Protein 1YBT (pdb70)

Structure (mmCIF, N/CA/C/O backbone):
data_1YBT
#
_entry.id   1YBT
#
_cell.length_a   90.704
_cell.length_b   44.386
_cell.length_c   80.425
_cell.angle_alpha   90.00
_cell.angle_beta   90.00
_cell.angle_gamma   90.00
#
_symmetry.space_group_name_H-M   'P 1 2 1'
#
loop_
_entity.id
_entity.type
_entity.pdbx_description
1 polymer 'hydrolase, alpha/beta hydrolase fold family'
2 water water
#
loop_
_atom_site.group_PDB
_atom_site.id
_atom_site.type_symbol
_atom_site.label_atom_id
_atom_site.label_alt_id
_atom_site.label_comp_id
_atom_site.label_asym_id
_atom_site.label_entity_id
_atom_site.label_seq_id
_atom_site.pdbx_PDB_ins_code
_atom_site.Cartn_x
_atom_site.Cartn_y
_atom_site.Cartn_z
_atom_site.occupancy
_atom_site.B_iso_or_equiv
_atom_site.auth_seq_id
_atom_site.auth_comp_id
_atom_site.auth_asym_id
_atom_site.auth_atom_id
_atom_site.pdbx_PDB_model_num
ATOM 1 N N . ALA A 1 13 ? 43.896 49.143 35.415 1.00 86.54 291 ALA A N 1
ATOM 2 C CA . ALA A 1 13 ? 42.421 49.214 35.664 1.00 91.12 291 ALA A CA 1
ATOM 3 C C . ALA A 1 13 ? 41.853 50.629 35.458 1.00 90.45 291 ALA A C 1
ATOM 4 O O . ALA A 1 13 ? 41.140 51.148 36.328 1.00 85.50 291 ALA A O 1
ATOM 6 N N . GLU A 1 14 ? 42.155 51.222 34.296 1.00 87.85 292 GLU A N 1
ATOM 7 C CA . GLU A 1 14 ? 41.727 52.582 33.917 1.00 82.63 292 GLU A CA 1
ATOM 8 C C . GLU A 1 14 ? 40.351 52.706 33.246 1.00 75.63 292 GLU A C 1
ATOM 9 O O . GLU A 1 14 ? 40.042 51.962 32.314 1.00 75.75 292 GLU A O 1
ATOM 15 N N . ARG A 1 15 ? 39.543 53.659 33.713 1.00 65.84 293 ARG A N 1
ATOM 16 C CA . ARG A 1 15 ? 38.229 53.933 33.133 1.00 55.97 293 ARG A CA 1
ATOM 17 C C . ARG A 1 15 ? 38.478 54.890 31.982 1.00 55.36 293 ARG A C 1
ATOM 18 O O . ARG A 1 15 ? 39.109 55.934 32.170 1.00 56.37 293 ARG A O 1
ATOM 34 N N . LEU A 1 17 ? 37.135 56.473 27.826 1.00 39.31 295 LEU A N 1
ATOM 35 C CA . LEU A 1 17 ? 36.208 56.592 26.730 1.00 40.56 295 LEU A CA 1
ATOM 36 C C . LEU A 1 17 ? 36.935 56.042 25.501 1.00 40.34 295 LEU A C 1
ATOM 37 O O . LEU A 1 17 ? 38.027 56.502 25.157 1.00 35.76 295 LEU A O 1
ATOM 42 N N . ALA A 1 18 ? 36.351 55.048 24.847 1.00 34.82 296 ALA A N 1
ATOM 43 C CA . ALA A 1 18 ? 37.012 54.502 23.676 1.00 31.92 296 ALA A CA 1
ATOM 44 C C . ALA A 1 18 ? 36.087 54.171 22.526 1.00 31.05 296 ALA A C 1
ATOM 45 O O . ALA A 1 18 ? 34.893 53.910 22.709 1.00 34.45 296 ALA A O 1
ATOM 47 N N . THR A 1 19 ? 36.657 54.224 21.328 1.00 31.66 297 THR A N 1
ATOM 48 C CA . THR A 1 19 ? 35.958 53.867 20.117 1.00 31.63 297 THR A CA 1
ATOM 49 C C . THR A 1 19 ? 36.471 52.462 19.843 1.00 30.15 297 THR A C 1
ATOM 50 O O . THR A 1 19 ? 37.671 52.279 19.738 1.00 37.88 297 THR A O 1
ATOM 54 N N . ILE A 1 20 ? 35.570 51.475 19.774 1.00 34.93 298 ILE A N 1
ATOM 55 C CA . ILE A 1 20 ? 35.959 50.081 19.535 1.00 34.95 298 ILE A CA 1
ATOM 56 C C . ILE A 1 20 ? 35.378 49.544 18.217 1.00 38.74 298 ILE A C 1
ATOM 57 O O . ILE A 1 20 ? 34.194 49.711 17.900 1.00 25.52 298 ILE A O 1
ATOM 70 N N . PHE A 1 22 ? 34.735 46.142 15.943 1.00 21.48 300 PHE A N 1
ATOM 71 C CA . PHE A 1 22 ? 34.705 44.678 15.973 1.00 21.49 300 PHE A CA 1
ATOM 72 C C . PHE A 1 22 ? 34.496 44.196 14.551 1.00 27.91 300 PHE A C 1
ATOM 73 O O . PHE A 1 22 ? 33.619 44.706 13.823 1.00 27.46 300 PHE A O 1
ATOM 81 N N . THR A 1 23 ? 35.252 43.188 14.152 1.00 24.10 301 THR A N 1
ATOM 82 C CA . THR A 1 23 ? 35.081 42.685 12.800 1.00 33.14 301 THR A CA 1
ATOM 83 C C . THR A 1 23 ? 34.954 41.195 12.879 1.00 30.93 301 THR A C 1
ATOM 84 O O . THR A 1 23 ? 35.424 40.579 13.824 1.00 36.68 301 THR A O 1
ATOM 88 N N . ASP A 1 24 ? 34.348 40.610 11.862 1.00 35.01 302 ASP A N 1
ATOM 89 C CA . ASP A 1 24 ? 34.175 39.179 11.840 1.00 29.32 302 ASP A CA 1
ATOM 90 C C . ASP A 1 24 ? 34.047 38.685 10.388 1.00 29.44 302 ASP A C 1
ATOM 91 O O . ASP A 1 24 ? 33.480 39.365 9.547 1.00 29.43 302 ASP A O 1
ATOM 96 N N . ILE A 1 25 ? 34.552 37.494 10.099 1.00 28.18 303 ILE A N 1
ATOM 97 C CA . ILE A 1 25 ? 34.441 36.944 8.757 1.00 24.80 303 ILE A CA 1
ATOM 98 C C . ILE A 1 25 ? 33.088 36.289 8.559 1.00 24.43 303 ILE A C 1
ATOM 99 O O . ILE A 1 25 ? 32.637 35.505 9.362 1.00 30.54 303 ILE A O 1
ATOM 104 N N . VAL A 1 26 ? 32.420 36.646 7.484 1.00 28.64 304 VAL A N 1
ATOM 105 C CA . VAL A 1 26 ? 31.131 36.066 7.180 1.00 23.64 304 VAL A CA 1
ATOM 106 C C . VAL A 1 26 ? 31.379 34.623 6.696 1.00 33.13 304 VAL A C 1
ATOM 107 O O . VAL A 1 26 ? 32.252 34.376 5.848 1.00 30.07 304 VAL A O 1
ATOM 111 N N . GLY A 1 27 ? 30.622 33.680 7.254 1.00 32.11 305 GLY A N 1
ATOM 112 C CA . GLY A 1 27 ? 30.748 32.267 6.917 1.00 23.13 305 GLY A CA 1
ATOM 113 C C . GLY A 1 27 ? 32.080 31.578 7.220 1.00 32.85 305 GLY A C 1
ATOM 114 O O . GLY A 1 27 ? 32.457 30.633 6.518 1.00 33.16 305 GLY A O 1
ATOM 115 N N . SER A 1 28 ? 32.805 31.996 8.254 1.00 29.65 306 SER A N 1
ATOM 116 C CA . SER A 1 28 ? 34.108 31.382 8.490 1.00 37.98 306 SER A CA 1
ATOM 117 C C . SER A 1 28 ? 34.036 29.870 8.614 1.00 41.54 306 SER A C 1
ATOM 118 O O . SER A 1 28 ? 34.905 29.143 8.123 1.00 43.97 306 SER A O 1
ATOM 121 N N . THR A 1 29 ? 32.986 29.393 9.258 1.00 46.40 307 THR A N 1
ATOM 122 C CA . THR A 1 29 ? 32.810 27.964 9.457 1.00 45.49 307 THR A CA 1
ATOM 123 C C . THR A 1 29 ? 32.731 27.203 8.141 1.00 45.57 307 THR A C 1
ATOM 124 O O . THR A 1 29 ? 33.396 26.169 7.987 1.00 36.73 307 THR A O 1
ATOM 128 N N . GLN A 1 30 ? 31.939 27.711 7.193 1.00 37.81 308 GLN A N 1
ATOM 129 C CA . GLN A 1 30 ? 31.814 27.026 5.910 1.00 43.49 308 GLN A CA 1
ATOM 130 C C . GLN A 1 30 ? 33.089 27.166 5.058 1.00 45.81 308 GLN A C 1
ATOM 131 O O . GLN A 1 30 ? 33.420 26.243 4.310 1.00 42.29 308 GLN A O 1
ATOM 137 N N . HIS A 1 31 ? 33.813 28.288 5.168 1.00 33.55 309 HIS A N 1
ATOM 138 C CA . HIS A 1 31 ? 35.034 28.421 4.371 1.00 37.58 309 HIS A CA 1
ATOM 139 C C . HIS A 1 31 ? 36.033 27.392 4.877 1.00 37.65 309 HIS A C 1
ATOM 140 O O . HIS A 1 31 ? 36.720 26.756 4.091 1.00 45.94 309 HIS A O 1
ATOM 147 N N . ALA A 1 32 ? 36.119 27.237 6.194 1.00 31.34 310 ALA A N 1
ATOM 148 C CA . ALA A 1 32 ? 37.053 26.288 6.771 1.00 41.08 310 ALA A CA 1
ATOM 149 C C . ALA A 1 32 ? 36.721 24.849 6.414 1.00 44.69 310 ALA A C 1
ATOM 150 O O . ALA A 1 32 ? 37.611 24.011 6.298 1.00 42.04 310 ALA A O 1
ATOM 152 N N . ALA A 1 33 ? 35.438 24.565 6.226 1.00 45.55 311 ALA A N 1
ATOM 153 C CA . ALA A 1 33 ? 35.026 23.216 5.911 1.00 42.98 311 ALA A CA 1
ATOM 154 C C . ALA A 1 33 ? 35.208 22.937 4.423 1.00 47.18 311 ALA A C 1
ATOM 155 O O . ALA A 1 33 ? 35.562 21.823 4.028 1.00 44.65 311 ALA A O 1
ATOM 157 N N . ALA A 1 34 ? 34.988 23.954 3.598 1.00 45.43 312 ALA A N 1
ATOM 158 C CA . ALA A 1 34 ? 35.144 23.788 2.159 1.00 54.51 312 ALA A CA 1
ATOM 159 C C . ALA A 1 34 ? 36.621 23.802 1.698 1.00 52.76 312 ALA A C 1
ATOM 160 O O . ALA A 1 34 ? 36.990 23.151 0.721 1.00 56.87 312 ALA A O 1
ATOM 162 N N . LEU A 1 35 ? 37.461 24.535 2.415 1.00 51.02 313 LEU A N 1
ATOM 163 C CA . LEU A 1 35 ? 38.865 24.654 2.062 1.00 50.47 313 LEU A CA 1
ATOM 164 C C . LEU A 1 35 ? 39.774 23.659 2.743 1.00 51.46 313 LEU A C 1
ATOM 165 O O . LEU A 1 35 ? 40.834 23.344 2.210 1.00 59.64 313 LEU A O 1
ATOM 170 N N . GLY A 1 36 ? 39.383 23.175 3.916 1.00 42.95 314 GLY A N 1
ATOM 171 C CA . GLY A 1 36 ? 40.234 22.241 4.629 1.00 41.40 314 GLY A CA 1
ATOM 172 C C . GLY A 1 36 ? 41.213 23.066 5.433 1.00 48.49 314 GLY A C 1
ATOM 173 O O . GLY A 1 36 ? 41.421 24.239 5.126 1.00 41.40 314 GLY A O 1
ATOM 174 N N . ASP A 1 37 ? 41.828 22.460 6.442 1.00 54.80 315 ASP A N 1
ATOM 175 C CA . ASP A 1 37 ? 42.749 23.168 7.330 1.00 64.93 315 ASP A CA 1
ATOM 176 C C . ASP A 1 37 ? 43.882 23.935 6.678 1.00 65.79 315 ASP A C 1
ATOM 177 O O . ASP A 1 37 ? 44.153 25.079 7.046 1.00 65.69 315 ASP A O 1
ATOM 182 N N . ASP A 1 38 ? 44.539 23.294 5.722 1.00 66.52 316 ASP A N 1
ATOM 183 C CA . ASP A 1 38 ? 45.670 23.875 4.994 1.00 67.28 316 ASP A CA 1
ATOM 184 C C . ASP A 1 38 ? 45.360 25.229 4.335 1.00 57.82 316 ASP A C 1
ATOM 185 O O . ASP A 1 38 ? 46.030 26.237 4.607 1.00 44.15 316 ASP A O 1
ATOM 190 N N . ARG A 1 39 ? 44.351 25.229 3.464 1.00 43.66 317 ARG A N 1
ATOM 191 C CA . ARG A 1 39 ? 43.949 26.418 2.737 1.00 45.16 317 ARG A CA 1
ATOM 192 C C . ARG A 1 39 ? 43.288 27.466 3.623 1.00 54.76 317 ARG A C 1
ATOM 193 O O . ARG A 1 39 ? 43.409 28.679 3.365 1.00 49.77 317 ARG A O 1
ATOM 201 N N . TRP A 1 40 ? 42.590 27.003 4.662 1.00 53.08 318 TRP A N 1
ATOM 202 C CA . TRP A 1 40 ? 41.918 27.912 5.570 1.00 47.50 318 TRP A CA 1
ATOM 203 C C . TRP A 1 40 ? 42.977 28.687 6.354 1.00 47.75 318 TRP A C 1
ATOM 204 O O . TRP A 1 40 ? 42.902 29.911 6.449 1.00 48.74 318 TRP A O 1
ATOM 215 N N . ARG A 1 41 ? 43.974 27.989 6.897 1.00 48.08 319 ARG A N 1
ATOM 216 C CA . ARG A 1 41 ? 45.046 28.661 7.645 1.00 50.77 319 ARG A CA 1
ATOM 217 C C . ARG A 1 41 ? 45.693 29.751 6.777 1.00 52.13 319 ARG A C 1
ATOM 218 O O . ARG A 1 41 ? 46.102 30.787 7.287 1.00 45.32 319 ARG A O 1
ATOM 226 N N . ASP A 1 42 ? 45.798 29.499 5.470 1.00 52.75 320 ASP A N 1
ATOM 227 C CA . ASP A 1 42 ? 46.390 30.463 4.539 1.00 51.67 320 ASP A CA 1
ATOM 228 C C . ASP A 1 42 ? 45.559 31.752 4.485 1.00 48.97 320 ASP A C 1
ATOM 229 O O . ASP A 1 42 ? 46.083 32.866 4.676 1.00 38.14 320 ASP A O 1
ATOM 234 N N . LEU A 1 43 ? 44.270 31.580 4.192 1.00 34.38 321 LEU A N 1
ATOM 235 C CA . LEU A 1 43 ? 43.333 32.686 4.091 1.00 43.51 321 LEU A CA 1
ATOM 236 C C . LEU A 1 43 ? 43.306 33.517 5.389 1.00 46.68 321 LEU A C 1
ATOM 237 O O . LEU A 1 43 ? 43.271 34.756 5.354 1.00 45.95 321 LEU A O 1
ATOM 242 N N . LEU A 1 44 ? 43.349 32.814 6.521 1.00 36.17 322 LEU A N 1
ATOM 243 C CA . LEU A 1 44 ? 43.343 33.417 7.834 1.00 37.30 322 LEU A CA 1
ATOM 244 C C . LEU A 1 44 ? 44.627 34.198 8.097 1.00 45.86 322 LEU A C 1
ATOM 245 O O . LEU A 1 44 ? 44.633 35.142 8.885 1.00 54.46 322 LEU A O 1
ATOM 250 N N . ASP A 1 45 ? 45.732 33.793 7.481 1.00 43.08 323 ASP A N 1
ATOM 251 C CA . ASP A 1 45 ? 46.966 34.549 7.646 1.00 46.03 323 ASP A CA 1
ATOM 252 C C . ASP A 1 45 ? 46.892 35.798 6.722 1.00 45.07 323 ASP A C 1
ATOM 253 O O . ASP A 1 45 ? 47.371 36.889 7.066 1.00 39.32 323 ASP A O 1
ATOM 258 N N . ASN A 1 46 ? 46.281 35.631 5.549 1.00 28.54 324 ASN A N 1
ATOM 259 C CA . ASN A 1 46 ? 46.141 36.739 4.636 1.00 38.97 324 ASN A CA 1
ATOM 260 C C . ASN A 1 46 ? 45.242 37.798 5.263 1.00 38.06 324 ASN A C 1
ATOM 261 O O . ASN A 1 46 ? 45.589 38.974 5.269 1.00 42.77 324 ASN A O 1
ATOM 266 N N . HIS A 1 47 ? 44.103 37.365 5.806 1.00 41.21 325 HIS A N 1
ATOM 267 C CA . HIS A 1 47 ? 43.126 38.249 6.459 1.00 37.90 325 HIS A CA 1
ATOM 268 C C . HIS A 1 47 ? 43.765 39.011 7.613 1.00 30.00 325 HIS A C 1
ATOM 269 O O . HIS A 1 47 ? 43.691 40.240 7.676 1.00 27.64 325 HIS A O 1
ATOM 276 N N . ASP A 1 48 ? 44.438 38.286 8.492 1.00 23.35 326 ASP A N 1
ATOM 277 C CA . ASP A 1 48 ? 45.064 38.913 9.650 1.00 33.01 326 ASP A CA 1
ATOM 278 C C . ASP A 1 48 ? 46.130 39.914 9.292 1.00 34.94 326 ASP A C 1
ATOM 279 O O . ASP A 1 48 ? 46.199 40.994 9.883 1.00 36.24 326 ASP A O 1
ATOM 284 N N . THR A 1 49 ? 46.967 39.562 8.327 1.00 32.26 327 THR A N 1
ATOM 285 C CA . THR A 1 49 ? 48.035 40.458 7.925 1.00 28.43 327 THR A CA 1
ATOM 286 C C . THR A 1 49 ? 47.394 41.720 7.383 1.00 26.02 327 THR A C 1
ATOM 287 O O . THR A 1 49 ? 47.812 42.808 7.721 1.00 30.88 327 THR A O 1
ATOM 291 N N . ILE A 1 50 ? 46.382 41.556 6.532 1.00 30.90 328 ILE A N 1
ATOM 292 C CA . ILE A 1 50 ? 45.677 42.685 5.935 1.00 35.10 328 ILE A CA 1
ATOM 293 C C . ILE A 1 50 ? 45.018 43.560 7.006 1.00 36.87 328 ILE A C 1
ATOM 294 O O . ILE A 1 50 ? 45.266 44.774 7.063 1.00 35.73 328 ILE A O 1
ATOM 299 N N . VAL A 1 51 ? 44.190 42.949 7.851 1.00 29.54 329 VAL A N 1
ATOM 300 C CA . VAL A 1 51 ? 43.495 43.706 8.881 1.00 30.01 329 VAL A CA 1
ATOM 301 C C . VAL A 1 51 ? 44.466 44.387 9.837 1.00 34.17 329 VAL A C 1
ATOM 302 O O . VAL A 1 51 ? 44.301 45.557 10.168 1.00 29.01 329 VAL A O 1
ATOM 306 N N . CYS A 1 52 ? 45.504 43.673 10.258 1.00 37.46 330 CYS A N 1
ATOM 307 C CA . CYS A 1 52 ? 46.475 44.254 11.179 1.00 37.19 330 CYS A CA 1
ATOM 308 C C . CYS A 1 52 ? 47.183 45.458 10.551 1.00 41.16 330 CYS A C 1
ATOM 309 O O . CYS A 1 52 ? 47.444 46.463 11.221 1.00 44.33 330 CYS A O 1
ATOM 312 N N . HIS A 1 53 ? 47.478 45.389 9.262 1.00 37.99 331 HIS A N 1
ATOM 313 C CA . HIS A 1 53 ? 48.147 46.520 8.627 1.00 49.76 331 HIS A CA 1
ATOM 314 C C . HIS A 1 53 ? 47.221 47.746 8.543 1.00 47.45 331 HIS A C 1
ATOM 315 O O . HIS A 1 53 ? 47.642 48.883 8.777 1.00 38.90 331 HIS A O 1
ATOM 322 N N . GLU A 1 54 ? 45.964 47.495 8.200 1.00 44.45 332 GLU A N 1
ATOM 323 C CA . GLU A 1 54 ? 44.947 48.540 8.093 1.00 42.07 332 GLU A CA 1
ATOM 324 C C . GLU A 1 54 ? 44.783 49.258 9.455 1.00 40.73 332 GLU A C 1
ATOM 325 O O . GLU A 1 54 ? 44.771 50.491 9.528 1.00 34.12 332 GLU A O 1
ATOM 331 N N . ILE A 1 55 ? 44.663 48.475 10.526 1.00 36.78 333 ILE A N 1
ATOM 332 C CA . ILE A 1 55 ? 44.520 49.028 11.866 1.00 41.62 333 ILE A CA 1
ATOM 333 C C . ILE A 1 55 ? 45.721 49.927 12.202 1.00 43.82 333 ILE A C 1
ATOM 334 O O . ILE A 1 55 ? 45.545 51.071 12.648 1.00 45.11 333 ILE A O 1
ATOM 339 N N . GLN A 1 56 ? 46.933 49.414 11.990 1.00 43.82 334 GLN A N 1
ATOM 340 C CA . GLN A 1 56 ? 48.141 50.190 12.238 1.00 44.34 334 GLN A CA 1
ATOM 341 C C . GLN A 1 56 ? 48.060 51.481 11.446 1.00 44.98 334 GLN A C 1
ATOM 342 O O . GLN A 1 56 ? 48.268 52.559 11.991 1.00 44.23 334 GLN A O 1
ATOM 348 N N . ARG A 1 57 ? 47.777 51.344 10.149 1.00 42.13 335 ARG A N 1
ATOM 349 C CA . ARG A 1 57 ? 47.647 52.462 9.222 1.00 36.15 335 ARG A CA 1
ATOM 350 C C . ARG A 1 57 ? 46.789 53.597 9.772 1.00 46.43 335 ARG A C 1
ATOM 351 O O . ARG A 1 57 ? 47.181 54.767 9.711 1.00 45.78 335 ARG A O 1
ATOM 359 N N . PHE A 1 58 ? 45.611 53.262 10.296 1.00 38.18 336 PHE A N 1
ATOM 360 C CA . PHE A 1 58 ? 44.732 54.295 10.824 1.00 37.28 336 PHE A CA 1
ATOM 361 C C . PHE A 1 58 ? 44.880 54.623 12.308 1.00 35.30 336 PHE A C 1
ATOM 362 O O . PHE A 1 58 ? 44.017 55.271 12.883 1.00 41.50 336 PHE A O 1
ATOM 370 N N . GLY A 1 59 ? 45.966 54.172 12.925 1.00 39.81 337 GLY A N 1
ATOM 371 C CA . GLY A 1 59 ? 46.218 54.485 14.326 1.00 38.97 337 GLY A CA 1
ATOM 372 C C . GLY A 1 59 ? 45.473 53.680 15.376 1.00 44.75 337 GLY A C 1
ATOM 373 O O . GLY A 1 59 ? 45.371 54.100 16.530 1.00 47.63 337 GLY A O 1
ATOM 374 N N . GLY A 1 60 ? 44.951 52.522 15.003 1.00 39.69 338 GLY A N 1
ATOM 375 C CA . GLY A 1 60 ? 44.238 51.734 15.982 1.00 33.69 338 GLY A CA 1
ATOM 376 C C . GLY A 1 60 ? 45.152 50.800 16.744 1.00 33.57 338 GLY A C 1
ATOM 377 O O . GLY A 1 60 ? 46.305 50.599 16.387 1.00 35.12 338 GLY A O 1
ATOM 378 N N . ARG A 1 61 ? 44.629 50.235 17.819 1.00 33.55 339 ARG A N 1
ATOM 379 C CA . ARG A 1 61 ? 45.381 49.298 18.620 1.00 34.28 339 ARG A CA 1
ATOM 38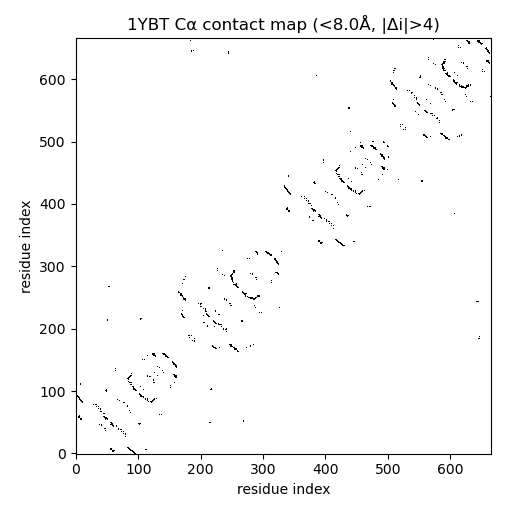0 C C . ARG A 1 61 ? 44.558 48.034 18.786 1.00 36.76 339 ARG A C 1
ATOM 381 O O . ARG A 1 61 ? 43.399 48.073 19.185 1.00 47.68 339 ARG A O 1
ATOM 389 N N . GLU A 1 62 ? 45.158 46.907 18.467 1.00 35.58 340 GLU A N 1
ATOM 390 C CA . GLU A 1 62 ? 44.463 45.660 18.614 1.00 39.07 340 GLU A CA 1
ATOM 391 C C . GLU A 1 62 ? 44.372 45.411 20.092 1.00 36.79 340 GLU A C 1
ATOM 392 O O . GLU A 1 62 ? 45.343 45.583 20.813 1.00 41.99 340 GLU A O 1
ATOM 398 N N . VAL A 1 63 ? 43.192 45.025 20.543 1.00 36.07 341 VAL A N 1
ATOM 399 C CA . VAL A 1 63 ? 42.986 44.745 21.940 1.00 45.07 341 VAL A CA 1
ATOM 400 C C . VAL A 1 63 ? 42.550 43.309 21.968 1.00 51.81 341 VAL A C 1
ATOM 401 O O . VAL A 1 63 ? 41.692 42.886 21.190 1.00 42.77 341 VAL A O 1
ATOM 405 N N . ASN A 1 64 ? 43.179 42.570 22.870 1.00 63.15 342 ASN A N 1
ATOM 406 C CA . ASN A 1 64 ? 42.982 41.143 23.011 1.00 75.08 342 ASN A CA 1
ATOM 407 C C . ASN A 1 64 ? 41.623 40.484 22.882 1.00 75.44 342 ASN A C 1
ATOM 408 O O . ASN A 1 64 ? 40.584 41.000 23.331 1.00 70.36 342 ASN A O 1
ATOM 413 N N . THR A 1 65 ? 41.700 39.317 22.241 1.00 71.25 343 THR A N 1
ATOM 414 C CA . THR A 1 65 ? 40.601 38.397 21.989 1.00 75.84 343 THR A CA 1
ATOM 415 C C . THR A 1 65 ? 41.256 37.071 21.609 1.00 75.72 343 THR A C 1
ATOM 416 O O . THR A 1 65 ? 42.419 37.033 21.193 1.00 66.20 343 THR A O 1
ATOM 420 N N . ALA A 1 66 ? 40.516 35.988 21.784 1.00 80.21 344 ALA A N 1
ATOM 421 C CA . ALA A 1 66 ? 40.997 34.661 21.414 1.00 88.83 344 ALA A CA 1
ATOM 422 C C . ALA A 1 66 ? 40.026 34.205 20.341 1.00 91.70 344 ALA A C 1
ATOM 423 O O . ALA A 1 66 ? 40.244 33.206 19.656 1.00 89.27 344 ALA A O 1
ATOM 425 N N . GLY A 1 67 ? 38.945 34.973 20.219 1.00 96.47 345 GLY A N 1
ATOM 426 C CA . GLY A 1 67 ? 37.900 34.677 19.265 1.00 97.60 345 GLY A CA 1
ATOM 427 C C . GLY A 1 67 ? 38.174 35.187 17.874 1.00 99.51 345 GLY A C 1
ATOM 428 O O . GLY A 1 67 ? 37.913 36.349 17.571 1.00 100.79 345 GLY A O 1
ATOM 429 N N . ASP A 1 68 ? 38.712 34.293 17.050 1.00 101.43 346 ASP A N 1
ATOM 430 C CA . ASP A 1 68 ? 39.047 34.515 15.640 1.00 101.30 346 ASP A CA 1
ATOM 431 C C . ASP A 1 68 ? 38.940 35.933 15.036 1.00 96.39 346 ASP A C 1
ATOM 432 O O . ASP A 1 68 ? 39.832 36.364 14.287 1.00 96.31 346 ASP A O 1
ATOM 437 N N . GLY A 1 69 ? 37.848 36.638 15.336 1.00 84.44 347 GLY A N 1
ATOM 438 C CA . GLY A 1 69 ? 37.656 37.980 14.814 1.00 68.74 347 GLY A CA 1
ATOM 439 C C . GLY A 1 69 ? 38.556 39.025 15.449 1.00 57.59 347 GLY A C 1
ATOM 440 O O . GLY A 1 69 ? 39.249 38.759 16.425 1.00 57.64 347 GLY A O 1
ATOM 441 N N . PHE A 1 70 ? 38.546 40.224 14.882 1.00 49.27 348 PHE A N 1
ATOM 442 C CA . PHE A 1 70 ? 39.346 41.321 15.386 1.00 36.31 348 PHE A CA 1
ATOM 443 C C . PHE A 1 70 ? 38.583 42.345 16.200 1.00 36.57 348 PHE A C 1
ATOM 444 O O . PHE A 1 70 ? 37.403 42.591 15.975 1.00 45.91 348 PHE A O 1
ATOM 452 N N . VAL A 1 71 ? 39.281 42.947 17.150 1.00 29.43 349 VAL A N 1
ATOM 453 C CA . VAL A 1 71 ? 38.728 44.002 17.978 1.00 25.75 349 VAL A CA 1
ATOM 454 C C . VAL A 1 71 ? 39.871 45.002 18.142 1.00 31.97 349 VAL A C 1
ATOM 455 O O . VAL A 1 71 ? 41.004 44.610 18.474 1.00 35.53 349 VAL A O 1
ATOM 459 N N . ALA A 1 72 ? 39.600 46.280 17.891 1.00 30.21 350 ALA A N 1
ATOM 460 C CA . ALA A 1 72 ? 40.630 47.298 18.044 1.00 32.05 350 ALA A CA 1
ATOM 461 C C . ALA A 1 72 ? 40.055 48.639 18.503 1.00 30.39 350 ALA A C 1
ATOM 462 O O . ALA A 1 72 ? 38.913 48.962 18.211 1.00 32.51 350 ALA A O 1
ATOM 464 N N . THR A 1 73 ? 40.850 49.400 19.251 1.00 32.14 351 THR A N 1
ATOM 465 C CA . THR A 1 73 ? 40.431 50.719 19.738 1.00 34.83 351 THR A CA 1
ATOM 466 C C . THR A 1 73 ? 41.154 51.807 18.927 1.00 33.81 351 THR A C 1
ATOM 467 O O . THR A 1 73 ? 42.226 51.579 18.360 1.00 37.39 351 THR A O 1
ATOM 471 N N . PHE A 1 74 ? 40.544 52.982 18.875 1.00 25.31 352 PHE A N 1
ATOM 472 C CA . PHE A 1 74 ? 41.071 54.127 18.156 1.00 29.87 352 PHE A CA 1
ATOM 473 C C . PHE A 1 74 ? 40.828 55.380 18.972 1.00 29.90 352 PHE A C 1
ATOM 474 O O . PHE A 1 74 ? 39.745 55.551 19.517 1.00 39.89 352 PHE A O 1
ATOM 482 N N . THR A 1 75 ? 41.813 56.266 19.042 1.00 40.86 353 THR A N 1
ATOM 483 C CA . THR A 1 75 ? 41.636 57.518 19.790 1.00 47.39 353 THR A CA 1
ATOM 484 C C . THR A 1 75 ? 40.732 58.430 18.983 1.00 45.03 353 THR A C 1
ATOM 485 O O . THR A 1 75 ? 40.157 59.381 19.516 1.00 41.10 353 THR A O 1
ATOM 489 N N . SER A 1 76 ? 40.626 58.131 17.688 1.00 44.70 354 SER A N 1
ATOM 490 C CA . SER A 1 76 ? 39.770 58.898 16.789 1.00 47.75 354 SER A CA 1
ATOM 491 C C . SER A 1 76 ? 38.625 58.057 16.189 1.00 43.26 354 SER A C 1
ATOM 492 O O . SER A 1 76 ? 38.855 57.055 15.518 1.00 46.47 354 SER A O 1
ATOM 495 N N . PRO A 1 77 ? 37.373 58.459 16.432 1.00 42.74 355 PRO A N 1
ATOM 496 C CA . PRO A 1 77 ? 36.232 57.708 15.881 1.00 39.65 355 PRO A CA 1
ATOM 497 C C . PRO A 1 77 ? 36.158 57.834 14.352 1.00 35.45 355 PRO A C 1
ATOM 498 O O . PRO A 1 77 ? 35.620 56.963 13.681 1.00 34.95 355 PRO A O 1
ATOM 502 N N . SER A 1 78 ? 36.669 58.932 13.809 1.00 27.91 356 SER A N 1
ATOM 503 C CA . SER A 1 78 ? 36.691 59.111 12.355 1.00 36.72 356 SER A CA 1
ATOM 504 C C . SER A 1 78 ? 37.678 58.127 11.759 1.00 30.13 356 SER A C 1
ATOM 505 O O . SER A 1 78 ? 37.417 57.563 10.702 1.00 36.73 356 SER A O 1
ATOM 508 N N . ALA A 1 79 ? 38.801 57.922 12.450 1.00 27.74 357 ALA A N 1
ATOM 509 C CA . ALA A 1 79 ? 39.828 56.980 12.003 1.00 29.32 357 ALA A CA 1
ATOM 510 C C . ALA A 1 79 ? 39.284 55.547 11.982 1.00 31.26 357 ALA A C 1
ATOM 511 O O . ALA A 1 79 ? 39.609 54.752 11.097 1.00 32.99 357 ALA A O 1
ATOM 513 N N . ALA A 1 80 ? 38.476 55.225 12.982 1.00 27.99 358 ALA A N 1
ATOM 514 C CA . ALA A 1 80 ? 37.895 53.899 13.109 1.00 27.39 358 ALA A CA 1
ATOM 515 C C . ALA A 1 80 ? 36.926 53.627 11.934 1.00 25.75 358 ALA A C 1
ATOM 516 O O . ALA A 1 80 ? 36.923 52.527 11.353 1.00 26.87 358 ALA A O 1
ATOM 518 N N . ILE A 1 81 ? 36.118 54.629 11.586 1.00 21.98 359 ILE A N 1
ATOM 519 C CA . ILE A 1 81 ? 35.152 54.480 10.499 1.00 23.20 359 ILE A CA 1
ATOM 520 C C . ILE A 1 81 ? 35.893 54.299 9.186 1.00 34.05 359 ILE A C 1
ATOM 521 O O . ILE A 1 81 ? 35.609 53.354 8.446 1.00 29.87 359 ILE A O 1
ATOM 526 N N . ALA A 1 82 ? 36.850 55.190 8.909 1.00 30.94 360 ALA A N 1
ATOM 527 C CA . ALA A 1 82 ? 37.636 55.128 7.663 1.00 34.30 360 ALA A CA 1
ATOM 528 C C . ALA A 1 82 ? 38.428 53.815 7.587 1.00 34.97 360 ALA A C 1
ATOM 529 O O . ALA A 1 82 ? 38.584 53.225 6.516 1.00 38.88 360 ALA A O 1
ATOM 531 N N . CYS A 1 83 ? 38.927 53.360 8.725 1.00 27.19 361 CYS A N 1
ATOM 532 C CA . CYS A 1 83 ? 39.639 52.108 8.751 1.00 29.01 361 CYS A CA 1
ATOM 533 C C . CYS A 1 83 ? 38.649 50.983 8.399 1.00 29.41 361 CYS A C 1
ATOM 534 O O . CYS A 1 83 ? 38.932 50.127 7.576 1.00 22.76 361 CYS A O 1
ATOM 537 N N . ALA A 1 84 ? 37.488 50.975 9.037 1.00 20.86 362 ALA A N 1
ATOM 538 C CA . ALA A 1 84 ? 36.524 49.921 8.739 1.00 24.21 362 ALA A CA 1
ATOM 539 C C . ALA A 1 84 ? 36.193 49.929 7.247 1.00 26.44 362 ALA A C 1
ATOM 540 O O . ALA A 1 84 ? 36.136 48.892 6.605 1.00 30.03 362 ALA A O 1
ATOM 542 N N . ASP A 1 85 ? 35.971 51.118 6.702 1.00 28.21 363 ASP A N 1
ATOM 543 C CA . ASP A 1 85 ? 35.600 51.238 5.309 1.00 25.00 363 ASP A CA 1
ATOM 544 C C . ASP A 1 85 ? 36.634 50.610 4.392 1.00 32.31 363 ASP A C 1
ATOM 545 O O . ASP A 1 85 ? 36.295 49.933 3.419 1.00 26.01 363 ASP A O 1
ATOM 550 N N . ASP A 1 86 ? 37.901 50.865 4.699 1.00 30.90 364 ASP A N 1
ATOM 551 C CA . ASP A 1 86 ? 38.995 50.313 3.933 1.00 31.36 364 ASP A CA 1
ATOM 552 C C . ASP A 1 86 ? 39.157 48.791 4.130 1.00 33.80 364 ASP A C 1
ATOM 553 O O . ASP A 1 86 ? 39.493 48.076 3.190 1.00 34.68 364 ASP A O 1
ATOM 558 N N . ILE A 1 87 ? 38.926 48.291 5.341 1.00 26.80 365 ILE A N 1
ATOM 559 C CA . ILE A 1 87 ? 39.075 46.858 5.577 1.00 26.83 365 ILE A CA 1
ATOM 560 C C . ILE A 1 87 ? 38.076 46.067 4.736 1.00 26.68 365 ILE A C 1
ATOM 561 O O . ILE A 1 87 ? 38.421 45.021 4.194 1.00 28.38 365 ILE A O 1
ATOM 566 N N . VAL A 1 88 ? 36.849 46.568 4.622 1.00 24.77 366 VAL A N 1
ATOM 567 C CA . VAL A 1 88 ? 35.834 45.875 3.853 1.00 29.51 366 VAL A CA 1
ATOM 568 C C . VAL A 1 88 ? 36.288 45.684 2.407 1.00 36.77 366 VAL A C 1
ATOM 569 O O . VAL A 1 88 ? 36.178 44.598 1.862 1.00 38.93 366 VAL A O 1
ATOM 573 N N . ASP A 1 89 ? 36.827 46.723 1.786 1.00 39.07 367 ASP A N 1
ATOM 574 C CA . ASP A 1 89 ? 37.287 46.568 0.415 1.00 35.40 367 ASP A CA 1
ATOM 575 C C . ASP A 1 89 ? 38.539 45.695 0.343 1.00 35.72 367 ASP A C 1
ATOM 576 O O . ASP A 1 89 ? 38.648 44.816 -0.507 1.00 37.13 367 ASP A O 1
ATOM 581 N N . ALA A 1 90 ? 39.477 45.908 1.252 1.00 29.22 368 ALA A N 1
ATOM 582 C CA . ALA A 1 90 ? 40.719 45.139 1.214 1.00 30.73 368 ALA A CA 1
ATOM 583 C C . ALA A 1 90 ? 40.549 43.634 1.347 1.00 36.63 368 ALA A C 1
ATOM 584 O O . ALA A 1 90 ? 41.147 42.897 0.566 1.00 37.54 368 ALA A O 1
ATOM 586 N N . VAL A 1 91 ? 39.744 43.162 2.305 1.00 28.19 369 VAL A N 1
ATOM 587 C CA . VAL A 1 91 ? 39.591 41.720 2.445 1.00 31.27 369 VAL A CA 1
ATOM 588 C C . VAL A 1 91 ? 38.785 41.124 1.309 1.00 37.45 369 VAL A C 1
ATOM 589 O O . VAL A 1 91 ? 38.915 39.944 1.011 1.00 36.66 369 VAL A O 1
ATOM 593 N N . ALA A 1 92 ? 37.965 41.939 0.665 1.00 36.37 370 ALA A N 1
ATOM 594 C CA . ALA A 1 92 ? 37.177 41.460 -0.459 1.00 42.90 370 ALA A CA 1
ATOM 595 C C . ALA A 1 92 ? 38.108 40.857 -1.506 1.00 45.91 370 ALA A C 1
ATOM 596 O O . ALA A 1 92 ? 37.715 40.000 -2.296 1.00 43.33 370 ALA A O 1
ATOM 598 N N . ALA A 1 93 ? 39.352 41.321 -1.492 1.00 48.90 371 ALA A N 1
ATOM 599 C CA . ALA A 1 93 ? 40.364 40.857 -2.425 1.00 45.28 371 ALA A CA 1
ATOM 600 C C . ALA A 1 93 ? 40.576 39.362 -2.316 1.00 44.03 37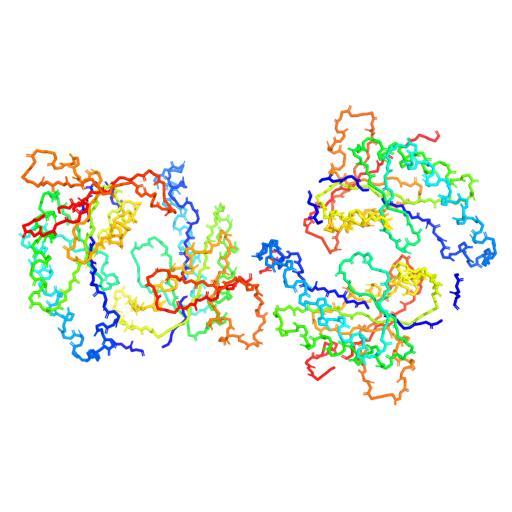1 ALA A C 1
ATOM 601 O O . ALA A 1 93 ? 40.823 38.702 -3.324 1.00 47.16 371 ALA A O 1
ATOM 603 N N . LEU A 1 94 ? 40.498 38.844 -1.090 1.00 41.12 372 LEU A N 1
ATOM 604 C CA . LEU A 1 94 ? 40.696 37.416 -0.812 1.00 35.73 372 LEU A CA 1
ATOM 605 C C . LEU A 1 94 ? 39.452 36.590 -1.146 1.00 32.89 372 LEU A C 1
ATOM 606 O O . LEU A 1 94 ? 39.433 35.386 -0.937 1.00 36.06 372 LEU A O 1
ATOM 611 N N . GLY A 1 95 ? 38.416 37.230 -1.671 1.00 33.65 373 GLY A N 1
ATOM 612 C CA . GLY A 1 95 ? 37.207 36.486 -1.977 1.00 41.28 373 GLY A CA 1
ATOM 613 C C . GLY A 1 95 ? 36.254 36.245 -0.796 1.00 48.54 373 GLY A C 1
ATOM 614 O O . GLY A 1 95 ? 35.283 35.485 -0.933 1.00 46.12 373 GLY A O 1
ATOM 615 N N . ILE A 1 96 ? 36.513 36.874 0.358 1.00 44.16 374 ILE A N 1
ATOM 616 C CA . ILE A 1 96 ? 35.630 36.718 1.521 1.00 41.26 374 ILE A CA 1
ATOM 617 C C . ILE A 1 96 ? 35.040 38.058 1.899 1.00 40.99 374 ILE A C 1
ATOM 618 O O . ILE A 1 96 ? 35.471 39.096 1.399 1.00 44.28 374 ILE A O 1
ATOM 623 N N . GLU A 1 97 ? 34.021 38.038 2.746 1.00 39.21 375 GLU A N 1
ATOM 624 C CA . GLU A 1 97 ? 33.435 39.279 3.207 1.00 34.93 375 GLU A CA 1
ATOM 625 C C . GLU A 1 97 ? 33.582 39.343 4.707 1.00 38.16 375 GLU A C 1
ATOM 626 O O . GLU A 1 97 ? 33.735 38.317 5.397 1.00 38.49 375 GLU A O 1
ATOM 632 N N . VAL A 1 98 ? 33.487 40.551 5.230 1.00 33.75 376 VAL A N 1
ATOM 633 C CA . VAL A 1 98 ? 33.654 40.729 6.653 1.00 28.63 376 VAL A CA 1
ATOM 634 C C . VAL A 1 98 ? 32.499 41.592 7.123 1.00 32.75 376 VAL A C 1
ATOM 635 O O . VAL A 1 98 ? 31.908 42.325 6.323 1.00 36.45 376 VAL A O 1
ATOM 639 N N . ARG A 1 99 ? 32.117 41.471 8.387 1.00 27.06 377 ARG A N 1
ATOM 640 C CA . ARG A 1 99 ? 31.040 42.324 8.914 1.00 25.32 377 ARG A CA 1
ATOM 641 C C . ARG A 1 99 ? 31.695 43.190 10.012 1.00 19.37 377 ARG A C 1
ATOM 642 O O . ARG A 1 99 ? 32.565 42.717 10.751 1.00 24.78 377 ARG A O 1
ATOM 650 N N . ILE A 1 100 ? 31.285 44.444 10.119 1.00 19.47 378 ILE A N 1
ATOM 651 C CA . ILE A 1 100 ? 31.917 45.329 11.088 1.00 23.92 378 ILE A CA 1
ATOM 652 C C . ILE A 1 100 ? 30.996 46.208 11.882 1.00 22.43 378 ILE A C 1
ATOM 653 O O . ILE A 1 100 ? 30.081 46.845 11.327 1.00 24.34 378 ILE A O 1
ATOM 658 N N . GLY A 1 101 ? 31.268 46.243 13.185 1.00 24.44 379 GLY A N 1
ATOM 659 C CA . GLY A 1 101 ? 30.491 47.046 14.115 1.00 26.90 379 GLY A CA 1
ATOM 660 C C . GLY A 1 101 ? 31.412 47.987 14.883 1.00 30.30 379 GLY A C 1
ATOM 661 O O . GLY A 1 101 ? 32.519 47.630 15.303 1.00 20.38 379 GLY A O 1
ATOM 662 N N . ILE A 1 102 ? 30.961 49.212 15.063 1.00 23.32 380 ILE A N 1
ATOM 663 C CA . ILE A 1 102 ? 31.751 50.188 15.799 1.00 26.78 380 ILE A CA 1
ATOM 664 C C . ILE A 1 102 ? 30.885 50.824 16.885 1.00 25.42 380 ILE A C 1
ATOM 665 O O . ILE A 1 102 ? 29.732 51.152 16.650 1.00 27.76 380 ILE A O 1
ATOM 670 N N . HIS A 1 103 ? 31.443 50.987 18.072 1.00 27.52 381 HIS A N 1
ATOM 671 C CA . HIS A 1 103 ? 30.705 51.608 19.173 1.00 32.67 381 HIS A CA 1
ATOM 672 C C . HIS A 1 103 ? 31.693 52.393 20.018 1.00 29.20 381 HIS A C 1
ATOM 673 O O . HIS A 1 103 ? 32.906 52.133 19.994 1.00 31.69 381 HIS A O 1
ATOM 680 N N . ALA A 1 104 ? 31.183 53.386 20.720 1.00 25.08 382 ALA A N 1
ATOM 681 C CA . ALA A 1 104 ? 32.027 54.179 21.609 1.00 33.17 382 ALA A CA 1
ATOM 682 C C . ALA A 1 104 ? 31.380 54.244 22.977 1.00 34.50 382 ALA A C 1
ATOM 683 O O . ALA A 1 104 ? 30.196 54.566 23.093 1.00 32.14 382 ALA A O 1
ATOM 685 N N . GLY A 1 105 ? 32.165 53.924 23.999 1.00 29.38 383 GLY A N 1
ATOM 686 C CA . GLY A 1 105 ? 31.676 53.970 25.361 1.00 33.83 383 GLY A CA 1
ATOM 687 C C . GLY A 1 105 ? 32.831 53.912 26.350 1.00 32.46 383 GLY A C 1
ATOM 688 O O . GLY A 1 105 ? 33.993 53.777 25.981 1.00 34.41 383 GLY A O 1
ATOM 689 N N . GLU A 1 106 ? 32.503 54.021 27.624 1.00 38.71 384 GLU A N 1
ATOM 690 C CA . GLU A 1 106 ? 33.506 53.968 28.672 1.00 38.87 384 GLU A CA 1
ATOM 691 C C . GLU A 1 106 ? 33.762 52.477 28.904 1.00 39.82 384 GLU A C 1
ATOM 692 O O . GLU A 1 106 ? 32.831 51.656 28.942 1.00 43.68 384 GLU A O 1
ATOM 698 N N . VAL A 1 107 ? 35.030 52.135 29.032 1.00 33.74 385 VAL A N 1
ATOM 699 C CA . VAL A 1 107 ? 35.439 50.766 29.240 1.00 35.10 385 VAL A CA 1
ATOM 700 C C . VAL A 1 107 ? 36.627 50.721 30.200 1.00 40.91 385 VAL A C 1
ATOM 701 O O . VAL A 1 107 ? 37.372 51.700 30.343 1.00 29.40 385 VAL A O 1
ATOM 705 N N . GLU A 1 108 ? 36.801 49.577 30.853 1.00 42.94 386 GLU A N 1
ATOM 706 C CA . GLU A 1 108 ? 37.925 49.383 31.750 1.00 49.52 386 GLU A CA 1
ATOM 707 C C . GLU A 1 108 ? 39.073 48.925 30.851 1.00 48.92 386 GLU A C 1
ATOM 708 O O . GLU A 1 108 ? 38.941 47.922 30.146 1.00 49.50 386 GLU A O 1
ATOM 714 N N . VAL A 1 109 ? 40.182 49.654 30.866 1.00 45.04 387 VAL A N 1
ATOM 715 C CA . VAL A 1 109 ? 41.345 49.300 30.054 1.00 56.33 387 VAL A CA 1
ATOM 716 C C . VAL A 1 109 ? 42.464 48.794 30.948 1.00 65.36 387 VAL A C 1
ATOM 717 O O . VAL A 1 109 ? 42.602 49.246 32.083 1.00 69.53 387 VAL A O 1
ATOM 721 N N . ARG A 1 110 ? 43.252 47.851 30.435 1.00 74.50 388 ARG A N 1
ATOM 722 C CA . ARG A 1 110 ? 44.385 47.267 31.169 1.00 79.40 388 ARG A CA 1
ATOM 723 C C . ARG A 1 110 ? 45.457 46.943 30.128 1.00 83.75 388 ARG A C 1
ATOM 724 O O . ARG A 1 110 ? 45.308 45.963 29.413 1.00 83.38 388 ARG A O 1
ATOM 732 N N . ASP A 1 111 ? 46.529 47.726 30.007 1.00 92.82 389 ASP A N 1
ATOM 733 C CA . ASP A 1 111 ? 47.526 47.380 28.983 1.00 103.21 389 ASP A CA 1
ATOM 734 C C . ASP A 1 111 ? 48.791 46.703 29.489 1.00 106.46 389 ASP A C 1
ATOM 735 O O . ASP A 1 111 ? 49.700 47.351 30.002 1.00 111.36 389 ASP A O 1
ATOM 740 N N . ALA A 1 112 ? 48.837 45.384 29.337 1.00 107.69 390 ALA A N 1
ATOM 741 C CA . ALA A 1 112 ? 49.987 44.603 29.755 1.00 105.21 390 ALA A CA 1
ATOM 742 C C . ALA A 1 112 ? 50.988 44.634 28.611 1.00 107.14 390 ALA A C 1
ATOM 743 O O . ALA A 1 112 ? 50.791 45.351 27.621 1.00 107.02 390 ALA A O 1
ATOM 745 N N . SER A 1 113 ? 52.066 43.872 28.758 1.00 109.06 391 SER A N 1
ATOM 746 C CA . SER A 1 113 ? 53.084 43.792 27.721 1.00 108.40 391 SER A CA 1
ATOM 747 C C . SER A 1 113 ? 52.713 42.587 26.868 1.00 106.98 391 SER A C 1
ATOM 748 O O . SER A 1 113 ? 53.312 42.345 25.821 1.00 106.45 391 SER A O 1
ATOM 751 N N . HIS A 1 114 ? 51.707 41.844 27.335 1.00 103.81 392 HIS A N 1
ATOM 752 C CA . HIS A 1 114 ? 51.190 40.673 26.627 1.00 100.01 392 HIS A CA 1
ATOM 753 C C . HIS A 1 114 ? 50.040 41.134 25.704 1.00 93.10 392 HIS A C 1
ATOM 754 O O . HIS A 1 114 ? 49.452 40.343 24.959 1.00 91.73 392 HIS A O 1
ATOM 761 N N . GLY A 1 115 ? 49.745 42.430 25.756 1.00 82.17 393 GLY A N 1
ATOM 762 C CA . GLY A 1 115 ? 48.672 42.993 24.962 1.00 71.39 393 GLY A CA 1
ATOM 763 C C . GLY A 1 115 ? 47.752 43.847 25.823 1.00 70.35 393 GLY A C 1
ATOM 764 O O . GLY A 1 115 ? 47.927 43.951 27.041 1.00 65.90 393 GLY A O 1
ATOM 765 N N . THR A 1 116 ? 46.759 44.459 25.188 1.00 64.58 394 THR A N 1
ATOM 766 C CA . THR A 1 116 ? 45.804 45.309 25.882 1.00 51.84 394 THR A CA 1
ATOM 767 C C . THR A 1 116 ? 44.444 44.607 25.954 1.00 49.06 394 THR A C 1
ATOM 768 O O . THR A 1 116 ? 43.972 44.060 24.959 1.00 46.49 394 THR A O 1
ATOM 772 N N . ASP A 1 117 ? 43.830 44.616 27.133 1.00 45.55 395 ASP A N 1
ATOM 773 C CA . ASP A 1 117 ? 42.510 44.022 27.345 1.00 49.32 395 ASP A CA 1
ATOM 774 C C . ASP A 1 117 ? 41.489 45.137 27.651 1.00 49.41 395 ASP A C 1
ATOM 775 O O . ASP A 1 117 ? 41.778 46.106 28.363 1.00 44.03 395 ASP A O 1
ATOM 780 N N . VAL A 1 118 ? 40.288 45.001 27.114 1.00 42.79 396 VAL A N 1
ATOM 781 C CA . VAL A 1 118 ? 39.280 46.014 27.317 1.00 36.40 396 VAL A CA 1
ATOM 782 C C . VAL A 1 118 ? 38.012 45.317 27.753 1.00 42.57 396 VAL A C 1
ATOM 783 O O . VAL A 1 118 ? 37.685 44.263 27.222 1.00 46.04 396 VAL A O 1
ATOM 787 N N . ALA A 1 119 ? 37.300 45.895 28.719 1.00 39.82 397 ALA A N 1
ATOM 788 C CA . ALA A 1 119 ? 36.088 45.264 29.220 1.00 42.35 397 ALA A CA 1
ATOM 789 C C . ALA A 1 119 ? 34.981 46.258 29.567 1.00 44.31 397 ALA A C 1
ATOM 790 O O . ALA A 1 119 ? 35.223 47.461 29.708 1.00 42.57 397 ALA A O 1
ATOM 792 N N . GLY A 1 120 ? 33.764 45.741 29.711 1.00 39.69 398 GLY A N 1
ATOM 793 C CA . GLY A 1 120 ? 32.645 46.596 30.049 1.00 34.31 398 GLY A CA 1
ATOM 794 C C . GLY A 1 120 ? 31.444 46.427 29.143 1.00 41.19 398 GLY A C 1
ATOM 795 O O . GLY A 1 120 ? 31.529 45.791 28.094 1.00 42.97 398 GLY A O 1
ATOM 796 N N . VAL A 1 121 ? 30.319 47.007 29.549 1.00 35.65 399 VAL A N 1
ATOM 797 C CA . VAL A 1 121 ? 29.094 46.928 28.765 1.00 44.35 399 VAL A CA 1
ATOM 798 C C . VAL A 1 121 ? 29.338 47.475 27.344 1.00 37.95 399 VAL A C 1
ATOM 799 O O . VAL A 1 121 ? 28.813 46.944 26.373 1.00 34.28 399 VAL A O 1
ATOM 803 N N . ALA A 1 122 ? 30.168 48.506 27.221 1.00 33.84 400 ALA A N 1
ATOM 804 C CA . ALA A 1 122 ? 30.438 49.078 25.908 1.00 35.63 400 ALA A CA 1
ATOM 805 C C . ALA A 1 122 ? 31.036 48.027 24.991 1.00 35.45 400 ALA A C 1
ATOM 806 O O . ALA A 1 122 ? 30.768 48.010 23.790 1.00 39.02 400 ALA A O 1
ATOM 808 N N . VAL A 1 123 ? 31.853 47.149 25.563 1.00 39.12 401 VAL A N 1
ATOM 809 C CA . VAL A 1 123 ? 32.484 46.094 24.779 1.00 33.38 401 VAL A CA 1
ATOM 810 C C . VAL A 1 123 ? 31.422 45.107 24.284 1.00 39.60 401 VAL A C 1
ATOM 811 O O . VAL A 1 123 ? 31.494 44.652 23.142 1.00 34.04 401 VAL A O 1
ATOM 815 N N . HIS A 1 124 ? 30.426 44.805 25.122 1.00 35.37 402 HIS A N 1
ATOM 816 C CA . HIS A 1 124 ? 29.374 43.873 24.734 1.00 27.63 402 HIS A CA 1
ATOM 817 C C . HIS A 1 124 ? 28.491 44.485 23.672 1.00 25.45 402 HIS A C 1
ATOM 818 O O . HIS A 1 124 ? 28.080 43.813 22.741 1.00 34.23 402 HIS A O 1
ATOM 825 N N . ILE A 1 125 ? 28.198 45.769 23.801 1.00 33.13 403 ILE A N 1
ATOM 826 C CA . ILE A 1 125 ? 27.383 46.447 22.811 1.00 34.90 403 ILE A CA 1
ATOM 827 C C . ILE A 1 125 ? 28.112 46.414 21.443 1.00 37.04 403 ILE A C 1
ATOM 828 O O . ILE A 1 125 ? 27.502 46.091 20.403 1.00 30.40 403 ILE A O 1
ATOM 833 N N . GLY A 1 126 ? 29.408 46.724 21.455 1.00 24.15 404 GLY A N 1
ATOM 834 C CA . GLY A 1 126 ? 30.187 46.683 20.232 1.00 26.17 404 GLY A CA 1
ATOM 835 C C . GLY A 1 126 ? 30.086 45.334 19.527 1.00 25.58 404 GLY A C 1
ATOM 836 O O . GLY A 1 126 ? 29.798 45.271 18.337 1.00 29.19 404 GLY A O 1
ATOM 837 N N . ALA A 1 127 ? 30.308 44.257 20.265 1.00 24.00 405 ALA A N 1
ATOM 838 C CA . ALA A 1 127 ? 30.234 42.915 19.711 1.00 25.22 405 ALA A CA 1
ATOM 839 C C . ALA A 1 127 ? 28.827 42.649 19.165 1.00 30.29 405 ALA A C 1
ATOM 840 O O . ALA A 1 127 ? 28.683 41.974 18.160 1.00 27.15 405 ALA A O 1
ATOM 842 N N . ARG A 1 128 ? 27.802 43.167 19.847 1.00 30.87 406 ARG A N 1
ATOM 843 C CA . ARG A 1 128 ? 26.405 43.000 19.416 1.00 35.50 406 ARG A CA 1
ATOM 844 C C . ARG A 1 128 ? 26.136 43.710 18.091 1.00 35.42 406 ARG A C 1
ATOM 845 O O . ARG A 1 128 ? 25.483 43.166 17.202 1.00 34.20 406 ARG A O 1
ATOM 853 N N . VAL A 1 129 ? 26.629 44.941 17.982 1.00 27.79 407 VAL A N 1
ATOM 854 C CA . VAL A 1 129 ? 26.451 45.715 16.772 1.00 31.25 407 VAL A CA 1
ATOM 855 C C . VAL A 1 129 ? 27.098 44.997 15.593 1.00 32.34 407 VAL A C 1
ATOM 856 O O . VAL A 1 129 ? 26.541 44.959 14.503 1.00 30.96 407 VAL A O 1
ATOM 860 N N . CYS A 1 130 ? 28.264 44.417 15.833 1.00 25.00 408 CYS A N 1
ATOM 861 C CA . CYS A 1 130 ? 28.968 43.685 14.810 1.00 28.22 408 CYS A CA 1
ATOM 862 C C . CYS A 1 130 ? 28.081 42.536 14.316 1.00 28.06 408 CYS A C 1
ATOM 863 O O . CYS A 1 130 ? 27.855 42.393 13.115 1.00 29.68 408 CYS A O 1
ATOM 866 N N . ALA A 1 131 ? 27.559 41.735 15.239 1.00 27.08 409 ALA A N 1
ATOM 867 C CA . ALA A 1 131 ? 26.670 40.607 14.883 1.00 32.96 409 ALA A CA 1
ATOM 868 C C . ALA A 1 131 ? 25.457 41.028 14.059 1.00 31.58 409 ALA A C 1
ATOM 869 O O . ALA A 1 131 ? 25.016 40.272 13.220 1.00 34.53 409 ALA A O 1
ATOM 871 N N . LEU A 1 132 ? 24.920 42.224 14.310 1.00 34.16 410 LEU A N 1
ATOM 872 C CA . LEU A 1 132 ? 23.770 42.710 13.567 1.00 31.86 410 LEU A CA 1
ATOM 873 C C . LEU A 1 132 ? 24.174 43.292 12.216 1.00 39.12 410 LEU A C 1
ATOM 874 O O . LEU A 1 132 ? 23.315 43.620 11.397 1.00 38.24 410 LEU A O 1
ATOM 879 N N . ALA A 1 133 ? 25.472 43.429 11.977 1.00 33.86 411 ALA A N 1
ATOM 880 C CA . ALA A 1 133 ? 25.916 43.985 10.719 1.00 32.91 411 ALA A CA 1
ATOM 881 C C . ALA A 1 133 ? 25.872 42.929 9.607 1.00 36.60 411 ALA A C 1
ATOM 882 O O . ALA A 1 133 ? 26.197 41.753 9.825 1.00 33.02 411 ALA A O 1
ATOM 884 N N . GLY A 1 134 ? 25.480 43.359 8.410 1.00 31.10 412 GLY A N 1
ATOM 885 C CA . GLY A 1 134 ? 25.432 42.442 7.289 1.00 29.79 412 GLY A CA 1
ATOM 886 C C . GLY A 1 134 ? 26.787 42.290 6.631 1.00 31.64 412 GLY A C 1
ATOM 887 O O . GLY A 1 134 ? 27.738 43.005 6.960 1.00 34.61 412 GLY A O 1
ATOM 888 N N . PRO A 1 135 ? 26.912 41.358 5.694 1.00 31.86 413 PRO A N 1
ATOM 889 C CA . PRO A 1 135 ? 28.194 41.141 5.002 1.00 31.07 413 PRO A CA 1
ATOM 890 C C . PRO A 1 135 ? 28.684 42.415 4.323 1.00 27.95 413 PRO A C 1
ATOM 891 O O . PRO A 1 135 ? 27.899 43.097 3.673 1.00 35.28 413 PRO A O 1
ATOM 895 N N . SER A 1 136 ? 29.973 42.730 4.478 1.00 34.59 414 SER A N 1
ATOM 896 C CA . SER A 1 136 ? 30.592 43.922 3.871 1.00 31.84 414 SER A CA 1
ATOM 897 C C . SER A 1 136 ? 29.959 45.223 4.336 1.00 37.72 414 SER A C 1
ATOM 898 O O . SER A 1 136 ? 30.058 46.260 3.675 1.00 41.96 414 SER A O 1
ATOM 901 N N . GLU A 1 137 ? 29.314 45.176 5.489 1.00 34.38 415 GLU A N 1
ATOM 902 C CA . GLU A 1 137 ? 28.655 46.353 6.020 1.00 32.17 415 GLU A CA 1
ATOM 903 C C . GLU A 1 137 ? 29.387 46.874 7.230 1.00 29.31 415 GLU A C 1
ATOM 904 O O . GLU A 1 137 ? 29.954 46.097 8.015 1.00 31.29 415 GLU A O 1
ATOM 910 N N . VAL A 1 138 ? 29.345 48.184 7.396 1.00 26.86 416 VAL A N 1
ATOM 911 C CA . VAL A 1 138 ? 29.931 48.832 8.554 1.00 20.47 416 VAL A CA 1
ATOM 912 C C . VAL A 1 138 ? 28.737 49.359 9.321 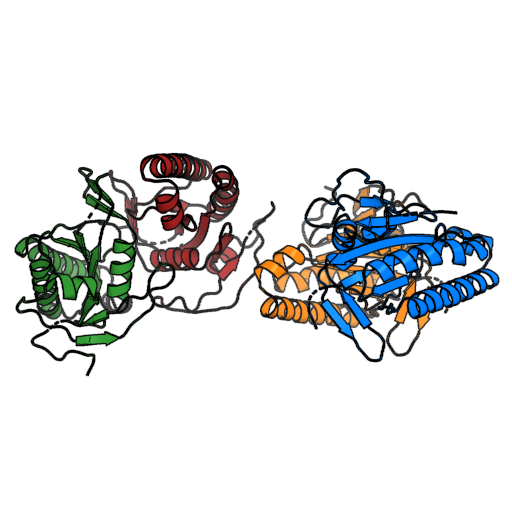1.00 27.66 416 VAL A C 1
ATOM 913 O O . VAL A 1 138 ? 28.061 50.284 8.869 1.00 26.48 416 VAL A O 1
ATOM 917 N N . LEU A 1 139 ? 28.441 48.725 10.451 1.00 25.45 417 LEU A N 1
ATOM 918 C CA . LEU A 1 139 ? 27.299 49.136 11.241 1.00 28.28 417 LEU A CA 1
ATOM 919 C C . LEU A 1 139 ? 27.818 49.878 12.464 1.00 29.63 417 LEU A C 1
ATOM 920 O O . LEU A 1 139 ? 28.751 49.440 13.161 1.00 28.70 417 LEU A O 1
ATOM 925 N N . VAL A 1 140 ? 27.165 50.985 12.746 1.00 24.12 418 VAL A N 1
ATOM 926 C CA . VAL A 1 140 ? 27.604 51.862 13.814 1.00 33.09 418 VAL A CA 1
ATOM 927 C C . VAL A 1 140 ? 26.466 52.215 14.773 1.00 33.23 418 VAL A C 1
ATOM 928 O O . VAL A 1 140 ? 25.302 52.271 14.380 1.00 30.95 418 VAL A O 1
ATOM 932 N N . SER A 1 141 ? 26.799 52.420 16.035 1.00 27.11 419 SER A N 1
ATOM 933 C CA . SER A 1 141 ? 25.786 52.819 17.017 1.00 32.03 419 SER A CA 1
ATOM 934 C C . SER A 1 141 ? 25.509 54.335 16.804 1.00 29.92 419 SER A C 1
ATOM 935 O O . SER A 1 141 ? 26.351 55.059 16.274 1.00 22.14 419 SER A O 1
ATOM 938 N N . SER A 1 142 ? 24.336 54.818 17.204 1.00 36.85 420 SER A N 1
ATOM 939 C CA . SER A 1 142 ? 24.000 56.251 17.037 1.00 34.80 420 SER A CA 1
ATOM 940 C C . SER A 1 142 ? 24.963 57.068 17.884 1.00 34.49 420 SER A C 1
ATOM 941 O O . SER A 1 142 ? 25.169 58.242 17.632 1.00 36.68 420 SER A O 1
ATOM 944 N N . THR A 1 143 ? 25.564 56.435 18.880 1.00 30.71 421 THR A N 1
ATOM 945 C CA . THR A 1 143 ? 26.538 57.114 19.705 1.00 34.68 421 THR A CA 1
ATOM 946 C C . THR A 1 143 ? 27.723 57.504 18.829 1.00 39.45 421 THR A C 1
ATOM 947 O O . THR A 1 143 ? 28.242 58.607 18.934 1.00 31.27 421 THR A O 1
ATOM 951 N N . VAL A 1 144 ? 28.155 56.585 17.972 1.00 33.34 422 VAL A N 1
ATOM 952 C CA . VAL A 1 144 ? 29.273 56.863 17.093 1.00 25.67 422 VAL A CA 1
ATOM 953 C C . VAL A 1 144 ? 28.867 57.871 16.020 1.00 33.32 422 VAL A C 1
ATOM 954 O O . VAL A 1 144 ? 29.651 58.753 15.670 1.00 28.68 422 VAL A O 1
ATOM 958 N N . ARG A 1 145 ? 27.659 57.754 15.479 1.00 30.47 423 ARG A N 1
ATOM 959 C CA . ARG A 1 145 ? 27.248 58.741 14.482 1.00 37.03 423 ARG A CA 1
ATOM 960 C C . ARG A 1 145 ? 27.340 60.144 15.126 1.00 41.77 423 ARG A C 1
ATOM 961 O O . ARG A 1 145 ? 27.972 61.050 14.572 1.00 43.25 423 ARG A O 1
ATOM 969 N N . ASP A 1 146 ? 26.739 60.300 16.310 1.00 45.96 424 ASP A N 1
ATOM 970 C CA . ASP A 1 146 ? 26.762 61.570 17.064 1.00 45.48 424 ASP A CA 1
ATOM 971 C C . ASP A 1 146 ? 28.164 62.113 17.280 1.00 36.47 424 ASP A C 1
ATOM 972 O O . ASP A 1 146 ? 28.391 63.311 17.113 1.00 35.59 424 ASP A O 1
ATOM 977 N N . ILE A 1 147 ? 29.087 61.237 17.684 1.00 33.40 425 ILE A N 1
ATOM 978 C CA . ILE A 1 147 ? 30.482 61.614 17.947 1.00 36.42 425 ILE A CA 1
ATOM 979 C C . ILE A 1 147 ? 31.147 62.278 16.734 1.00 40.23 425 ILE A C 1
ATOM 980 O O . ILE A 1 147 ? 31.952 63.193 16.899 1.00 50.05 425 ILE A O 1
ATOM 985 N N . VAL A 1 148 ? 30.842 61.787 15.528 1.00 40.06 426 VAL A N 1
ATOM 986 C CA . VAL A 1 148 ? 31.439 62.318 14.303 1.00 38.17 426 VAL A CA 1
ATOM 987 C C . VAL A 1 148 ? 30.489 63.228 13.549 1.00 49.02 426 VAL A C 1
ATOM 988 O O . VAL A 1 148 ? 30.547 63.337 12.310 1.00 50.56 426 VAL A O 1
ATOM 992 N N . ALA A 1 149 ? 29.589 63.866 14.293 1.00 49.62 427 ALA A N 1
ATOM 993 C CA . ALA A 1 149 ? 28.652 64.811 13.692 1.00 53.26 427 ALA A CA 1
ATOM 994 C C . ALA A 1 149 ? 29.546 65.888 13.073 1.00 48.68 427 ALA A C 1
ATOM 995 O O . ALA A 1 149 ? 30.389 66.440 13.756 1.00 49.25 427 ALA A O 1
ATOM 997 N N . GLY A 1 150 ? 29.363 66.169 11.789 1.00 41.37 428 GLY A N 1
ATOM 998 C CA . GLY A 1 150 ? 30.168 67.185 11.129 1.00 37.05 428 GLY A CA 1
ATOM 999 C C . GLY A 1 150 ? 31.243 66.644 10.185 1.00 50.83 428 GLY A C 1
ATOM 1000 O O . GLY A 1 150 ? 31.760 67.370 9.319 1.00 46.06 428 GLY A O 1
ATOM 1001 N N . SER A 1 151 ? 31.595 65.368 10.362 1.00 45.30 429 SER A N 1
ATOM 1002 C CA . SER A 1 151 ? 32.586 64.700 9.527 1.00 39.41 429 SER A CA 1
ATOM 1003 C C . SER A 1 151 ? 31.968 64.488 8.137 1.00 42.58 429 SER A C 1
ATOM 1004 O O . SER A 1 151 ? 30.792 64.832 7.882 1.00 31.94 429 SER A O 1
ATOM 1007 N N . ARG A 1 152 ? 32.750 63.891 7.246 1.00 35.54 430 ARG A N 1
ATOM 1008 C CA . ARG A 1 152 ? 32.258 63.631 5.903 1.00 37.07 430 ARG A CA 1
ATOM 1009 C C . ARG A 1 152 ? 31.430 62.353 5.851 1.00 36.11 430 ARG A C 1
ATOM 1010 O O . ARG A 1 152 ? 30.803 62.074 4.830 1.00 35.63 430 ARG A O 1
ATOM 1018 N N . HIS A 1 153 ? 31.399 61.572 6.929 1.00 31.25 431 HIS A N 1
ATOM 1019 C CA . HIS A 1 153 ? 30.653 60.309 6.866 1.00 33.98 431 HIS A CA 1
ATOM 1020 C C . HIS A 1 153 ? 29.119 60.426 6.857 1.00 37.47 431 HIS A C 1
ATOM 1021 O O . HIS A 1 153 ? 28.535 61.294 7.519 1.00 34.79 431 HIS A O 1
ATOM 1028 N N . ARG A 1 154 ? 28.483 59.563 6.062 1.00 28.75 432 ARG A N 1
ATOM 1029 C CA . ARG A 1 154 ? 27.019 59.540 5.940 1.00 32.31 432 ARG A CA 1
ATOM 1030 C C . ARG A 1 154 ? 26.443 58.188 6.379 1.00 32.98 432 ARG A C 1
ATOM 1031 O O . ARG A 1 154 ? 27.043 57.126 6.124 1.00 34.12 432 ARG A O 1
ATOM 1039 N N . PHE A 1 155 ? 25.274 58.228 7.023 1.00 33.42 433 PHE A N 1
ATOM 1040 C CA . PHE A 1 155 ? 24.634 57.012 7.525 1.00 24.82 433 PHE A CA 1
ATOM 1041 C C . PHE A 1 155 ? 23.147 56.874 7.180 1.00 37.76 433 PHE A C 1
ATOM 1042 O O . PHE A 1 155 ? 22.471 57.843 6.889 1.00 41.48 433 PHE A O 1
ATOM 1050 N N . ALA A 1 156 ? 22.654 55.644 7.197 1.00 33.62 434 ALA A N 1
ATOM 1051 C CA . ALA A 1 156 ? 21.252 55.376 6.970 1.00 33.56 434 ALA A CA 1
ATOM 1052 C C . ALA A 1 156 ? 20.845 54.811 8.330 1.00 40.21 434 ALA A C 1
ATOM 1053 O O . ALA A 1 156 ? 21.382 53.806 8.789 1.00 38.19 434 ALA A O 1
ATOM 1055 N N . GLU A 1 157 ? 19.918 55.470 9.001 1.00 51.20 435 GLU A N 1
ATOM 1056 C CA . GLU A 1 157 ? 19.523 55.012 10.323 1.00 57.07 435 GLU A CA 1
ATOM 1057 C C . GLU A 1 157 ? 18.417 53.983 10.347 1.00 51.98 435 GLU A C 1
ATOM 1058 O O . GLU A 1 157 ? 17.297 54.250 9.920 1.00 59.36 435 GLU A O 1
ATOM 1064 N N . ARG A 1 158 ? 18.740 52.792 10.830 1.00 51.24 436 ARG A N 1
ATOM 1065 C CA . ARG A 1 158 ? 17.729 51.759 10.967 1.00 55.31 436 ARG A CA 1
ATOM 1066 C C . ARG A 1 158 ? 16.976 52.070 12.273 1.00 66.15 436 ARG A C 1
ATOM 1067 O O . ARG A 1 158 ? 17.348 52.995 13.031 1.00 63.92 436 ARG A O 1
ATOM 1075 N N . GLY A 1 159 ? 15.910 51.321 12.529 1.00 74.20 437 GLY A N 1
ATOM 1076 C CA . GLY A 1 159 ? 15.112 51.569 13.717 1.00 79.27 437 GLY A CA 1
ATOM 1077 C C . GLY A 1 159 ? 15.753 51.301 15.064 1.00 78.43 437 GLY A C 1
ATOM 1078 O O . GLY A 1 159 ? 16.803 50.650 15.172 1.00 79.22 437 GLY A O 1
ATOM 1079 N N . GLU A 1 160 ? 15.111 51.823 16.103 1.00 78.51 438 GLU A N 1
ATOM 1080 C CA . GLU A 1 160 ? 15.592 51.612 17.456 1.00 82.03 438 GLU A CA 1
ATOM 1081 C C . GLU A 1 160 ? 15.224 50.205 17.905 1.00 82.33 438 GLU A C 1
ATOM 1082 O O . GLU A 1 160 ? 14.213 49.636 17.475 1.00 79.03 438 GLU A O 1
ATOM 1088 N N . GLN A 1 161 ? 16.057 49.645 18.772 1.00 84.06 439 GLN A N 1
ATOM 1089 C CA . GLN A 1 161 ? 15.841 48.299 19.269 1.00 84.48 439 GLN A CA 1
ATOM 1090 C C . GLN A 1 161 ? 16.663 48.093 20.524 1.00 88.74 439 GLN A C 1
ATOM 1091 O O . GLN A 1 161 ? 17.502 48.921 20.884 1.00 85.80 439 GLN A O 1
ATOM 1097 N N . GLU A 1 162 ? 16.419 46.971 21.184 1.00 93.31 440 GLU A N 1
ATOM 1098 C CA . GLU A 1 162 ? 17.161 46.648 22.378 1.00 95.78 440 GLU A CA 1
ATOM 1099 C C . GLU A 1 162 ? 18.105 45.513 22.030 1.00 95.15 440 GLU A C 1
ATOM 1100 O O . GLU A 1 162 ? 17.730 44.553 21.353 1.00 92.90 440 GLU A O 1
ATOM 1106 N N . LEU A 1 163 ? 19.352 45.664 22.452 1.00 96.65 441 LEU A N 1
ATOM 1107 C CA . LEU A 1 163 ? 20.357 44.641 22.250 1.00 94.24 441 LEU A CA 1
ATOM 1108 C C . LEU A 1 163 ? 20.193 43.832 23.534 1.00 97.79 441 LEU A C 1
ATOM 1109 O O . LEU A 1 163 ? 20.625 44.256 24.611 1.00 99.47 441 LEU A O 1
ATOM 1114 N N . LYS A 1 164 ? 19.521 42.689 23.424 1.00 100.89 442 LYS A N 1
ATOM 1115 C CA . LYS A 1 164 ? 19.270 41.857 24.590 1.00 100.75 442 LYS A CA 1
ATOM 1116 C C . LYS A 1 164 ? 20.570 41.529 25.314 1.00 98.66 442 LYS A C 1
ATOM 1117 O O . LYS A 1 164 ? 21.533 41.024 24.719 1.00 91.22 442 LYS A O 1
ATOM 1123 N N . GLY A 1 165 ? 20.573 41.841 26.608 1.00 97.87 443 GLY A N 1
ATOM 1124 C CA . GLY A 1 165 ? 21.732 41.626 27.453 1.00 96.09 443 GLY A CA 1
ATOM 1125 C C . GLY A 1 165 ? 22.425 42.956 27.709 1.00 97.47 443 GLY A C 1
ATOM 1126 O O . GLY A 1 165 ? 23.558 42.988 28.193 1.00 99.58 443 GLY A O 1
ATOM 1127 N N . VAL A 1 166 ? 21.731 44.054 27.399 1.00 94.50 444 VAL A N 1
ATOM 1128 C CA . VAL A 1 166 ? 22.274 45.403 27.548 1.00 85.77 444 VAL A CA 1
ATOM 1129 C C . VAL A 1 166 ? 21.216 46.419 27.966 1.00 82.98 444 VAL A C 1
ATOM 1130 O O . VAL A 1 166 ? 20.074 46.350 27.509 1.00 84.96 444 VAL A O 1
ATOM 1134 N N . PRO A 1 167 ? 21.590 47.388 28.830 1.00 83.15 445 PRO A N 1
ATOM 1135 C CA . PRO A 1 167 ? 20.685 48.439 29.321 1.00 81.89 445 PRO A CA 1
ATOM 1136 C C . PRO A 1 167 ? 20.364 49.432 28.210 1.00 79.48 445 PRO A C 1
ATOM 1137 O O . PRO A 1 167 ? 21.216 49.731 27.380 1.00 78.37 445 PRO A O 1
ATOM 1141 N N . GLY A 1 168 ? 19.143 49.946 28.194 1.00 77.73 446 GLY A N 1
ATOM 1142 C CA . GLY A 1 168 ? 18.790 50.928 27.187 1.00 75.96 446 GLY A CA 1
ATOM 1143 C C . GLY A 1 168 ? 18.366 50.412 25.826 1.00 76.37 446 GLY A C 1
ATOM 1144 O O . GLY A 1 168 ? 18.356 49.197 25.569 1.00 76.08 446 GLY A O 1
ATOM 1145 N N . ARG A 1 169 ? 18.021 51.368 24.960 1.00 74.24 447 ARG A N 1
ATOM 1146 C CA . ARG A 1 169 ? 17.561 51.120 23.590 1.00 74.09 447 ARG A CA 1
ATOM 1147 C C . ARG A 1 169 ? 18.533 51.772 22.589 1.00 66.89 447 ARG A C 1
ATOM 1148 O O . ARG A 1 169 ? 18.895 52.940 22.741 1.00 56.00 447 ARG A O 1
ATOM 1156 N N . TRP A 1 170 ? 18.938 51.026 21.560 1.00 62.93 448 TRP A N 1
ATOM 1157 C CA . TRP A 1 170 ? 19.910 51.548 20.595 1.00 56.64 448 TRP A CA 1
ATOM 1158 C C . TRP A 1 170 ? 19.462 51.678 19.153 1.00 54.61 448 TRP A C 1
ATOM 1159 O O . TRP A 1 170 ? 18.808 50.796 18.592 1.00 53.16 448 TRP A O 1
ATOM 1170 N N . ARG A 1 171 ? 19.829 52.792 18.548 1.00 49.61 449 ARG A N 1
ATOM 1171 C CA . ARG A 1 171 ? 19.509 53.006 17.152 1.00 47.93 449 ARG A CA 1
ATOM 1172 C C . ARG A 1 171 ? 20.820 52.695 16.391 1.00 45.33 449 ARG A C 1
ATOM 1173 O O . ARG A 1 171 ? 21.872 53.233 16.736 1.00 39.53 449 ARG A O 1
ATOM 1181 N N . LEU A 1 172 ? 20.764 51.822 15.384 1.00 35.53 450 LEU A N 1
ATOM 1182 C CA . LEU A 1 172 ? 21.964 51.454 14.628 1.00 35.10 450 LEU A CA 1
ATOM 1183 C C . LEU A 1 172 ? 21.995 52.084 13.243 1.00 38.72 450 LEU A C 1
ATOM 1184 O O . LEU A 1 172 ? 20.989 52.110 12.537 1.00 42.07 450 LEU A O 1
ATOM 1189 N N . CYS A 1 173 ? 23.170 52.565 12.846 1.00 33.30 451 CYS A N 1
ATOM 1190 C CA . CYS A 1 173 ? 23.325 53.237 11.565 1.00 32.81 451 CYS A CA 1
ATOM 1191 C C . CYS A 1 173 ? 24.347 52.574 10.650 1.00 31.49 451 CYS A C 1
ATOM 1192 O O . CYS A 1 173 ? 25.462 52.239 11.055 1.00 30.61 451 CYS A O 1
ATOM 1195 N N . VAL A 1 174 ? 23.947 52.401 9.402 1.00 30.21 452 VAL A N 1
ATOM 1196 C CA . VAL A 1 174 ? 24.790 51.809 8.369 1.00 27.60 452 VAL A CA 1
ATOM 1197 C C . VAL A 1 174 ? 25.589 52.904 7.651 1.00 27.00 452 VAL A C 1
ATOM 1198 O O . VAL A 1 174 ? 25.017 53.904 7.198 1.00 28.52 452 VAL A O 1
ATOM 1202 N N . LEU A 1 175 ? 26.894 52.699 7.518 1.00 24.84 453 LEU A N 1
ATOM 1203 C CA . LEU A 1 175 ? 27.761 53.663 6.818 1.00 28.31 453 LEU A CA 1
ATOM 1204 C C . LEU A 1 175 ? 27.449 53.640 5.319 1.00 28.33 453 LEU A C 1
ATOM 1205 O O . LEU A 1 175 ? 27.382 52.563 4.716 1.00 28.41 453 LEU A O 1
ATOM 1218 N N . ARG A 1 177 ? 28.664 53.640 2.055 1.00 34.30 455 ARG A N 1
ATOM 1219 C CA . ARG A 1 177 ? 29.977 53.407 1.451 1.00 47.73 455 ARG A CA 1
ATOM 1220 C C . ARG A 1 177 ? 29.995 53.834 -0.011 1.00 57.15 455 ARG A C 1
ATOM 1221 O O . ARG A 1 177 ? 29.042 54.457 -0.487 1.00 57.05 455 ARG A O 1
ATOM 1229 N N . ASP A 1 178 ? 31.067 53.530 -0.732 1.00 75.59 456 ASP A N 1
ATOM 1230 C CA . ASP A 1 178 ? 31.135 53.965 -2.122 1.00 95.05 456 ASP A CA 1
ATOM 1231 C C . ASP A 1 178 ? 31.107 52.874 -3.183 1.00 104.92 456 ASP A C 1
ATOM 1232 O O . ASP A 1 178 ? 30.180 52.812 -3.991 1.00 108.71 456 ASP A O 1
ATOM 1237 N N . ASP A 1 179 ? 32.135 52.033 -3.196 1.00 117.08 457 ASP A N 1
ATOM 1238 C CA . ASP A 1 179 ? 32.233 50.948 -4.170 1.00 126.26 457 ASP A CA 1
ATOM 1239 C C . ASP A 1 179 ? 32.327 51.494 -5.606 1.00 127.98 457 ASP A C 1
ATOM 1240 O O . ASP A 1 179 ? 32.156 52.720 -5.789 1.00 129.18 457 ASP A O 1
ATOM 1245 N N . ALA B 1 13 ? 48.591 24.847 17.044 1.00 92.79 291 ALA B N 1
ATOM 1246 C CA . ALA B 1 13 ? 47.123 24.882 16.785 1.00 93.23 291 ALA B CA 1
ATOM 1247 C C . ALA B 1 13 ? 46.540 23.494 16.477 1.00 95.29 291 ALA B C 1
ATOM 1248 O O . ALA B 1 13 ? 46.286 23.169 15.315 1.00 99.40 291 ALA B O 1
ATOM 1250 N N . GLU B 1 14 ? 46.316 22.697 17.526 1.00 93.15 292 GLU B N 1
ATOM 1251 C CA . GLU B 1 14 ? 45.766 21.330 17.421 1.00 84.99 292 GLU B CA 1
ATOM 1252 C C . GLU B 1 14 ? 44.241 21.277 17.476 1.00 74.82 292 GLU B C 1
ATOM 1253 O O . GLU B 1 14 ? 43.607 22.113 18.109 1.00 70.55 292 GLU B O 1
ATOM 1259 N N . ARG B 1 15 ? 43.657 20.278 16.828 1.00 66.96 293 ARG B N 1
ATOM 1260 C CA . ARG B 1 15 ? 42.206 20.122 16.821 1.00 63.49 293 ARG B CA 1
ATOM 1261 C C . ARG B 1 15 ? 41.775 19.045 17.835 1.00 60.66 293 ARG B C 1
ATOM 1262 O O . ARG B 1 15 ? 42.208 17.890 17.760 1.00 56.92 293 ARG B O 1
ATOM 1278 N N . LEU B 1 17 ? 38.694 17.413 20.892 1.00 40.65 295 LEU B N 1
ATOM 1279 C CA . LEU B 1 17 ? 37.373 17.252 21.435 1.00 44.42 295 LEU B CA 1
ATOM 1280 C C . LEU B 1 17 ? 37.505 17.723 22.886 1.00 42.15 295 LEU B C 1
ATOM 1281 O O . LEU B 1 17 ? 38.289 17.158 23.637 1.00 40.91 295 LEU B O 1
ATOM 1286 N N . ALA B 1 18 ? 36.770 18.750 23.292 1.00 37.03 296 ALA B N 1
ATOM 1287 C CA . ALA B 1 18 ? 36.878 19.178 24.695 1.00 38.12 296 ALA B CA 1
ATOM 1288 C C . ALA B 1 18 ? 35.527 19.520 25.315 1.00 33.20 296 ALA B C 1
ATOM 1289 O O . ALA B 1 18 ? 34.557 19.771 24.595 1.00 32.59 296 ALA B O 1
ATOM 1291 N N . THR B 1 19 ? 35.465 19.521 26.647 1.00 32.72 297 THR B N 1
ATOM 1292 C CA . THR B 1 19 ? 34.239 19.929 27.342 1.00 31.00 297 THR B CA 1
ATOM 1293 C C . THR B 1 19 ? 34.553 21.334 27.841 1.00 37.20 297 THR B C 1
ATOM 1294 O O . THR B 1 19 ? 35.583 21.539 28.482 1.00 31.05 297 THR B O 1
ATOM 1298 N N . ILE B 1 20 ? 33.689 22.298 27.524 1.00 34.78 298 ILE B N 1
ATOM 1299 C CA . ILE B 1 20 ? 33.902 23.686 27.931 1.00 33.94 298 ILE B CA 1
ATOM 1300 C C . ILE B 1 20 ? 32.817 24.196 28.852 1.00 32.07 298 ILE B C 1
ATOM 1301 O O . ILE B 1 20 ? 31.620 24.049 28.579 1.00 29.67 298 ILE B O 1
ATOM 1314 N N . PHE B 1 22 ? 31.191 27.589 30.747 1.00 26.92 300 PHE B N 1
ATOM 1315 C CA . PHE B 1 22 ? 31.104 29.054 30.723 1.00 28.01 300 PHE B CA 1
ATOM 1316 C C . PHE B 1 22 ? 30.300 29.516 31.954 1.00 34.95 300 PHE B C 1
ATOM 1317 O O . PHE B 1 22 ? 29.211 28.975 32.249 1.00 30.98 300 PHE B O 1
ATOM 1325 N N . THR B 1 23 ? 30.827 30.512 32.664 1.00 29.84 301 THR B N 1
ATOM 1326 C CA . THR B 1 23 ? 30.157 31.021 33.850 1.00 36.40 301 THR B CA 1
ATOM 1327 C C . THR B 1 23 ? 30.018 32.505 33.691 1.00 38.09 301 THR B C 1
ATOM 1328 O O . THR B 1 23 ? 30.768 33.133 32.943 1.00 36.42 301 THR B O 1
ATOM 1332 N N . ASP B 1 24 ? 29.042 33.060 34.394 1.00 36.46 302 ASP B N 1
ATOM 1333 C CA . ASP B 1 24 ? 28.821 34.478 34.336 1.00 37.37 302 ASP B CA 1
ATOM 1334 C C . ASP B 1 24 ? 28.011 34.930 35.528 1.00 38.61 302 ASP B C 1
ATOM 1335 O O . ASP B 1 24 ? 27.113 34.222 35.984 1.00 39.03 302 ASP B O 1
ATOM 1340 N N . ILE B 1 25 ? 28.339 36.117 36.033 1.00 34.00 303 ILE B N 1
ATOM 1341 C CA . ILE B 1 25 ? 27.645 36.665 37.178 1.00 37.32 303 ILE B CA 1
ATOM 1342 C C . ILE B 1 25 ? 26.320 37.297 36.781 1.00 41.85 303 ILE B C 1
ATOM 1343 O O . ILE B 1 25 ? 26.247 38.101 35.849 1.00 41.07 303 ILE B O 1
ATOM 1348 N N . VAL B 1 26 ? 25.270 36.891 37.487 1.00 41.20 304 VAL B N 1
ATOM 1349 C CA . VAL B 1 26 ? 23.929 37.403 37.245 1.00 45.72 304 VAL B CA 1
ATOM 1350 C C . VAL B 1 26 ? 23.779 38.821 37.788 1.00 37.13 304 VAL B C 1
ATOM 1351 O O . VAL B 1 26 ? 24.111 39.086 38.941 1.00 40.17 304 VAL B O 1
ATOM 1355 N N . GLY B 1 27 ? 23.290 39.720 36.942 1.00 40.63 305 GLY B N 1
ATOM 1356 C CA . GLY B 1 27 ? 23.091 41.112 37.333 1.00 40.65 305 GLY B CA 1
ATOM 1357 C C . GLY B 1 27 ? 24.353 41.851 37.750 1.00 43.70 305 GLY B C 1
ATOM 1358 O O . GLY B 1 27 ? 24.294 42.746 38.602 1.00 37.39 305 GLY B O 1
ATOM 1359 N N . SER B 1 28 ? 25.501 41.485 37.172 1.00 43.45 306 SER B N 1
ATOM 1360 C CA . SER B 1 28 ? 26.772 42.137 37.531 1.00 43.17 306 SER B CA 1
ATOM 1361 C C . SER B 1 28 ? 26.645 43.662 37.405 1.00 46.79 306 SER B C 1
ATOM 1362 O O . SER B 1 28 ? 27.094 44.418 38.269 1.00 38.44 306 SER B O 1
ATOM 1365 N N . THR B 1 29 ? 26.006 44.093 36.322 1.00 44.80 307 THR B N 1
ATOM 1366 C CA . THR B 1 29 ? 25.781 45.509 36.063 1.00 50.22 307 THR B CA 1
ATOM 1367 C C . THR B 1 29 ? 25.097 46.224 37.239 1.00 50.63 307 THR B C 1
ATOM 1368 O O . THR B 1 29 ? 25.668 47.154 37.832 1.00 54.91 307 THR B O 1
ATOM 1372 N N . GLN B 1 30 ? 23.886 45.808 37.603 1.00 47.14 308 GLN B N 1
ATOM 1373 C CA . GLN B 1 30 ? 23.252 46.486 38.730 1.00 44.75 308 GLN B CA 1
ATOM 1374 C C . GLN B 1 30 ? 24.013 46.277 40.034 1.00 40.62 308 GLN B C 1
ATOM 1375 O O . GLN B 1 30 ? 24.064 47.157 40.888 1.00 45.59 308 GLN B O 1
ATOM 1381 N N . HIS B 1 31 ? 24.599 45.107 40.209 1.00 25.17 309 HIS B N 1
ATOM 1382 C CA . HIS B 1 31 ? 25.340 44.876 41.419 1.00 27.11 309 HIS B CA 1
ATOM 1383 C C . HIS B 1 31 ? 26.575 45.821 41.490 1.00 32.42 309 HIS B C 1
ATOM 1384 O O . HIS B 1 31 ? 26.879 46.403 42.529 1.00 31.06 309 HIS B O 1
ATOM 1391 N N . ALA B 1 32 ? 27.276 46.001 40.377 1.00 26.84 310 ALA B N 1
ATOM 1392 C CA . ALA B 1 32 ? 28.445 46.887 40.398 1.00 40.79 310 ALA B CA 1
ATOM 1393 C C . ALA B 1 32 ? 28.068 48.334 40.687 1.00 37.91 310 ALA B C 1
ATOM 1394 O O . ALA B 1 32 ? 28.659 48.990 41.530 1.00 43.61 310 ALA B O 1
ATOM 1396 N N . ALA B 1 33 ? 27.079 48.839 39.972 1.00 43.80 311 ALA B N 1
ATOM 1397 C CA . ALA B 1 33 ? 26.670 50.212 40.176 1.00 43.81 311 ALA B CA 1
ATOM 1398 C C . ALA B 1 33 ? 26.161 50.421 41.596 1.00 48.92 311 ALA B C 1
ATOM 1399 O O . ALA B 1 33 ? 26.356 51.483 42.177 1.00 56.53 311 ALA B O 1
ATOM 1401 N N . ALA B 1 34 ? 25.530 49.403 42.172 1.00 45.41 312 ALA B N 1
ATOM 1402 C CA . ALA B 1 34 ? 25.011 49.513 43.527 1.00 47.73 312 ALA B CA 1
ATOM 1403 C C . ALA B 1 34 ? 26.090 49.565 44.616 1.00 54.54 312 ALA B C 1
ATOM 1404 O O . ALA B 1 34 ? 25.929 50.244 45.633 1.00 57.73 312 ALA B O 1
ATOM 1406 N N . LEU B 1 35 ? 27.188 48.845 44.409 1.00 53.57 313 LEU B N 1
ATOM 1407 C CA . LEU B 1 35 ? 28.272 48.797 45.387 1.00 45.41 313 LEU B CA 1
ATOM 1408 C C . LEU B 1 35 ? 29.375 49.846 45.195 1.00 49.94 313 LEU B C 1
ATOM 1409 O O . LEU B 1 35 ? 30.034 50.251 46.150 1.00 53.53 313 LEU B O 1
ATOM 1414 N N . GLY B 1 36 ? 29.576 50.295 43.966 1.00 47.37 314 GLY B N 1
ATOM 1415 C CA . GLY B 1 36 ? 30.644 51.238 43.729 1.00 51.51 314 GLY B CA 1
ATOM 1416 C C . GLY B 1 36 ? 31.835 50.405 43.289 1.00 55.58 314 GLY B C 1
ATOM 1417 O O . GLY B 1 36 ? 31.861 49.192 43.513 1.00 52.38 314 GLY B O 1
ATOM 1418 N N . ASP B 1 37 ? 32.835 51.045 42.692 1.00 53.51 315 ASP B N 1
ATOM 1419 C CA . ASP B 1 37 ? 33.991 50.322 42.183 1.00 58.00 315 ASP B CA 1
ATOM 1420 C C . ASP B 1 37 ? 34.911 49.609 43.159 1.00 55.00 315 ASP B C 1
ATOM 1421 O O . ASP B 1 37 ? 35.291 48.471 42.913 1.00 55.42 315 ASP B O 1
ATOM 1426 N N . ASP B 1 38 ? 35.272 50.254 44.260 1.00 56.54 316 ASP B N 1
ATOM 1427 C CA . ASP B 1 38 ? 36.150 49.616 45.235 1.00 55.21 316 ASP B CA 1
ATOM 1428 C C . ASP B 1 38 ? 35.525 48.328 45.736 1.00 48.92 316 ASP B C 1
ATOM 1429 O O . ASP B 1 38 ? 36.116 47.265 45.612 1.00 47.19 316 ASP B O 1
ATOM 1434 N N . ARG B 1 39 ? 34.327 48.437 46.305 1.00 48.02 317 ARG B N 1
ATOM 1435 C CA . ARG B 1 39 ? 33.611 47.292 46.844 1.00 44.36 317 ARG B CA 1
ATOM 1436 C C . ARG B 1 39 ? 33.358 46.209 45.785 1.00 42.34 317 ARG B C 1
ATOM 1437 O O . ARG B 1 39 ? 33.586 45.028 46.054 1.00 39.21 317 ARG B O 1
ATOM 1445 N N . TRP B 1 40 ? 32.912 46.606 44.591 1.00 36.47 318 TRP B N 1
ATOM 1446 C CA . TRP B 1 40 ? 32.657 45.656 43.510 1.00 36.67 318 TRP B CA 1
ATOM 1447 C C . TRP B 1 40 ? 33.935 44.898 43.136 1.00 41.30 318 TRP B C 1
ATOM 1448 O O . TRP B 1 40 ? 33.922 43.678 43.003 1.00 35.09 318 TRP B O 1
ATOM 1459 N N . ARG B 1 41 ? 35.031 45.635 42.978 1.00 42.29 319 ARG B N 1
ATOM 1460 C CA . ARG B 1 41 ? 36.326 45.058 42.614 1.00 45.95 319 ARG B CA 1
ATOM 1461 C C . ARG B 1 41 ? 36.723 44.016 43.647 1.00 42.87 319 ARG B C 1
ATOM 1462 O O . ARG B 1 41 ? 37.367 43.015 43.341 1.00 37.21 319 ARG B O 1
ATOM 1470 N N . ASP B 1 42 ? 36.318 44.263 44.880 1.00 37.72 320 ASP B N 1
ATOM 1471 C CA . ASP B 1 42 ? 36.614 43.358 45.965 1.00 46.51 320 ASP B CA 1
ATOM 1472 C C . ASP B 1 42 ? 35.748 42.095 45.901 1.00 43.36 320 ASP B C 1
ATOM 1473 O O . ASP B 1 42 ? 36.218 40.984 46.148 1.00 42.49 320 ASP B O 1
ATOM 1478 N N . LEU B 1 43 ? 34.472 42.267 45.579 1.00 45.38 321 LEU B N 1
ATOM 1479 C CA . LEU B 1 43 ? 33.566 41.134 45.479 1.00 37.46 321 LEU B CA 1
ATOM 1480 C C . LEU B 1 43 ? 34.027 40.235 44.304 1.00 42.60 321 LEU B C 1
ATOM 1481 O O . LEU B 1 43 ? 34.045 39.001 44.406 1.00 39.12 321 LEU B O 1
ATOM 1486 N N . LEU B 1 44 ? 34.429 40.867 43.201 1.00 30.92 322 LEU B N 1
ATOM 1487 C CA . LEU B 1 44 ? 34.885 40.143 42.024 1.00 40.02 322 LEU B CA 1
ATOM 1488 C C . LEU B 1 44 ? 36.136 39.326 42.341 1.00 43.12 322 LEU B C 1
ATOM 1489 O O . LEU B 1 44 ? 36.290 38.206 41.860 1.00 46.13 322 LEU B O 1
ATOM 1494 N N . ASP B 1 45 ? 37.027 39.901 43.141 1.00 41.04 323 ASP B N 1
ATOM 1495 C CA . ASP B 1 45 ? 38.248 39.211 43.556 1.00 46.84 323 ASP B CA 1
ATOM 1496 C C . ASP B 1 45 ? 37.873 37.954 44.327 1.00 39.89 323 ASP B C 1
ATOM 1497 O O . ASP B 1 45 ? 38.451 36.907 44.121 1.00 44.71 323 ASP B O 1
ATOM 1502 N N . ASN B 1 46 ? 36.911 38.060 45.229 1.00 34.06 324 ASN B N 1
ATOM 1503 C CA . ASN B 1 46 ? 36.512 36.881 45.980 1.00 38.01 324 ASN B CA 1
ATOM 1504 C C . ASN B 1 46 ? 35.857 35.867 45.073 1.00 32.12 324 ASN B C 1
ATOM 1505 O O . ASN B 1 46 ? 36.056 34.679 45.256 1.00 40.21 324 ASN B O 1
ATOM 1510 N N . HIS B 1 47 ? 35.079 36.333 44.095 1.00 32.04 325 HIS B N 1
ATOM 1511 C CA . HIS B 1 47 ? 34.420 35.434 43.147 1.00 29.88 325 HIS B CA 1
ATOM 1512 C C . HIS B 1 47 ? 35.459 34.640 42.366 1.00 33.18 325 HIS B C 1
ATOM 1513 O O . HIS B 1 47 ? 35.388 33.410 42.272 1.00 33.67 325 HIS B O 1
ATOM 1520 N N . ASP B 1 48 ? 36.438 35.366 41.838 1.00 27.84 326 ASP B N 1
ATOM 1521 C CA . ASP B 1 48 ? 37.499 34.796 41.050 1.00 35.60 326 ASP B CA 1
ATOM 1522 C C . ASP B 1 48 ? 38.286 33.749 41.803 1.00 37.27 326 ASP B C 1
ATOM 1523 O O . ASP B 1 48 ? 38.661 32.724 41.239 1.00 43.72 326 ASP B O 1
ATOM 1528 N N . THR B 1 49 ? 38.536 34.005 43.080 1.00 38.02 327 THR B N 1
ATOM 1529 C CA . THR B 1 49 ? 39.303 33.075 43.906 1.00 42.88 327 THR B CA 1
ATOM 1530 C C . THR B 1 49 ? 38.525 31.798 44.086 1.00 39.98 327 THR B C 1
ATOM 1531 O O . THR B 1 49 ? 39.066 30.719 43.913 1.00 46.43 327 THR B O 1
ATOM 1535 N N . ILE B 1 50 ? 37.254 31.928 44.452 1.00 36.52 328 ILE B N 1
ATOM 1536 C CA . ILE B 1 50 ? 36.413 30.766 44.642 1.00 40.50 328 ILE B CA 1
ATOM 1537 C C . ILE B 1 50 ? 36.263 29.995 43.325 1.00 41.87 328 ILE B C 1
ATOM 1538 O O . ILE B 1 50 ? 36.490 28.792 43.275 1.00 39.70 328 ILE B O 1
ATOM 1543 N N . VAL B 1 51 ? 35.876 30.684 42.261 1.00 30.16 329 VAL B N 1
ATOM 1544 C CA . VAL B 1 51 ? 35.720 29.998 40.993 1.00 34.45 329 VAL B CA 1
ATOM 1545 C C . VAL B 1 51 ? 37.020 29.287 40.621 1.00 35.90 329 VAL B C 1
ATOM 1546 O O . VAL B 1 51 ? 37.015 28.114 40.235 1.00 40.32 329 VAL B O 1
ATOM 1550 N N . CYS B 1 52 ? 38.141 29.986 40.741 1.00 35.29 330 CYS B N 1
ATOM 1551 C CA . CYS B 1 52 ? 39.415 29.378 40.390 1.00 40.14 330 CYS B CA 1
ATOM 1552 C C . CYS B 1 52 ? 39.778 28.175 41.260 1.00 38.04 330 CYS B C 1
ATOM 1553 O O . CYS B 1 52 ? 40.254 27.165 40.748 1.00 48.54 330 CYS B O 1
ATOM 1556 N N . HIS B 1 53 ? 39.568 28.259 42.561 1.00 27.62 331 HIS B N 1
ATOM 1557 C CA . HIS B 1 53 ? 39.899 27.112 43.388 1.00 39.80 331 HIS B CA 1
ATOM 1558 C C . HIS B 1 53 ? 39.026 25.917 43.005 1.00 38.37 331 HIS B C 1
ATOM 1559 O O . HIS B 1 53 ? 39.462 24.770 43.044 1.00 38.27 331 HIS B O 1
ATOM 1566 N N . GLU B 1 54 ? 37.803 26.193 42.589 1.00 39.67 332 GLU B N 1
ATOM 1567 C CA . GLU B 1 54 ? 36.872 25.135 42.195 1.00 40.64 332 GLU B CA 1
ATOM 1568 C C . GLU B 1 54 ? 37.334 24.425 40.910 1.00 37.85 332 GLU B C 1
ATOM 1569 O O . GLU B 1 54 ? 37.353 23.199 40.849 1.00 33.39 332 GLU B O 1
ATOM 1575 N N . ILE B 1 55 ? 37.706 25.210 39.899 1.00 34.70 333 ILE B N 1
ATOM 1576 C CA . ILE B 1 55 ? 38.180 24.705 38.619 1.00 37.98 333 ILE B CA 1
ATOM 1577 C C . ILE B 1 55 ? 39.422 23.827 38.833 1.00 42.31 333 ILE B C 1
ATOM 1578 O O . ILE B 1 55 ? 39.588 22.794 38.192 1.00 43.53 333 ILE B O 1
ATOM 1583 N N . GLN B 1 56 ? 40.293 24.248 39.739 1.00 40.99 334 GLN B N 1
ATOM 1584 C CA . GLN B 1 56 ? 41.506 23.501 40.027 1.00 44.13 334 GLN B CA 1
ATOM 1585 C C . GLN B 1 56 ? 41.184 22.189 40.711 1.00 42.43 334 GLN B C 1
ATOM 1586 O O . GLN B 1 56 ? 41.748 21.166 40.369 1.00 40.59 334 GLN B O 1
ATOM 1592 N N . ARG B 1 57 ? 40.276 22.229 41.682 1.00 39.96 335 ARG B N 1
ATOM 1593 C CA . ARG B 1 57 ? 39.872 21.032 42.414 1.00 37.81 335 ARG B CA 1
ATOM 1594 C C . ARG B 1 57 ? 39.386 19.937 41.486 1.00 38.29 335 ARG B C 1
ATOM 1595 O O . ARG B 1 57 ? 39.586 18.763 41.767 1.00 40.24 335 ARG B O 1
ATOM 1603 N N . PHE B 1 58 ? 38.727 20.325 40.394 1.00 32.09 336 PHE B N 1
ATOM 1604 C CA . PHE B 1 58 ? 38.145 19.359 39.473 1.00 30.58 336 PHE B CA 1
ATOM 1605 C C . PHE B 1 58 ? 38.929 19.100 38.225 1.00 30.28 336 PHE B C 1
ATOM 1606 O O . PHE B 1 58 ? 38.396 18.575 37.266 1.00 37.74 336 PHE B O 1
ATOM 1614 N N . GLY B 1 59 ? 40.200 19.485 38.237 1.00 41.29 337 GLY B N 1
ATOM 1615 C CA . GLY B 1 59 ? 41.069 19.261 37.098 1.00 36.20 337 GLY B CA 1
ATOM 1616 C C . GLY B 1 59 ? 40.803 20.087 35.860 1.00 40.64 337 GLY B C 1
ATOM 1617 O O . GLY B 1 59 ? 41.148 19.660 34.775 1.00 39.08 337 GLY B O 1
ATOM 1618 N N . GLY B 1 60 ? 40.203 21.264 36.006 1.00 41.03 338 GLY B N 1
ATOM 1619 C CA . GLY B 1 60 ? 39.947 22.090 34.840 1.00 35.52 338 GLY B CA 1
ATOM 1620 C C . GLY B 1 60 ? 41.077 23.072 34.527 1.00 41.75 338 GLY B C 1
ATOM 1621 O O . GLY B 1 60 ? 41.958 23.347 35.352 1.00 37.65 338 GLY B O 1
ATOM 1622 N N . ARG B 1 61 ? 41.036 23.610 33.315 1.00 37.64 339 ARG B N 1
ATOM 1623 C CA . ARG B 1 61 ? 42.011 24.573 32.862 1.00 37.36 339 ARG B CA 1
ATOM 1624 C C . ARG B 1 61 ? 41.310 25.825 32.349 1.00 39.55 339 ARG B C 1
ATOM 1625 O O . ARG B 1 61 ? 40.488 25.761 31.432 1.00 37.15 339 ARG B O 1
ATOM 1633 N N . GLU B 1 62 ? 41.635 26.965 32.946 1.00 36.88 340 GLU B N 1
ATOM 1634 C CA . GLU B 1 62 ? 41.062 28.220 32.525 1.00 40.83 340 GLU B CA 1
ATOM 1635 C C . GLU B 1 62 ? 41.592 28.518 31.114 1.00 43.77 340 GLU B C 1
ATOM 1636 O O . GLU B 1 62 ? 42.754 28.242 30.807 1.00 39.36 340 GLU B O 1
ATOM 1642 N N . VAL B 1 63 ? 40.735 29.068 30.259 1.00 37.40 341 VAL B N 1
ATOM 1643 C CA . VAL B 1 63 ? 41.117 29.394 28.896 1.00 42.46 341 VAL B CA 1
ATOM 1644 C C . VAL B 1 63 ? 40.484 30.723 28.518 1.00 48.16 341 VAL B C 1
ATOM 1645 O O . VAL B 1 63 ? 39.545 31.151 29.187 1.00 55.30 341 VAL B O 1
ATOM 1649 N N . ASN B 1 64 ? 41.005 31.365 27.466 1.00 58.81 342 ASN B N 1
ATOM 1650 C CA . ASN B 1 64 ? 40.504 32.650 26.930 1.00 67.25 342 ASN B CA 1
ATOM 1651 C C . ASN B 1 64 ? 40.273 33.740 27.968 1.00 73.03 342 ASN B C 1
ATOM 1652 O O . ASN B 1 64 ? 39.172 34.289 28.069 1.00 76.52 342 ASN B O 1
ATOM 1657 N N . THR B 1 65 ? 41.308 34.080 28.718 1.00 81.43 343 THR B N 1
ATOM 1658 C CA . THR B 1 65 ? 41.186 35.079 29.773 1.00 92.73 343 THR B CA 1
ATOM 1659 C C . THR B 1 65 ? 40.526 36.454 29.482 1.00 95.73 343 THR B C 1
ATOM 1660 O O . THR B 1 65 ? 40.273 37.219 30.417 1.00 100.36 343 THR B O 1
ATOM 1664 N N . ALA B 1 66 ? 40.234 36.779 28.223 1.00 94.84 344 ALA B N 1
ATOM 1665 C CA . ALA B 1 66 ? 39.586 38.061 27.922 1.00 95.44 344 ALA B CA 1
ATOM 1666 C C . ALA B 1 66 ? 38.165 38.025 28.473 1.00 98.03 344 ALA B C 1
ATOM 1667 O O . ALA B 1 66 ? 37.557 36.958 28.534 1.00 101.09 344 ALA B O 1
ATOM 1669 N N . GLY B 1 67 ? 37.628 39.178 28.865 1.00 98.26 345 GLY B N 1
ATOM 1670 C CA . GLY B 1 67 ? 36.275 39.205 29.414 1.00 100.99 345 GLY B CA 1
ATOM 1671 C C . GLY B 1 67 ? 36.313 38.749 30.861 1.00 99.25 345 GLY B C 1
ATOM 1672 O O . GLY B 1 67 ? 37.136 37.900 31.195 1.00 101.70 345 GLY B O 1
ATOM 1673 N N . ASP B 1 68 ? 35.446 39.277 31.724 1.00 97.28 346 ASP B N 1
ATOM 1674 C CA . ASP B 1 68 ? 35.494 38.876 33.137 1.00 96.35 346 ASP B CA 1
ATOM 1675 C C . ASP B 1 68 ? 34.622 37.690 33.583 1.00 90.20 346 ASP B C 1
ATOM 1676 O O . ASP B 1 68 ? 34.367 37.502 34.782 1.00 83.47 346 ASP B O 1
ATOM 1681 N N . GLY B 1 69 ? 34.160 36.896 32.624 1.00 81.29 347 GLY B N 1
ATOM 1682 C CA . GLY B 1 69 ? 33.403 35.715 32.982 1.00 66.68 347 GLY B CA 1
ATOM 1683 C C . GLY B 1 69 ? 34.469 34.628 33.095 1.00 57.58 347 GLY B C 1
ATOM 1684 O O . GLY B 1 69 ? 35.672 34.919 33.053 1.00 52.89 347 GLY B O 1
ATOM 1685 N N . PHE B 1 70 ? 34.058 33.382 33.252 1.00 40.35 348 PHE B N 1
ATOM 1686 C CA . PHE B 1 70 ? 35.033 32.317 33.326 1.00 43.25 348 PHE B CA 1
ATOM 1687 C C . PHE B 1 70 ? 34.790 31.246 32.290 1.00 41.11 348 PHE B C 1
ATOM 1688 O O . PHE B 1 70 ? 33.655 30.811 32.080 1.00 36.39 348 PHE B O 1
ATOM 1696 N N . VAL B 1 71 ? 35.862 30.828 31.633 1.00 33.22 349 VAL B N 1
ATOM 1697 C CA . VAL B 1 71 ? 35.783 29.756 30.652 1.00 34.22 349 VAL B CA 1
ATOM 1698 C C . VAL B 1 71 ? 36.843 28.719 31.003 1.00 33.37 349 VAL B C 1
ATOM 1699 O O . VAL B 1 71 ? 38.018 29.053 31.228 1.00 36.34 349 VAL B O 1
ATOM 1703 N N . ALA B 1 72 ? 36.438 27.461 31.061 1.00 27.60 350 ALA B N 1
ATOM 1704 C CA . ALA B 1 72 ? 37.383 26.404 31.386 1.00 31.33 350 ALA B CA 1
ATOM 1705 C C . ALA B 1 72 ? 37.085 25.102 30.660 1.00 31.08 350 ALA B C 1
ATOM 1706 O O . ALA B 1 72 ? 35.926 24.775 30.404 1.00 35.29 350 ALA B O 1
ATOM 1708 N N . THR B 1 73 ? 38.152 24.381 30.320 1.00 27.23 351 THR B N 1
ATOM 1709 C CA . THR B 1 73 ? 38.051 23.079 29.673 1.00 30.52 351 THR B CA 1
ATOM 1710 C C . THR B 1 73 ? 38.410 21.983 30.694 1.00 29.35 351 THR B C 1
ATOM 1711 O O . THR B 1 73 ? 39.213 22.192 31.614 1.00 28.79 351 THR B O 1
ATOM 1715 N N . PHE B 1 74 ? 37.771 20.833 30.534 1.00 25.17 352 PHE B N 1
ATOM 1716 C CA . PHE B 1 74 ? 37.968 19.670 31.382 1.00 35.70 352 PHE B CA 1
ATOM 1717 C C . PHE B 1 74 ? 38.100 18.423 30.521 1.00 42.89 352 PHE B C 1
ATOM 1718 O O . PHE B 1 74 ? 37.331 18.200 29.575 1.00 40.16 352 PHE B O 1
ATOM 1726 N N . THR B 1 75 ? 39.068 17.605 30.887 1.00 44.41 353 THR B N 1
ATOM 1727 C CA . THR B 1 75 ? 39.318 16.349 30.222 1.00 45.41 353 THR B CA 1
ATOM 1728 C C . THR B 1 75 ? 38.115 15.442 30.514 1.00 45.43 353 THR B C 1
ATOM 1729 O O . THR B 1 75 ? 37.646 14.681 29.661 1.00 43.38 353 THR B O 1
ATOM 1733 N N . SER B 1 76 ? 37.593 15.565 31.726 1.00 43.70 354 SER B N 1
ATOM 1734 C CA . SER B 1 76 ? 36.460 14.759 32.146 1.00 40.57 354 SER B CA 1
ATOM 1735 C C . SER B 1 76 ? 35.175 15.581 32.169 1.00 36.89 354 SER B C 1
ATOM 1736 O O . SER B 1 76 ? 35.084 16.564 32.898 1.00 44.54 354 SER B O 1
ATOM 1739 N N . PRO B 1 77 ? 34.175 15.198 31.358 1.00 34.75 355 PRO B N 1
ATOM 1740 C CA . PRO B 1 77 ? 32.886 15.908 31.302 1.00 35.99 355 PRO B CA 1
ATOM 1741 C C . PRO B 1 77 ? 32.158 15.840 32.652 1.00 31.29 355 PRO B C 1
ATOM 1742 O O . PRO B 1 77 ? 31.564 16.816 33.093 1.00 39.90 355 PRO B O 1
ATOM 1746 N N . SER B 1 78 ? 32.205 14.688 33.310 1.00 34.15 356 SER B N 1
ATOM 1747 C CA . SER B 1 78 ? 31.547 14.558 34.612 1.00 35.39 356 SER B CA 1
ATOM 1748 C C . SER B 1 78 ? 32.187 15.525 35.577 1.00 33.76 356 SER B C 1
ATOM 1749 O O . SER B 1 78 ? 31.500 16.172 36.349 1.00 32.39 356 SER B O 1
ATOM 1752 N N . ALA B 1 79 ? 33.509 15.638 35.535 1.00 31.34 357 ALA B N 1
ATOM 1753 C CA . ALA B 1 79 ? 34.153 16.586 36.432 1.00 36.11 357 ALA B CA 1
ATOM 1754 C C . ALA B 1 79 ? 33.728 18.061 36.140 1.00 35.33 357 ALA B C 1
ATOM 1755 O O . ALA B 1 79 ? 33.561 18.857 37.075 1.00 27.73 357 ALA B O 1
ATOM 1757 N N . ALA B 1 80 ? 33.517 18.422 34.871 1.00 25.82 358 ALA B N 1
ATOM 1758 C CA . ALA B 1 80 ? 33.096 19.794 34.562 1.00 29.20 358 ALA B CA 1
ATOM 1759 C C . ALA B 1 80 ? 31.710 20.036 35.146 1.00 30.97 358 ALA B C 1
ATOM 1760 O O . ALA B 1 80 ? 31.415 21.115 35.633 1.00 30.12 358 ALA B O 1
ATOM 1762 N N . ILE B 1 81 ? 30.854 19.029 35.089 1.00 31.27 359 ILE B N 1
ATOM 1763 C CA . ILE B 1 81 ? 29.512 19.163 35.631 1.00 31.11 359 ILE B CA 1
ATOM 1764 C C . ILE B 1 81 ? 29.535 19.292 37.170 1.00 34.56 359 ILE B C 1
ATOM 1765 O O . ILE B 1 81 ? 28.831 20.137 37.749 1.00 29.71 359 ILE B O 1
ATOM 1770 N N . ALA B 1 82 ? 30.342 18.449 37.823 1.00 28.26 360 ALA B N 1
ATOM 1771 C CA . ALA B 1 82 ? 30.453 18.457 39.275 1.00 27.38 360 ALA B CA 1
ATOM 1772 C C . ALA B 1 82 ? 31.003 19.793 39.713 1.00 28.56 360 ALA B C 1
ATOM 1773 O O . ALA B 1 82 ? 30.570 20.341 40.721 1.00 29.68 360 ALA B O 1
ATOM 1775 N N . CYS B 1 83 ? 31.954 20.315 38.944 1.00 27.15 361 CYS B N 1
ATOM 1776 C CA . CYS B 1 83 ? 32.564 21.602 39.250 1.00 25.52 361 CYS B CA 1
ATOM 1777 C C . CYS B 1 83 ? 31.500 22.739 39.164 1.00 28.94 361 CYS B C 1
ATOM 1778 O O . CYS B 1 83 ? 31.354 23.545 40.090 1.00 25.03 361 CYS B O 1
ATOM 1781 N N . ALA B 1 84 ? 30.758 22.798 38.064 1.00 27.49 362 ALA B N 1
ATOM 1782 C CA . ALA B 1 84 ? 29.701 23.807 37.904 1.00 24.16 362 ALA B CA 1
ATOM 1783 C C . ALA B 1 84 ? 28.721 23.707 39.076 1.00 24.85 362 ALA B C 1
ATOM 1784 O O . ALA B 1 84 ? 28.327 24.699 39.667 1.00 29.45 362 ALA B O 1
ATOM 1786 N N . ASP B 1 85 ? 28.344 22.480 39.401 1.00 29.82 363 ASP B N 1
ATOM 1787 C CA . ASP B 1 85 ? 27.421 22.211 40.483 1.00 26.83 363 ASP B CA 1
ATOM 1788 C C . ASP B 1 85 ? 27.925 22.825 41.784 1.00 33.35 363 ASP B C 1
ATOM 1789 O O . ASP B 1 85 ? 27.153 23.439 42.539 1.00 32.32 363 ASP B O 1
ATOM 1794 N N . ASP B 1 86 ? 29.226 22.674 42.037 1.00 30.72 364 ASP B N 1
ATOM 1795 C CA . ASP B 1 86 ? 29.857 23.214 43.247 1.00 34.81 364 ASP B CA 1
ATOM 1796 C C . ASP B 1 86 ? 30.067 24.729 43.249 1.00 35.36 364 ASP B C 1
ATOM 1797 O O . ASP B 1 86 ? 29.964 25.378 44.290 1.00 31.50 364 ASP B O 1
ATOM 1802 N N . ILE B 1 87 ? 30.397 25.275 42.084 1.00 34.88 365 ILE B N 1
ATOM 1803 C CA . ILE B 1 87 ? 30.606 26.695 41.933 1.00 28.57 365 ILE B CA 1
ATOM 1804 C C . ILE B 1 87 ? 29.291 27.439 42.224 1.00 31.56 365 ILE B C 1
ATOM 1805 O O . ILE B 1 87 ? 29.304 28.512 42.826 1.00 32.83 365 ILE B O 1
ATOM 1810 N N . VAL B 1 88 ? 28.163 26.870 41.809 1.00 23.89 366 VAL B N 1
ATOM 1811 C CA . VAL B 1 88 ? 26.873 27.531 42.017 1.00 28.74 366 VAL B CA 1
ATOM 1812 C C . VAL B 1 88 ? 26.622 27.740 43.505 1.00 32.34 366 VAL B C 1
ATOM 1813 O O . VAL B 1 88 ? 26.236 28.832 43.936 1.00 31.60 366 VAL B O 1
ATOM 1817 N N . ASP B 1 89 ? 26.885 26.703 44.292 1.00 35.27 367 ASP B N 1
ATOM 1818 C CA . ASP B 1 89 ? 26.698 26.795 45.721 1.00 40.46 367 ASP B CA 1
ATOM 1819 C C . ASP B 1 89 ? 27.738 27.687 46.369 1.00 37.40 367 ASP B C 1
ATOM 1820 O O . ASP B 1 89 ? 27.377 28.573 47.133 1.00 35.55 367 ASP B O 1
ATOM 1825 N N . ALA B 1 90 ? 29.014 27.481 46.041 1.00 31.67 368 ALA B N 1
ATOM 1826 C CA . ALA B 1 90 ? 30.101 28.257 46.650 1.00 32.30 368 ALA B CA 1
ATOM 1827 C C . ALA B 1 90 ? 29.981 29.764 46.415 1.00 40.10 368 ALA B C 1
ATOM 1828 O O . ALA B 1 90 ? 30.344 30.567 47.263 1.00 42.07 368 ALA B O 1
ATOM 1830 N N . VAL B 1 91 ? 29.450 30.161 45.273 1.00 38.11 369 VAL B N 1
ATOM 1831 C CA . VAL B 1 91 ? 29.338 31.580 45.007 1.00 40.09 369 VAL B CA 1
ATOM 1832 C C . VAL B 1 91 ? 28.230 32.234 45.810 1.00 42.59 369 VAL B C 1
ATOM 1833 O O . VAL B 1 91 ? 28.339 33.394 46.220 1.00 35.29 369 VAL B O 1
ATOM 1837 N N . ALA B 1 92 ? 27.161 31.480 46.027 1.00 54.39 370 ALA B N 1
ATOM 1838 C CA . ALA B 1 92 ? 26.009 31.959 46.780 1.00 58.13 370 ALA B CA 1
ATOM 1839 C C . ALA B 1 92 ? 26.454 32.542 48.104 1.00 59.09 370 ALA B C 1
ATOM 1840 O O . ALA B 1 92 ? 25.869 33.503 48.605 1.00 65.98 370 ALA B O 1
ATOM 1842 N N . ALA B 1 93 ? 27.509 31.975 48.668 1.00 59.35 371 ALA B N 1
ATOM 1843 C CA . ALA B 1 93 ? 28.022 32.471 49.940 1.00 59.88 371 ALA B CA 1
ATOM 1844 C C . ALA B 1 93 ? 28.563 33.893 49.860 1.00 54.74 371 ALA B C 1
ATOM 1845 O O . ALA B 1 93 ? 29.138 34.382 50.825 1.00 68.45 371 ALA B O 1
ATOM 1847 N N . LEU B 1 94 ? 28.407 34.554 48.720 1.00 50.54 372 LEU B N 1
ATOM 1848 C CA . LEU B 1 94 ? 28.902 35.923 48.562 1.00 47.76 372 LEU B CA 1
ATOM 1849 C C . LEU B 1 94 ? 27.752 36.868 48.231 1.00 45.37 372 LEU B C 1
ATOM 1850 O O . LEU B 1 94 ? 27.970 38.040 47.977 1.00 48.18 372 LEU B O 1
ATOM 1855 N N . GLY B 1 95 ? 26.532 36.352 48.206 1.00 43.25 373 GLY B N 1
ATOM 1856 C CA . GLY B 1 95 ? 25.408 37.204 47.867 1.00 52.03 373 GLY B CA 1
ATOM 1857 C C . GLY B 1 95 ? 25.155 37.393 46.373 1.00 47.96 373 GLY B C 1
ATOM 1858 O O . GLY B 1 95 ? 24.343 38.236 45.974 1.00 55.21 373 GLY B O 1
ATOM 1859 N N . ILE B 1 96 ? 25.855 36.638 45.537 1.00 43.69 374 ILE B N 1
ATOM 1860 C CA . ILE B 1 96 ? 25.646 36.744 44.097 1.00 49.72 374 ILE B CA 1
ATOM 1861 C C . ILE B 1 96 ? 25.341 35.376 43.525 1.00 45.01 374 ILE B C 1
ATOM 1862 O O . ILE B 1 96 ? 25.558 34.361 44.167 1.00 42.08 374 ILE B O 1
ATOM 1867 N N . GLU B 1 97 ? 24.827 35.355 42.307 1.00 44.43 375 GLU B N 1
ATOM 1868 C CA . GLU B 1 97 ? 24.500 34.097 41.670 1.00 40.86 375 GLU B CA 1
ATOM 1869 C C . GLU B 1 97 ? 25.174 34.074 40.328 1.00 39.10 375 GLU B C 1
ATOM 1870 O O . GLU B 1 97 ? 25.514 35.128 39.788 1.00 37.33 375 GLU B O 1
ATOM 1876 N N . VAL B 1 98 ? 25.377 32.873 39.798 1.00 32.98 376 VAL B N 1
ATOM 1877 C CA . VAL B 1 98 ? 25.994 32.734 38.501 1.00 30.54 376 VAL B CA 1
ATOM 1878 C C . VAL B 1 98 ? 25.122 31.830 37.683 1.00 32.07 376 VAL B C 1
ATOM 1879 O O . VAL B 1 98 ? 24.320 31.088 38.222 1.00 33.98 376 VAL B O 1
ATOM 1883 N N . ARG B 1 99 ? 25.290 31.906 36.374 1.00 25.82 377 ARG B N 1
ATOM 1884 C CA . ARG B 1 99 ? 24.560 31.073 35.456 1.00 30.08 377 ARG B CA 1
ATOM 1885 C C . ARG B 1 99 ? 25.720 30.357 34.769 1.00 31.31 377 ARG B C 1
ATOM 1886 O O . ARG B 1 99 ? 26.763 30.969 34.514 1.00 30.99 377 ARG B O 1
ATOM 1894 N N . ILE B 1 100 ? 25.553 29.070 34.487 1.00 25.81 378 ILE B N 1
ATOM 1895 C CA . ILE B 1 100 ? 26.620 28.320 33.851 1.00 30.65 378 ILE B CA 1
ATOM 1896 C C . ILE B 1 100 ? 26.122 27.495 32.692 1.00 27.71 378 ILE B C 1
ATOM 1897 O O . ILE B 1 100 ? 25.080 26.859 32.788 1.00 28.68 378 ILE B O 1
ATOM 1902 N N . GLY B 1 101 ? 26.888 27.510 31.604 1.00 32.43 379 GLY B N 1
ATOM 1903 C CA . GLY B 1 101 ? 26.561 26.719 30.433 1.00 26.57 379 GLY B CA 1
ATOM 1904 C C . GLY B 1 101 ? 27.688 25.730 30.182 1.00 29.86 379 GLY B C 1
ATOM 1905 O O . GLY B 1 101 ? 28.854 25.996 30.462 1.00 34.36 379 GLY B O 1
ATOM 1906 N N . ILE B 1 102 ? 27.347 24.565 29.672 1.00 28.44 380 ILE B N 1
ATOM 1907 C CA . ILE B 1 102 ? 28.353 23.562 29.396 1.00 25.73 380 ILE B CA 1
ATOM 1908 C C . ILE B 1 102 ? 28.085 22.911 28.073 1.00 28.67 380 ILE B C 1
ATOM 1909 O O . ILE B 1 102 ? 26.951 22.531 27.788 1.00 35.07 380 ILE B O 1
ATOM 1914 N N . HIS B 1 103 ? 29.130 22.764 27.270 1.00 30.84 381 HIS B N 1
ATOM 1915 C CA . HIS B 1 103 ? 28.987 22.114 25.978 1.00 32.45 381 HIS B CA 1
ATOM 1916 C C . HIS B 1 103 ? 30.272 21.364 25.697 1.00 30.40 381 HIS B C 1
ATOM 1917 O O . HIS B 1 103 ? 31.286 21.636 26.321 1.00 30.34 381 HIS B O 1
ATOM 1924 N N . ALA B 1 104 ? 30.222 20.415 24.767 1.00 27.42 382 ALA B N 1
ATOM 1925 C CA . ALA B 1 104 ? 31.410 19.657 24.369 1.00 30.63 382 ALA B CA 1
ATOM 1926 C C . ALA B 1 104 ? 31.435 19.598 22.845 1.00 32.14 382 ALA B C 1
ATOM 1927 O O . ALA B 1 104 ? 30.416 19.334 22.196 1.00 30.60 382 ALA B O 1
ATOM 1929 N N . GLY B 1 105 ? 32.602 19.841 22.274 1.00 29.11 383 GLY B N 1
ATOM 1930 C CA . GLY B 1 105 ? 32.722 19.825 20.836 1.00 32.94 383 GLY B CA 1
ATOM 1931 C C . GLY B 1 105 ? 34.175 19.863 20.434 1.00 37.40 383 GLY B C 1
ATOM 1932 O O . GLY B 1 105 ? 35.075 19.931 21.285 1.00 32.74 383 GLY B O 1
ATOM 1933 N N . GLU B 1 106 ? 34.399 19.813 19.128 1.00 33.45 384 GLU B N 1
ATOM 1934 C CA . GLU B 1 106 ? 35.750 19.840 18.589 1.00 42.19 384 GLU B CA 1
ATOM 1935 C C . GLU B 1 106 ? 36.138 21.328 18.456 1.00 41.93 384 GLU B C 1
ATOM 1936 O O . GLU B 1 106 ? 35.399 22.143 17.897 1.00 38.82 384 GLU B O 1
ATOM 1942 N N . VAL B 1 107 ? 37.295 21.674 18.994 1.00 32.58 385 VAL B N 1
ATOM 1943 C CA . VAL B 1 107 ? 37.752 23.040 18.966 1.00 42.12 385 VAL B CA 1
ATOM 1944 C C . VAL B 1 107 ? 39.216 23.085 18.572 1.00 49.54 385 VAL B C 1
ATOM 1945 O O . VAL B 1 107 ? 39.893 22.056 18.557 1.00 44.48 385 VAL B O 1
ATOM 1949 N N . GLU B 1 108 ? 39.684 24.296 18.273 1.00 54.41 386 GLU B N 1
ATOM 1950 C CA . GLU B 1 108 ? 41.069 24.559 17.900 1.00 59.78 386 GLU B CA 1
ATOM 1951 C C . GLU B 1 108 ? 41.713 25.111 19.147 1.00 55.77 386 GLU B C 1
ATOM 1952 O O . GLU B 1 108 ? 41.327 26.166 19.639 1.00 57.51 386 GLU B O 1
ATOM 1958 N N . VAL B 1 109 ? 42.689 24.375 19.652 1.00 53.98 387 VAL B N 1
ATOM 1959 C CA . VAL B 1 109 ? 43.411 24.724 20.857 1.00 56.59 387 VAL B CA 1
ATOM 1960 C C . VAL B 1 109 ? 44.802 25.214 20.489 1.00 69.68 387 VAL B C 1
ATOM 1961 O O . VAL B 1 109 ? 45.550 24.491 19.832 1.00 69.98 387 VAL B O 1
ATOM 1965 N N . ARG B 1 110 ? 45.148 26.434 20.905 1.00 80.45 388 ARG B N 1
ATOM 1966 C CA . ARG B 1 110 ? 46.470 27.009 20.630 1.00 92.56 388 ARG B CA 1
ATOM 1967 C C . ARG B 1 110 ? 47.166 27.360 21.943 1.00 102.39 388 ARG B C 1
ATOM 1968 O O . ARG B 1 110 ? 46.713 28.245 22.678 1.00 105.39 388 ARG B O 1
ATOM 1976 N N . ASP B 1 111 ? 48.278 26.674 22.209 1.00 113.67 389 ASP B N 1
ATOM 1977 C CA . ASP B 1 111 ? 49.063 26.859 23.429 1.00 122.04 389 ASP B CA 1
ATOM 1978 C C . ASP B 1 111 ? 50.223 27.851 23.346 1.00 124.83 389 ASP B C 1
ATOM 1979 O O . ASP B 1 111 ? 51.238 27.588 22.699 1.00 123.41 389 ASP B O 1
ATOM 1984 N N . ALA B 1 112 ? 50.056 28.987 24.013 1.00 130.97 390 ALA B N 1
ATOM 1985 C CA . ALA B 1 112 ? 51.091 30.013 24.102 1.00 136.01 390 ALA B CA 1
ATOM 1986 C C . ALA B 1 112 ? 51.453 29.974 25.590 1.00 140.10 390 ALA B C 1
ATOM 1987 O O . ALA B 1 112 ? 50.722 29.370 26.379 1.00 143.74 390 ALA B O 1
ATOM 1989 N N . SER B 1 113 ? 52.558 30.591 25.993 1.00 141.68 391 SER B N 1
ATOM 1990 C CA . SER B 1 113 ? 52.919 30.552 27.411 1.00 142.55 391 SER B CA 1
ATOM 1991 C C . SER B 1 113 ? 52.290 31.704 28.210 1.00 142.69 391 SER B C 1
ATOM 1992 O O . SER B 1 113 ? 52.629 31.925 29.379 1.00 141.85 391 SER B O 1
ATOM 1995 N N . HIS B 1 114 ? 51.368 32.428 27.571 1.00 142.13 392 HIS B N 1
ATOM 1996 C CA . HIS B 1 114 ? 50.665 33.548 28.206 1.00 139.10 392 HIS B CA 1
ATOM 1997 C C . HIS B 1 114 ? 49.223 33.124 28.492 1.00 135.11 392 HIS B C 1
ATOM 1998 O O . HIS B 1 114 ? 48.385 33.939 28.891 1.00 135.21 392 HIS B O 1
ATOM 2005 N N . GLY B 1 115 ? 48.954 31.838 28.277 1.00 128.05 393 GLY B N 1
ATOM 2006 C CA . GLY B 1 115 ? 47.628 31.295 28.493 1.00 117.20 393 GLY B CA 1
ATOM 2007 C C . GLY B 1 115 ? 47.178 30.495 27.286 1.00 108.89 393 GLY B C 1
ATOM 2008 O O . GLY B 1 115 ? 47.715 30.659 26.188 1.00 111.21 393 GLY B O 1
ATOM 2009 N N . THR B 1 116 ? 46.184 29.636 27.488 1.00 97.95 394 THR B N 1
ATOM 2010 C CA . THR B 1 116 ? 45.662 28.800 26.417 1.00 86.43 394 THR B CA 1
ATOM 2011 C C . THR B 1 116 ? 44.352 29.327 25.857 1.00 80.67 394 THR B C 1
ATOM 2012 O O . THR B 1 116 ? 43.446 29.671 26.609 1.00 77.24 394 THR B O 1
ATOM 2016 N N . ASP B 1 117 ? 44.255 29.400 24.533 1.00 74.38 395 ASP B N 1
ATOM 2017 C CA . ASP B 1 117 ? 43.024 29.861 23.912 1.00 76.55 395 ASP B CA 1
ATOM 2018 C C . ASP B 1 117 ? 42.342 28.762 23.106 1.00 68.92 395 ASP B C 1
ATOM 2019 O O . ASP B 1 117 ? 42.989 27.879 22.539 1.00 60.86 395 ASP B O 1
ATOM 2024 N N . VAL B 1 118 ? 41.018 28.823 23.081 1.00 57.98 396 VAL B N 1
ATOM 2025 C CA . VAL B 1 118 ? 40.218 27.847 22.370 1.00 53.17 396 VAL B CA 1
ATOM 2026 C C . VAL B 1 118 ? 39.325 28.578 21.374 1.00 48.90 396 VAL B C 1
ATOM 2027 O O . VAL B 1 118 ? 38.893 29.698 21.627 1.00 60.72 396 VAL B O 1
ATOM 2031 N N . ALA B 1 119 ? 39.050 27.950 20.240 1.00 42.42 397 ALA B N 1
ATOM 2032 C CA . ALA B 1 119 ? 38.212 28.574 19.233 1.00 39.08 397 ALA B CA 1
ATOM 2033 C C . ALA B 1 119 ? 37.437 27.529 18.460 1.00 41.87 397 ALA B C 1
ATOM 2034 O O . ALA B 1 119 ? 37.838 26.366 18.404 1.00 38.65 397 ALA B O 1
ATOM 2036 N N . GLY B 1 120 ? 36.315 27.940 17.873 1.00 46.72 398 GLY B N 1
ATOM 2037 C CA . GLY B 1 120 ? 35.497 27.009 17.111 1.00 42.65 398 GLY B CA 1
ATOM 2038 C C . GLY B 1 120 ? 34.020 27.197 17.374 1.00 47.07 398 GLY B C 1
ATOM 2039 O O . GLY B 1 120 ? 33.631 27.939 18.287 1.00 49.22 398 GLY B O 1
ATOM 2040 N N . VAL B 1 121 ? 33.196 26.542 16.561 1.00 41.09 399 VAL B N 1
ATOM 2041 C CA . VAL B 1 121 ? 31.750 26.603 16.705 1.00 42.23 399 VAL B CA 1
ATOM 2042 C C . VAL B 1 121 ? 31.377 26.180 18.138 1.00 44.37 399 VAL B C 1
ATOM 2043 O O . VAL B 1 121 ? 30.550 26.812 18.808 1.00 40.80 399 VAL B O 1
ATOM 2047 N N . ALA B 1 122 ? 31.993 25.095 18.594 1.00 37.27 400 ALA B N 1
ATOM 2048 C CA . ALA B 1 122 ? 31.733 24.580 19.932 1.00 43.73 400 ALA B CA 1
ATOM 2049 C C . ALA B 1 122 ? 31.799 25.695 20.976 1.00 45.44 400 ALA B C 1
ATOM 2050 O O . ALA B 1 122 ? 30.962 25.750 21.878 1.00 49.47 400 ALA B O 1
ATOM 2052 N N . VAL B 1 123 ? 32.800 26.568 20.861 1.00 41.71 401 VAL B N 1
ATOM 2053 C CA . VAL B 1 123 ? 32.965 27.670 21.805 1.00 40.95 401 VAL B CA 1
ATOM 2054 C C . VAL B 1 123 ? 31.805 28.654 21.758 1.00 44.39 401 VAL B C 1
ATOM 2055 O O . VAL B 1 123 ? 31.397 29.181 22.800 1.00 43.55 401 VAL B O 1
ATOM 2059 N N . HIS B 1 124 ? 31.279 28.910 20.562 1.00 40.48 402 HIS B N 1
ATOM 2060 C CA . HIS B 1 124 ? 30.127 29.805 20.433 1.00 46.64 402 HIS B CA 1
ATOM 2061 C C . HIS B 1 124 ? 28.903 29.162 21.063 1.00 38.76 402 HIS B C 1
ATOM 2062 O O . HIS B 1 124 ? 28.122 29.826 21.739 1.00 43.03 402 HIS B O 1
ATOM 2069 N N . ILE B 1 125 ? 28.743 27.864 20.830 1.00 40.09 403 ILE B N 1
ATOM 2070 C CA . ILE B 1 125 ? 27.622 27.115 21.386 1.00 42.71 403 ILE B CA 1
ATOM 2071 C C . ILE B 1 125 ? 27.632 27.247 22.913 1.00 36.79 403 ILE B C 1
ATOM 2072 O O . ILE B 1 125 ? 26.634 27.567 23.538 1.00 39.23 403 ILE B O 1
ATOM 2077 N N . GLY B 1 126 ? 28.779 26.980 23.504 1.00 35.41 404 GLY B N 1
ATOM 2078 C CA . GLY B 1 126 ? 28.891 27.063 24.946 1.00 38.91 404 GLY B CA 1
ATOM 2079 C C . GLY B 1 126 ? 28.549 28.421 25.505 1.00 34.06 404 GLY B C 1
ATOM 2080 O O . GLY B 1 126 ? 27.831 28.527 26.504 1.00 33.48 404 GLY B O 1
ATOM 2081 N N . ALA B 1 127 ? 29.051 29.464 24.860 1.00 32.25 405 ALA B N 1
ATOM 2082 C CA . ALA B 1 127 ? 28.790 30.807 25.329 1.00 38.00 405 ALA B CA 1
ATOM 2083 C C . ALA B 1 127 ? 27.280 31.049 25.266 1.00 35.97 405 ALA B C 1
ATOM 2084 O O . ALA B 1 127 ? 26.697 31.678 26.151 1.00 33.25 405 ALA B O 1
ATOM 2086 N N . ARG B 1 128 ? 26.652 30.528 24.220 1.00 34.03 406 ARG B N 1
ATOM 2087 C CA . ARG B 1 128 ? 25.215 30.695 24.045 1.00 41.04 406 ARG B CA 1
ATOM 2088 C C . ARG B 1 128 ? 24.406 29.906 25.088 1.00 39.45 406 ARG B C 1
ATOM 2089 O O . ARG B 1 128 ? 23.397 30.400 25.594 1.00 44.00 406 ARG B O 1
ATOM 2097 N N . VAL B 1 129 ? 24.843 28.688 25.401 1.00 32.32 407 VAL B N 1
ATOM 2098 C CA . VAL B 1 129 ? 24.162 27.878 26.400 1.00 35.00 407 VAL B CA 1
ATOM 2099 C C . VAL B 1 129 ? 24.171 28.646 27.730 1.00 35.78 407 VAL B C 1
ATOM 2100 O O . VAL B 1 129 ? 23.159 28.740 28.410 1.00 32.56 407 VAL B O 1
ATOM 2104 N N . CYS B 1 130 ? 25.314 29.225 28.075 1.00 33.79 408 CYS B N 1
ATOM 2105 C CA . CYS B 1 130 ? 25.430 29.982 29.303 1.00 30.00 408 CYS B CA 1
ATOM 2106 C C . CYS B 1 130 ? 24.439 31.160 29.327 1.00 35.83 408 CYS B C 1
ATOM 2107 O O . CYS B 1 130 ? 23.679 31.302 30.280 1.00 37.31 408 CYS B O 1
ATOM 2110 N N . ALA B 1 131 ? 24.446 32.005 28.296 1.00 34.04 409 ALA B N 1
ATOM 2111 C CA . ALA B 1 131 ? 23.520 33.162 28.233 1.00 36.15 409 ALA B CA 1
ATOM 2112 C C . ALA B 1 131 ? 22.041 32.799 28.485 1.00 37.69 409 ALA B C 1
ATOM 2113 O O . ALA B 1 131 ? 21.296 33.591 29.038 1.00 32.77 409 ALA B O 1
ATOM 2115 N N . LEU B 1 132 ? 21.633 31.610 28.046 1.00 33.22 410 LEU B N 1
ATOM 2116 C CA . LEU B 1 132 ? 20.283 31.102 28.225 1.00 37.39 410 LEU B CA 1
ATOM 2117 C C . LEU B 1 132 ? 19.980 30.506 29.620 1.00 43.15 410 LEU B C 1
ATOM 2118 O O . LEU B 1 132 ? 18.817 30.288 29.957 1.00 33.63 410 LEU B O 1
ATOM 2123 N N . ALA B 1 133 ? 21.014 30.220 30.413 1.00 36.69 411 ALA B N 1
ATOM 2124 C CA . ALA B 1 133 ? 20.816 29.621 31.724 1.00 38.69 411 ALA B CA 1
ATOM 2125 C C . ALA B 1 133 ? 20.284 30.657 32.704 1.00 36.32 411 ALA B C 1
ATOM 2126 O O . ALA B 1 133 ? 20.599 31.830 32.574 1.00 39.28 411 ALA B O 1
ATOM 2128 N N . GLY B 1 134 ? 19.469 30.236 33.674 1.00 37.00 412 GLY B N 1
ATOM 2129 C CA . GLY B 1 134 ? 18.940 31.185 34.646 1.00 26.80 412 GLY B CA 1
ATOM 2130 C C . GLY B 1 134 ? 19.882 31.297 35.835 1.00 38.46 412 GLY B C 1
ATOM 2131 O O . GLY B 1 134 ? 20.904 30.614 35.878 1.00 41.24 412 GLY B O 1
ATOM 2132 N N . PRO B 1 135 ? 19.574 32.139 36.823 1.00 37.41 413 PRO B N 1
ATOM 2133 C CA . PRO B 1 135 ? 20.429 32.308 38.010 1.00 35.99 413 PRO B CA 1
ATOM 2134 C C . PRO B 1 135 ? 20.597 30.988 38.774 1.00 36.81 413 PRO B C 1
ATOM 2135 O O . PRO B 1 135 ? 19.620 30.285 39.022 1.00 34.92 413 PRO B O 1
ATOM 2139 N N . SER B 1 136 ? 21.830 30.644 39.135 1.00 32.01 414 SER B N 1
ATOM 2140 C CA . SER B 1 136 ? 22.105 29.400 39.864 1.00 32.22 414 SER B CA 1
ATOM 2141 C C . SER B 1 136 ? 21.718 28.139 39.113 1.00 29.24 414 SER B C 1
ATOM 2142 O O . SER B 1 136 ? 21.515 27.060 39.690 1.00 34.80 414 SER B O 1
ATOM 2145 N N . GLU B 1 137 ? 21.654 28.261 37.806 1.00 33.73 415 GLU B N 1
ATOM 2146 C CA . GLU B 1 137 ? 21.294 27.131 36.970 1.00 37.61 415 GLU B CA 1
ATOM 2147 C C . GLU B 1 137 ? 22.492 26.687 36.118 1.00 34.10 415 GLU B C 1
ATOM 2148 O O . GLU B 1 137 ? 23.293 27.512 35.660 1.00 30.19 415 GLU B O 1
ATOM 2154 N N . VAL B 1 138 ? 22.619 25.376 35.947 1.00 28.21 416 VAL B N 1
ATOM 2155 C CA . VAL B 1 138 ? 23.650 24.795 35.132 1.00 27.94 416 VAL B CA 1
ATOM 2156 C C . VAL B 1 138 ? 22.933 24.217 33.910 1.00 35.19 416 VAL B C 1
ATOM 2157 O O . VAL B 1 138 ? 22.143 23.279 34.001 1.00 33.25 416 VAL B O 1
ATOM 2161 N N . LEU B 1 139 ? 23.212 24.792 32.754 1.00 33.04 417 LEU B N 1
ATOM 2162 C CA . LEU B 1 139 ? 22.561 24.353 31.540 1.00 25.88 417 LEU B CA 1
ATOM 2163 C C . LEU B 1 139 ? 23.568 23.678 30.656 1.00 28.23 417 LEU B C 1
ATOM 2164 O O . LEU B 1 139 ? 24.710 24.139 30.503 1.00 30.75 417 LEU B O 1
ATOM 2169 N N . VAL B 1 140 ? 23.165 22.577 30.060 1.00 23.67 418 VAL B N 1
ATOM 2170 C CA . VAL B 1 140 ? 24.086 21.902 29.182 1.00 30.26 418 VAL B CA 1
ATOM 2171 C C . VAL B 1 140 ? 23.402 21.573 27.868 1.00 32.49 418 VAL B C 1
ATOM 2172 O O . VAL B 1 140 ? 22.197 21.712 27.725 1.00 33.13 418 VAL B O 1
ATOM 2176 N N . SER B 1 141 ? 24.188 21.148 26.898 1.00 29.26 419 SER B N 1
ATOM 2177 C CA . SER B 1 141 ? 23.622 20.744 25.632 1.00 33.91 419 SER B CA 1
ATOM 2178 C C . SER B 1 141 ? 23.451 19.226 25.634 1.00 37.95 419 SER B C 1
ATOM 2179 O O . SER B 1 141 ? 24.154 18.495 26.361 1.00 34.57 419 SER B O 1
ATOM 2182 N N . SER B 1 142 ? 22.537 18.759 24.789 1.00 38.94 420 SER B N 1
ATOM 2183 C CA . SER B 1 142 ? 22.286 17.333 24.633 1.00 35.69 420 SER B CA 1
ATOM 2184 C C . SER B 1 142 ? 23.621 16.588 24.492 1.00 38.27 420 SER B C 1
ATOM 2185 O O . SER B 1 142 ? 23.804 15.490 25.023 1.00 34.38 420 SER B O 1
ATOM 2188 N N . THR B 1 143 ? 24.567 17.179 23.777 1.00 27.78 421 THR B N 1
ATOM 2189 C CA . THR B 1 143 ? 25.839 16.488 23.602 1.00 35.19 421 THR B CA 1
ATOM 2190 C C . THR B 1 143 ? 26.472 16.118 24.951 1.00 40.11 421 THR B C 1
ATOM 2191 O O . THR B 1 143 ? 26.977 15.011 25.134 1.00 34.28 421 THR B O 1
ATOM 2195 N N . VAL B 1 144 ? 26.444 17.063 25.889 1.00 35.81 422 VAL B N 1
ATOM 2196 C CA . VAL B 1 144 ? 27.012 16.843 27.207 1.00 34.32 422 VAL B CA 1
ATOM 2197 C C . VAL B 1 144 ? 26.199 15.766 27.927 1.00 36.51 422 VAL B C 1
ATOM 2198 O O . VAL B 1 144 ? 26.752 14.904 28.610 1.00 28.11 422 VAL B O 1
ATOM 2202 N N . ARG B 1 145 ? 24.881 15.814 27.797 1.00 26.53 423 ARG B N 1
ATOM 2203 C CA . ARG B 1 145 ? 24.113 14.784 28.462 1.00 35.87 423 ARG B CA 1
ATOM 2204 C C . ARG B 1 145 ? 24.486 13.379 27.942 1.00 34.97 423 ARG B C 1
ATOM 2205 O O . ARG B 1 145 ? 24.700 12.472 28.737 1.00 34.29 423 ARG B O 1
ATOM 2213 N N . ASP B 1 146 ? 24.597 13.213 26.622 1.00 38.22 424 ASP B N 1
ATOM 2214 C CA . ASP B 1 146 ? 24.934 11.913 25.992 1.00 35.32 424 ASP B CA 1
ATOM 2215 C C . ASP B 1 146 ? 26.324 11.413 26.349 1.00 33.48 424 ASP B C 1
ATOM 2216 O O . ASP B 1 146 ? 26.578 10.223 26.454 1.00 34.24 424 ASP B O 1
ATOM 2221 N N . ILE B 1 147 ? 27.243 12.341 26.487 1.00 32.77 425 ILE B N 1
ATOM 2222 C CA . ILE B 1 147 ? 28.609 12.001 26.793 1.00 38.74 425 ILE B CA 1
ATOM 2223 C C . ILE B 1 147 ? 28.778 11.386 28.184 1.00 41.13 425 ILE B C 1
ATOM 2224 O O . ILE B 1 147 ? 29.681 10.576 28.392 1.00 41.91 425 ILE B O 1
ATOM 2229 N N . VAL B 1 148 ? 27.916 11.767 29.129 1.00 35.24 426 VAL B N 1
ATOM 2230 C CA . VAL B 1 148 ? 28.008 11.253 30.481 1.00 36.83 426 VAL B CA 1
ATOM 2231 C C . VAL B 1 148 ? 26.946 10.214 30.774 1.00 44.68 426 VAL B C 1
ATOM 2232 O O . VAL B 1 148 ? 26.665 9.923 31.939 1.00 47.15 426 VAL B O 1
ATOM 2236 N N . ALA B 1 149 ? 26.384 9.646 29.702 1.00 48.10 427 ALA B N 1
ATOM 2237 C CA . ALA B 1 149 ? 25.345 8.605 29.768 1.00 41.39 427 ALA B CA 1
ATOM 2238 C C . ALA B 1 149 ? 25.732 7.572 30.799 1.00 40.95 427 ALA B C 1
ATOM 2239 O O . ALA B 1 149 ? 26.832 7.015 30.728 1.00 39.45 427 ALA B O 1
ATOM 2241 N N . GLY B 1 150 ? 24.847 7.322 31.758 1.00 37.14 428 GLY B N 1
ATOM 2242 C CA . GLY B 1 150 ? 25.154 6.336 32.788 1.00 41.95 428 GLY B CA 1
ATOM 2243 C C . GLY B 1 150 ? 25.867 6.844 34.044 1.00 47.00 428 GLY B C 1
ATOM 2244 O O . GLY B 1 150 ? 26.216 6.065 34.935 1.00 49.43 428 GLY B O 1
ATOM 2245 N N . SER B 1 151 ? 26.105 8.147 34.122 1.00 46.03 429 SER B N 1
ATOM 2246 C CA . SER B 1 151 ? 26.755 8.712 35.294 1.00 45.70 429 SER B CA 1
ATOM 2247 C C . SER B 1 151 ? 25.659 9.063 36.306 1.00 44.74 429 SER B C 1
ATOM 2248 O O . SER B 1 151 ? 24.459 8.945 36.027 1.00 43.15 429 SER B O 1
ATOM 2251 N N . ARG B 1 152 ? 26.081 9.514 37.474 1.00 42.94 430 ARG B N 1
ATOM 2252 C CA . ARG B 1 152 ? 25.152 9.887 38.533 1.00 46.39 430 ARG B CA 1
ATOM 2253 C C . ARG B 1 152 ? 24.377 11.171 38.197 1.00 45.13 430 ARG B C 1
ATOM 2254 O O . ARG B 1 152 ? 23.338 11.442 38.795 1.00 44.58 430 ARG B O 1
ATOM 2262 N N . HIS B 1 153 ? 24.877 11.953 37.238 1.00 41.14 431 HIS B N 1
ATOM 2263 C CA . HIS B 1 153 ? 24.218 13.209 36.876 1.00 39.31 431 HIS B CA 1
ATOM 2264 C C . HIS B 1 153 ? 22.930 13.013 36.092 1.00 35.18 431 HIS B C 1
ATOM 2265 O O . HIS B 1 153 ? 22.878 12.225 35.143 1.00 37.85 431 HIS B O 1
ATOM 2272 N N . ARG B 1 154 ? 21.892 13.738 36.489 1.00 36.07 432 ARG B N 1
ATOM 2273 C CA . ARG B 1 154 ? 20.598 13.653 35.817 1.00 38.51 432 ARG B CA 1
ATOM 2274 C C . ARG B 1 154 ? 20.207 14.995 35.216 1.00 39.80 432 ARG B C 1
ATOM 2275 O O . ARG B 1 154 ? 20.520 16.064 35.769 1.00 35.35 432 ARG B O 1
ATOM 2283 N N . PHE B 1 155 ? 19.536 14.938 34.071 1.00 37.64 433 PHE B N 1
ATOM 2284 C CA . PHE B 1 155 ? 19.123 16.149 33.371 1.00 41.49 433 PHE B CA 1
ATOM 2285 C C . PHE B 1 155 ? 17.665 16.134 32.968 1.00 48.27 433 PHE B C 1
ATOM 2286 O O . PHE B 1 155 ? 17.093 15.063 32.706 1.00 47.27 433 PHE B O 1
ATOM 2294 N N . ALA B 1 156 ? 17.082 17.330 32.904 1.00 44.22 434 ALA B N 1
ATOM 2295 C CA . ALA B 1 156 ? 15.700 17.506 32.470 1.00 50.67 434 ALA B CA 1
ATOM 2296 C C . ALA B 1 156 ? 15.763 18.229 31.118 1.00 55.98 434 ALA B C 1
ATOM 2297 O O . ALA B 1 156 ? 16.531 19.195 30.957 1.00 47.19 434 ALA B O 1
ATOM 2299 N N . GLU B 1 157 ? 14.972 17.747 30.157 1.00 62.49 435 GLU B N 1
ATOM 2300 C CA . GLU B 1 157 ? 14.908 18.340 28.817 1.00 68.82 435 GLU B CA 1
ATOM 2301 C C . GLU B 1 157 ? 14.328 19.734 28.971 1.00 66.05 435 GLU B C 1
ATOM 2302 O O . GLU B 1 157 ? 13.273 19.903 29.557 1.00 61.90 435 GLU B O 1
ATOM 2308 N N . ARG B 1 158 ? 15.034 20.727 28.446 1.00 69.68 436 ARG B N 1
ATOM 2309 C CA . ARG B 1 158 ? 14.631 22.118 28.568 1.00 71.17 436 ARG B CA 1
ATOM 2310 C C . ARG B 1 158 ? 14.129 22.655 27.245 1.00 77.80 436 ARG B C 1
ATOM 2311 O O . ARG B 1 158 ? 13.932 23.857 27.078 1.00 76.09 436 ARG B O 1
ATOM 2319 N N . GLY B 1 159 ? 13.921 21.758 26.292 1.00 87.08 437 GLY B N 1
ATOM 2320 C CA . GLY B 1 159 ? 13.431 22.196 25.003 1.00 97.61 437 GLY B CA 1
ATOM 2321 C C . GLY B 1 159 ? 14.511 22.275 23.949 1.00 103.03 437 GLY B C 1
ATOM 2322 O O . GLY B 1 159 ? 15.663 21.909 24.189 1.00 100.57 437 GLY B O 1
ATOM 2323 N N . GLU B 1 160 ? 14.138 22.778 22.778 1.00 110.33 438 GLU B N 1
ATOM 2324 C CA . GLU B 1 160 ? 15.069 22.875 21.667 1.00 114.33 438 GLU B CA 1
ATOM 2325 C C . GLU B 1 160 ? 15.188 24.263 21.048 1.00 114.31 438 GLU B C 1
ATOM 2326 O O . GLU B 1 160 ? 14.386 24.650 20.200 1.00 111.91 438 GLU B O 1
ATOM 2332 N N . GLN B 1 161 ? 16.197 25.006 21.489 1.00 118.37 439 GLN B N 1
ATOM 2333 C CA . GLN B 1 161 ? 16.469 26.342 20.972 1.00 122.91 439 GLN B CA 1
ATOM 2334 C C . GLN B 1 161 ? 17.079 26.177 19.588 1.00 127.27 439 GLN B C 1
ATOM 2335 O O . GLN B 1 161 ? 17.291 25.053 19.147 1.00 127.70 439 GLN B O 1
ATOM 2341 N N . GLU B 1 162 ? 17.359 27.279 18.898 1.00 131.44 440 GLU B N 1
ATOM 2342 C CA . GLU B 1 162 ? 17.956 27.176 17.572 1.00 135.40 440 GLU B CA 1
ATOM 2343 C C . GLU B 1 162 ? 19.399 27.670 17.534 1.00 135.18 440 GLU B C 1
ATOM 2344 O O . GLU B 1 162 ? 20.139 27.339 16.603 1.00 137.47 440 GLU B O 1
ATOM 2350 N N . LEU B 1 163 ? 19.802 28.449 18.541 1.00 133.04 441 LEU B N 1
ATOM 2351 C CA . LEU B 1 163 ? 21.167 28.983 18.595 1.00 129.53 441 LEU B CA 1
ATOM 2352 C C . LEU B 1 163 ? 21.519 29.533 17.206 1.00 132.38 441 LEU B C 1
ATOM 2353 O O . LEU B 1 163 ? 22.262 28.904 16.446 1.00 133.47 441 LEU B O 1
ATOM 2358 N N . LYS B 1 164 ? 20.979 30.709 16.887 1.00 134.09 442 LYS B N 1
ATOM 2359 C CA . LYS B 1 164 ? 21.185 31.335 15.578 1.00 135.22 442 LYS B CA 1
ATOM 2360 C C . LYS B 1 164 ? 22.587 31.886 15.319 1.00 135.46 442 LYS B C 1
ATOM 2361 O O . LYS B 1 164 ? 23.374 32.090 16.249 1.00 134.97 442 LYS B O 1
ATOM 2367 N N . GLY B 1 165 ? 22.883 32.124 14.041 1.00 135.64 443 GLY B N 1
ATOM 2368 C CA . GLY B 1 165 ? 24.185 32.628 13.644 1.00 134.06 443 GLY B CA 1
ATOM 2369 C C . GLY B 1 165 ? 25.172 31.480 13.555 1.00 133.96 443 GLY B C 1
ATOM 2370 O O . GLY B 1 165 ? 26.346 31.667 13.234 1.00 134.42 443 GLY B O 1
ATOM 2371 N N . VAL B 1 166 ? 24.678 30.280 13.841 1.00 133.52 444 VAL B N 1
ATOM 2372 C CA . VAL B 1 166 ? 25.488 29.069 13.814 1.00 131.87 444 VAL B CA 1
ATOM 2373 C C . VAL B 1 166 ? 24.612 27.858 13.474 1.00 128.36 444 VAL B C 1
ATOM 2374 O O . VAL B 1 166 ? 23.468 27.763 13.921 1.00 127.09 444 VAL B O 1
ATOM 2378 N N . PRO B 1 167 ? 25.174 26.983 12.700 1.00 125.57 445 PRO B N 1
ATOM 2379 C CA . PRO B 1 167 ? 24.456 25.792 12.232 1.00 123.58 445 PRO B CA 1
ATOM 2380 C C . PRO B 1 167 ? 23.760 24.982 13.334 1.00 122.73 445 PRO B C 1
ATOM 2381 O O . PRO B 1 167 ? 24.082 25.094 14.517 1.00 127.16 445 PRO B O 1
ATOM 2385 N N . GLY B 1 168 ? 22.804 24.169 12.905 1.00 120.30 446 GLY B N 1
ATOM 2386 C CA . GLY B 1 168 ? 22.200 23.237 13.840 1.00 113.49 446 GLY B CA 1
ATOM 2387 C C . GLY B 1 168 ? 20.841 23.504 14.438 1.00 110.39 446 GLY B C 1
ATOM 2388 O O . GLY B 1 168 ? 20.298 24.611 14.515 1.00 107.22 446 GLY B O 1
ATOM 2389 N N . ARG B 1 169 ? 20.355 22.336 14.862 1.00 105.86 447 ARG B N 1
ATOM 2390 C CA . ARG B 1 169 ? 19.111 22.160 15.545 1.00 101.64 447 ARG B CA 1
ATOM 2391 C C . ARG B 1 169 ? 19.352 22.496 17.063 1.00 95.83 447 ARG B C 1
ATOM 2392 O O . ARG B 1 169 ? 18.953 23.582 17.469 1.00 88.99 447 ARG B O 1
ATOM 2400 N N . TRP B 1 170 ? 19.978 21.646 17.938 1.00 85.37 448 TRP B N 1
ATOM 2401 C CA . TRP B 1 170 ? 20.347 21.921 19.401 1.00 77.67 448 TRP B CA 1
ATOM 2402 C C . TRP B 1 170 ? 19.254 21.835 20.452 1.00 70.31 448 TRP B C 1
ATOM 2403 O O . TRP B 1 170 ? 18.317 22.629 20.496 1.00 66.25 448 TRP B O 1
ATOM 2414 N N . ARG B 1 171 ? 19.412 20.812 21.302 1.00 68.23 449 ARG B N 1
ATOM 2415 C CA . ARG B 1 171 ? 18.526 20.510 22.409 1.00 65.09 449 ARG B CA 1
ATOM 2416 C C . ARG B 1 171 ? 19.263 20.848 23.718 1.00 55.52 449 ARG B C 1
ATOM 2417 O O . ARG B 1 171 ? 20.415 20.450 23.915 1.00 41.47 449 ARG B O 1
ATOM 2425 N N . LEU B 1 172 ? 18.604 21.598 24.593 1.00 47.67 450 LEU B N 1
ATOM 2426 C CA . LEU B 1 172 ? 19.192 21.956 25.879 1.00 50.78 450 LEU B CA 1
ATOM 2427 C C . LEU B 1 172 ? 18.645 21.100 27.010 1.00 46.62 450 LEU B C 1
ATOM 2428 O O . LEU B 1 172 ? 17.516 20.633 26.951 1.00 51.74 450 LEU B O 1
ATOM 2433 N N . CYS B 1 173 ? 19.468 20.889 28.032 1.00 43.96 451 CYS B N 1
ATOM 2434 C CA . CYS B 1 173 ? 19.082 20.127 29.220 1.00 42.95 451 CYS B CA 1
ATOM 2435 C C . CYS B 1 173 ? 19.566 20.870 30.477 1.00 43.96 451 CYS B C 1
ATOM 2436 O O . CYS B 1 173 ? 20.653 21.455 30.487 1.00 43.21 451 CYS B O 1
ATOM 2439 N N . VAL B 1 174 ? 18.758 20.857 31.527 1.00 40.57 452 VAL B N 1
ATOM 2440 C CA . VAL B 1 174 ? 19.135 21.502 32.786 1.00 44.15 452 VAL B CA 1
ATOM 2441 C C . VAL B 1 174 ? 19.682 20.417 33.710 1.00 40.93 452 VAL B C 1
ATOM 2442 O O . VAL B 1 174 ? 19.232 19.276 33.676 1.00 39.45 452 VAL B O 1
ATOM 2446 N N . LEU B 1 175 ? 20.658 20.753 34.533 1.00 40.24 453 LEU B N 1
ATOM 2447 C CA . LEU B 1 175 ? 21.209 19.736 35.430 1.00 42.30 453 LEU B CA 1
ATOM 2448 C C . LEU B 1 175 ? 20.314 19.698 36.663 1.00 41.52 453 LEU B C 1
ATOM 2449 O O . LEU B 1 175 ? 19.868 20.736 37.161 1.00 34.87 453 LEU B O 1
ATOM 2462 N N . ARG B 1 177 ? 19.884 19.498 40.213 1.00 36.48 455 ARG B N 1
ATOM 2463 C CA . ARG B 1 177 ? 20.731 19.731 41.375 1.00 42.72 455 ARG B CA 1
ATOM 2464 C C . ARG B 1 177 ? 19.975 19.472 42.684 1.00 47.69 455 ARG B C 1
ATOM 2465 O O . ARG B 1 177 ? 18.761 19.217 42.677 1.00 48.96 455 ARG B O 1
ATOM 2473 N N . ASP B 1 178 ? 20.707 19.524 43.802 1.00 51.53 456 ASP B N 1
ATOM 2474 C CA . ASP B 1 178 ? 20.106 19.339 45.111 1.00 45.45 456 ASP B CA 1
ATOM 2475 C C . ASP B 1 178 ? 19.616 20.724 45.469 1.00 49.93 456 ASP B C 1
ATOM 2476 O O . ASP B 1 178 ? 20.152 21.391 46.367 1.00 44.57 456 ASP B O 1
ATOM 2481 N N . ASP B 1 179 ? 18.581 21.119 44.729 1.00 53.58 457 ASP B N 1
ATOM 2482 C CA . ASP B 1 179 ? 17.934 22.426 44.802 1.00 67.79 457 ASP B CA 1
ATOM 2483 C C . ASP B 1 179 ? 16.801 22.408 43.747 1.00 69.43 457 ASP B C 1
ATOM 2484 O O . ASP B 1 179 ? 16.746 21.512 42.889 1.00 70.46 457 ASP B O 1
ATOM 2489 N N . ALA B 1 180 ? 15.902 23.388 43.819 1.00 69.83 458 ALA B N 1
ATOM 2490 C CA . ALA B 1 180 ? 14.794 23.487 42.879 1.00 69.49 458 ALA B CA 1
ATOM 2491 C C . ALA B 1 180 ? 15.364 23.649 41.470 1.00 74.00 458 ALA B C 1
ATOM 2492 O O . ALA B 1 180 ? 16.233 24.489 41.225 1.00 69.21 458 ALA B O 1
ATOM 2494 N N . THR B 1 181 ? 14.881 22.838 40.543 1.00 75.59 459 THR B N 1
ATOM 2495 C CA . THR B 1 181 ? 15.370 22.909 39.177 1.00 81.95 459 THR B CA 1
ATOM 2496 C C . THR B 1 181 ? 14.218 23.211 38.216 1.00 86.90 459 THR B C 1
ATOM 2497 O O . THR B 1 181 ? 13.141 22.622 38.327 1.00 86.07 459 THR B O 1
ATOM 2501 N N . ARG B 1 182 ? 14.443 24.145 37.290 1.00 97.05 460 ARG B N 1
ATOM 2502 C CA . ARG B 1 182 ? 13.418 24.546 36.322 1.00 106.72 460 ARG B CA 1
ATOM 2503 C C . ARG B 1 182 ? 13.058 23.395 35.379 1.00 112.42 460 ARG B C 1
ATOM 2504 O O . ARG B 1 182 ? 13.493 22.263 35.587 1.00 114.98 460 ARG B O 1
ATOM 2512 N N . THR B 1 183 ? 12.285 23.689 34.333 1.00 121.51 461 THR B N 1
ATOM 2513 C CA . THR B 1 183 ? 11.803 22.661 33.404 1.00 127.24 461 THR B CA 1
ATOM 2514 C C . THR B 1 183 ? 10.967 21.755 34.299 1.00 128.79 461 THR B C 1
ATOM 2515 O O . THR B 1 183 ? 11.316 20.598 34.559 1.00 125.88 461 THR B O 1
ATOM 2519 N N . ARG B 1 184 ? 9.875 22.340 34.789 1.00 132.93 462 ARG B N 1
ATOM 2520 C CA . ARG B 1 184 ? 8.911 21.713 35.700 1.00 134.00 462 ARG B CA 1
ATOM 2521 C C . ARG B 1 184 ? 9.188 22.127 37.166 1.00 135.53 462 ARG B C 1
ATOM 2522 O O . ARG B 1 184 ? 8.334 22.828 37.766 1.00 132.96 462 ARG B O 1
ATOM 2531 N N . ALA C 1 13 ? -3.255 74.688 57.254 1.00 93.05 291 ALA C N 1
ATOM 2532 C CA . ALA C 1 13 ? -1.783 74.660 56.986 1.00 96.57 291 ALA C CA 1
ATOM 2533 C C . ALA C 1 13 ? -1.187 76.047 56.683 1.00 97.32 291 ALA C C 1
ATOM 2534 O O . ALA C 1 13 ? -0.911 76.371 55.522 1.00 98.65 291 ALA C O 1
ATOM 2536 N N . GLU C 1 14 ? -0.973 76.844 57.735 1.00 93.33 292 GLU C N 1
ATOM 2537 C CA . GLU C 1 14 ? -0.419 78.206 57.631 1.00 85.24 292 GLU C CA 1
ATOM 2538 C C . GLU C 1 14 ? 1.104 78.254 57.692 1.00 75.35 292 GLU C C 1
ATOM 2539 O O . GLU C 1 14 ? 1.731 77.421 58.325 1.00 72.78 292 GLU C O 1
ATOM 2545 N N . ARG C 1 15 ? 1.692 79.251 57.047 1.00 71.69 293 ARG C N 1
ATOM 2546 C CA . ARG C 1 15 ? 3.143 79.412 57.034 1.00 65.73 293 ARG C CA 1
ATOM 2547 C C . ARG C 1 15 ? 3.568 80.492 58.042 1.00 61.27 293 ARG C C 1
ATOM 2548 O O . ARG C 1 15 ? 3.131 81.651 57.954 1.00 52.29 293 ARG C O 1
ATOM 2564 N N . LEU C 1 17 ? 6.661 82.102 61.114 1.00 42.14 295 LEU C N 1
ATOM 2565 C CA . LEU C 1 17 ? 7.987 82.273 61.653 1.00 44.82 295 LEU C CA 1
ATOM 2566 C C . LEU C 1 17 ? 7.859 81.815 63.097 1.00 41.17 295 LEU C C 1
ATOM 2567 O O . LEU C 1 17 ? 7.083 82.389 63.848 1.00 38.02 295 LEU C O 1
ATOM 2572 N N . ALA C 1 18 ? 8.597 80.791 63.501 1.00 37.36 296 ALA C N 1
ATOM 2573 C CA . ALA C 1 18 ? 8.476 80.354 64.899 1.00 37.60 296 ALA C CA 1
ATOM 2574 C C . ALA C 1 18 ? 9.823 80.022 65.526 1.00 33.03 296 ALA C C 1
ATOM 2575 O O . ALA C 1 18 ? 10.804 79.781 64.818 1.00 31.82 296 ALA C O 1
ATOM 2577 N N . THR C 1 19 ? 9.871 80.003 66.854 1.00 31.60 297 THR C N 1
ATOM 2578 C CA . THR C 1 19 ? 11.091 79.605 67.544 1.00 35.33 297 THR C CA 1
ATOM 2579 C C . THR C 1 19 ? 10.791 78.201 68.041 1.00 37.38 297 THR C C 1
ATOM 2580 O O . THR C 1 19 ? 9.764 77.990 68.683 1.00 36.09 297 THR C O 1
ATOM 2584 N N . ILE C 1 20 ? 11.672 77.247 67.738 1.00 34.49 298 ILE C N 1
ATOM 2585 C CA . ILE C 1 20 ? 11.465 75.849 68.138 1.00 35.88 298 ILE C CA 1
ATOM 2586 C C . ILE C 1 20 ? 12.531 75.330 69.062 1.00 33.06 298 ILE C C 1
ATOM 2587 O O . ILE C 1 20 ? 13.731 75.480 68.802 1.00 34.07 298 ILE C O 1
ATOM 2600 N N . PHE C 1 22 ? 14.148 71.935 70.957 1.00 28.52 300 PHE C N 1
ATOM 2601 C CA . PHE C 1 22 ? 14.224 70.464 70.941 1.00 26.33 300 PHE C CA 1
ATOM 2602 C C . PHE C 1 22 ? 15.024 70.009 72.169 1.00 33.77 300 PHE C C 1
ATOM 2603 O O . PHE C 1 22 ? 16.104 70.563 72.474 1.00 38.57 300 PHE C O 1
ATOM 2611 N N . THR C 1 23 ? 14.501 69.015 72.879 1.00 29.98 301 THR C N 1
ATOM 2612 C CA . THR C 1 23 ? 15.173 68.502 74.068 1.00 36.55 301 THR C CA 1
ATOM 2613 C C . THR C 1 23 ? 15.329 67.008 73.902 1.00 40.89 301 THR C C 1
ATOM 2614 O O . THR C 1 23 ? 14.608 66.368 73.133 1.00 43.14 301 THR C O 1
ATOM 2618 N N . ASP C 1 24 ? 16.299 66.452 74.611 1.00 39.90 302 ASP C N 1
ATOM 2619 C CA . ASP C 1 24 ? 16.538 65.040 74.523 1.00 34.64 302 ASP C CA 1
ATOM 2620 C C . ASP C 1 24 ? 17.330 64.585 75.730 1.00 36.74 302 ASP C C 1
ATOM 2621 O O . ASP C 1 24 ? 18.220 65.292 76.204 1.00 36.49 302 ASP C O 1
ATOM 2626 N N . ILE C 1 25 ? 17.003 63.396 76.225 1.00 32.29 303 ILE C N 1
ATOM 2627 C CA . ILE C 1 25 ? 17.704 62.859 77.369 1.00 34.87 303 ILE C CA 1
ATOM 2628 C C . ILE C 1 25 ? 19.030 62.232 76.980 1.00 36.04 303 ILE C C 1
ATOM 2629 O O . ILE C 1 25 ? 19.116 61.438 76.044 1.00 38.67 303 ILE C O 1
ATOM 2634 N N . VAL C 1 26 ? 20.073 62.621 77.699 1.00 36.71 304 VAL C N 1
ATOM 2635 C CA . VAL C 1 26 ? 21.415 62.106 77.444 1.00 41.62 304 VAL C CA 1
ATOM 2636 C C . VAL C 1 26 ? 21.568 60.701 77.990 1.00 37.69 304 VAL C C 1
ATOM 2637 O O . VAL C 1 26 ? 21.243 60.433 79.146 1.00 39.15 304 VAL C O 1
ATOM 2641 N N . GLY C 1 27 ? 22.048 59.807 77.138 1.00 39.81 305 GLY C N 1
ATOM 2642 C CA . GLY C 1 27 ? 22.242 58.420 77.535 1.00 44.49 305 GLY C CA 1
ATOM 2643 C C . GLY C 1 27 ? 20.988 57.674 77.953 1.00 42.01 305 GLY C C 1
ATOM 2644 O O . GLY C 1 27 ? 21.052 56.775 78.792 1.00 40.04 305 GLY C O 1
ATOM 2645 N N . SER C 1 28 ? 19.842 58.043 77.386 1.00 44.27 306 SER C N 1
ATOM 2646 C CA . SER C 1 28 ? 18.578 57.380 77.736 1.00 47.62 306 SER C CA 1
ATOM 2647 C C . SER C 1 28 ? 18.703 55.850 77.616 1.00 46.28 306 SER C C 1
ATOM 2648 O O . SER C 1 28 ? 18.268 55.095 78.491 1.00 35.89 306 SER C O 1
ATOM 2651 N N . THR C 1 29 ? 19.316 55.412 76.523 1.00 43.07 307 THR C N 1
ATOM 2652 C CA . THR C 1 29 ? 19.529 53.995 76.266 1.00 48.71 307 THR C CA 1
ATOM 2653 C C . THR C 1 29 ? 20.219 53.289 77.435 1.00 50.80 307 THR C C 1
ATOM 2654 O O . THR C 1 29 ? 19.660 52.356 78.022 1.00 59.09 307 THR C O 1
ATOM 2658 N N . GLN C 1 30 ? 21.424 53.716 77.798 1.00 46.58 308 GLN C N 1
ATOM 2659 C CA . GLN C 1 30 ? 22.080 53.053 78.917 1.00 43.28 308 GLN C CA 1
ATOM 2660 C C . GLN C 1 30 ? 21.318 53.238 80.222 1.00 39.33 308 GLN C C 1
ATOM 2661 O O . GLN C 1 30 ? 21.251 52.345 81.069 1.00 43.74 308 GLN C O 1
ATOM 2667 N N . HIS C 1 31 ? 20.744 54.410 80.405 1.00 31.68 309 HIS C N 1
ATOM 2668 C CA . HIS C 1 31 ? 19.996 54.639 81.616 1.00 32.49 309 HIS C CA 1
ATOM 2669 C C . HIS C 1 31 ? 18.753 53.701 81.690 1.00 33.86 309 HIS C C 1
ATOM 2670 O O . HIS C 1 31 ? 18.453 53.123 82.725 1.00 28.27 309 HIS C O 1
ATOM 2677 N N . ALA C 1 32 ? 18.059 53.514 80.575 1.00 25.40 310 ALA C N 1
ATOM 2678 C CA . ALA C 1 32 ? 16.892 52.651 80.596 1.00 39.20 310 ALA C CA 1
ATOM 2679 C C . ALA C 1 32 ? 17.266 51.208 80.893 1.00 39.14 310 ALA C C 1
ATOM 2680 O O . ALA C 1 32 ? 16.660 50.554 81.739 1.00 43.34 310 ALA C O 1
ATOM 2682 N N . ALA C 1 33 ? 18.260 50.707 80.181 1.00 47.33 311 ALA C N 1
ATOM 2683 C CA . ALA C 1 33 ? 18.682 49.327 80.369 1.00 50.28 311 ALA C CA 1
ATOM 2684 C C . ALA C 1 33 ? 19.180 49.097 81.783 1.00 47.84 311 ALA C C 1
ATOM 2685 O O . ALA C 1 33 ? 18.989 48.027 82.346 1.00 55.46 311 ALA C O 1
ATOM 2687 N N . ALA C 1 34 ? 19.799 50.115 82.369 1.00 50.61 312 ALA C N 1
ATOM 2688 C CA . ALA C 1 34 ? 20.328 50.000 83.720 1.00 48.58 312 ALA C CA 1
ATOM 2689 C C . ALA C 1 34 ? 19.253 49.954 84.808 1.00 52.52 312 ALA C C 1
ATOM 2690 O O . ALA C 1 34 ? 19.419 49.281 85.825 1.00 53.16 312 ALA C O 1
ATOM 2692 N N . LEU C 1 35 ? 18.152 50.666 84.595 1.00 54.63 313 LEU C N 1
ATOM 2693 C CA . LEU C 1 35 ? 17.074 50.722 85.576 1.00 51.41 313 LEU C CA 1
ATOM 2694 C C . LEU C 1 35 ? 15.968 49.684 85.385 1.00 51.54 313 LEU C C 1
ATOM 2695 O O . LEU C 1 35 ? 15.297 49.289 86.340 1.00 55.07 313 LEU C O 1
ATOM 2700 N N . GLY C 1 36 ? 15.774 49.230 84.160 1.00 48.09 314 GLY C N 1
ATOM 2701 C CA . GLY C 1 36 ? 14.693 48.294 83.935 1.00 57.39 314 GLY C CA 1
ATOM 2702 C C . GLY C 1 36 ? 13.495 49.125 83.488 1.00 59.19 314 GLY C C 1
ATOM 2703 O O . GLY C 1 36 ? 13.457 50.341 83.699 1.00 55.53 314 GLY C O 1
ATOM 2704 N N . ASP C 1 37 ? 12.508 48.481 82.883 1.00 55.07 315 ASP C N 1
ATOM 2705 C CA . ASP C 1 37 ? 11.347 49.196 82.380 1.00 58.23 315 ASP C CA 1
ATOM 2706 C C . ASP C 1 37 ? 10.430 49.905 83.361 1.00 54.27 315 ASP C C 1
ATOM 2707 O O . ASP C 1 37 ? 10.041 51.033 83.109 1.00 60.42 315 ASP C O 1
ATOM 2712 N N . ASP C 1 38 ? 10.080 49.272 84.471 1.00 56.62 316 ASP C N 1
ATOM 2713 C CA . ASP C 1 38 ? 9.191 49.916 85.438 1.00 54.93 316 ASP C CA 1
ATOM 2714 C C . ASP C 1 38 ? 9.815 51.200 85.943 1.00 50.39 316 ASP C C 1
ATOM 2715 O O . ASP C 1 38 ? 9.231 52.269 85.821 1.00 47.07 316 ASP C O 1
ATOM 2720 N N . ARG C 1 39 ? 11.012 51.087 86.507 1.00 46.11 317 ARG C N 1
ATOM 2721 C CA . ARG C 1 39 ? 11.722 52.238 87.044 1.00 41.65 317 ARG C CA 1
ATOM 2722 C C . ARG C 1 39 ? 11.978 53.321 85.984 1.00 39.85 317 ARG C C 1
ATOM 2723 O O . ARG C 1 39 ? 11.770 54.496 86.251 1.00 39.91 317 ARG C O 1
ATOM 2731 N N . TRP C 1 40 ? 12.414 52.927 84.787 1.00 35.22 318 TRP C N 1
ATOM 2732 C CA . TRP C 1 40 ? 12.675 53.880 83.714 1.00 36.82 318 TRP C CA 1
ATOM 2733 C C . TRP C 1 40 ? 11.401 54.643 83.351 1.00 41.56 318 TRP C C 1
ATOM 2734 O O . TRP C 1 40 ? 11.416 55.864 83.245 1.00 35.16 318 TRP C O 1
ATOM 2745 N N . ARG C 1 41 ? 10.307 53.911 83.177 1.00 41.67 319 ARG C N 1
ATOM 2746 C CA . ARG C 1 41 ? 9.016 54.483 82.810 1.00 44.05 319 ARG C CA 1
ATOM 2747 C C . ARG C 1 41 ? 8.626 55.511 83.848 1.00 39.55 319 ARG C C 1
ATOM 2748 O O . ARG C 1 41 ? 8.008 56.527 83.543 1.00 39.92 319 ARG C O 1
ATOM 2756 N N . ASP C 1 42 ? 9.010 55.250 85.083 1.00 35.30 320 ASP C N 1
ATOM 2757 C CA . ASP C 1 42 ? 8.704 56.165 86.165 1.00 39.62 320 ASP C CA 1
ATOM 2758 C C . ASP C 1 42 ? 9.574 57.429 86.096 1.00 40.61 320 ASP C C 1
ATOM 2759 O O . ASP C 1 42 ? 9.091 58.545 86.315 1.00 39.02 320 ASP C O 1
ATOM 2764 N N . LEU C 1 43 ? 10.861 57.253 85.800 1.00 39.12 321 LEU C N 1
ATOM 2765 C CA . LEU C 1 43 ? 11.767 58.390 85.701 1.00 38.01 321 LEU C CA 1
ATOM 2766 C C . LEU C 1 43 ? 11.312 59.295 84.527 1.00 42.57 321 LEU C C 1
ATOM 2767 O O . LEU C 1 43 ? 11.308 60.526 84.630 1.00 41.79 321 LEU C O 1
ATOM 2772 N N . LEU C 1 44 ? 10.889 58.670 83.431 1.00 34.50 322 LEU C N 1
ATOM 2773 C CA . LEU C 1 44 ? 10.444 59.397 82.246 1.00 39.21 322 LEU C CA 1
ATOM 2774 C C . LEU C 1 44 ? 9.201 60.197 82.561 1.00 42.20 322 LEU C C 1
ATOM 2775 O O . LEU C 1 44 ? 9.041 61.305 82.072 1.00 47.45 322 LEU C O 1
ATOM 2780 N N . ASP C 1 45 ? 8.319 59.628 83.377 1.00 45.11 323 ASP C N 1
ATOM 2781 C CA . ASP C 1 45 ? 7.094 60.323 83.771 1.00 45.21 323 ASP C CA 1
ATOM 2782 C C . ASP C 1 45 ? 7.471 61.574 84.549 1.00 38.52 323 ASP C C 1
ATOM 2783 O O . ASP C 1 45 ? 6.899 62.632 84.365 1.00 42.93 323 ASP C O 1
ATOM 2788 N N . ASN C 1 46 ? 8.440 61.459 85.432 1.00 37.62 324 ASN C N 1
ATOM 2789 C CA . ASN C 1 46 ? 8.832 62.632 86.185 1.00 42.39 324 ASN C CA 1
ATOM 2790 C C . ASN C 1 46 ? 9.474 63.657 85.268 1.00 35.29 324 ASN C C 1
ATOM 2791 O O . ASN C 1 46 ? 9.254 64.831 85.435 1.00 43.88 324 ASN C O 1
ATOM 2796 N N . HIS C 1 47 ? 10.264 63.206 84.298 1.00 32.51 325 HIS C N 1
ATOM 2797 C CA . HIS C 1 47 ? 10.910 64.108 83.352 1.00 27.36 325 HIS C CA 1
ATOM 2798 C C . HIS C 1 47 ? 9.877 64.901 82.566 1.00 31.28 325 HIS C C 1
ATOM 2799 O O . HIS C 1 47 ? 9.956 66.136 82.454 1.00 32.30 325 HIS C O 1
ATOM 2806 N N . ASP C 1 48 ? 8.907 64.167 82.034 1.00 27.16 326 ASP C N 1
ATOM 2807 C CA . ASP C 1 48 ? 7.840 64.727 81.243 1.00 37.30 326 ASP C CA 1
ATOM 2808 C C . ASP C 1 48 ? 7.054 65.772 82.011 1.00 38.93 326 ASP C C 1
ATOM 2809 O O . ASP C 1 48 ? 6.702 66.811 81.455 1.00 42.36 326 ASP C O 1
ATOM 2814 N N . THR C 1 49 ? 6.783 65.503 83.285 1.00 37.42 327 THR C N 1
ATOM 2815 C CA . THR C 1 49 ? 6.037 66.443 84.115 1.00 43.84 327 THR C CA 1
ATOM 2816 C C . THR C 1 49 ? 6.827 67.724 84.310 1.00 39.26 327 THR C C 1
ATOM 2817 O O . THR C 1 49 ? 6.298 68.821 84.171 1.00 49.11 327 THR C O 1
ATOM 2821 N N . ILE C 1 50 ? 8.096 67.585 84.650 1.00 39.30 328 ILE C N 1
ATOM 2822 C CA . ILE C 1 50 ? 8.933 68.753 84.841 1.00 39.59 328 ILE C CA 1
ATOM 2823 C C . ILE C 1 50 ? 9.074 69.523 83.529 1.00 42.08 328 ILE C C 1
ATOM 2824 O O . ILE C 1 50 ? 8.832 70.720 83.480 1.00 39.38 328 ILE C O 1
ATOM 2829 N N . VAL C 1 51 ? 9.467 68.841 82.463 1.00 34.01 329 VAL C N 1
ATOM 2830 C CA . VAL C 1 51 ? 9.619 69.536 81.195 1.00 33.91 329 VAL C CA 1
ATOM 2831 C C . VAL C 1 51 ? 8.317 70.266 80.820 1.00 36.56 329 VAL C C 1
ATOM 2832 O O . VAL C 1 51 ? 8.336 71.435 80.422 1.00 36.45 329 VAL C O 1
ATOM 2836 N N . CYS C 1 52 ? 7.181 69.595 80.950 1.00 37.77 330 CYS C N 1
ATOM 2837 C CA . CYS C 1 52 ? 5.909 70.219 80.594 1.00 38.19 330 CYS C CA 1
ATOM 2838 C C . CYS C 1 52 ? 5.587 71.447 81.454 1.00 42.71 330 CYS C C 1
ATOM 2839 O O . CYS C 1 52 ? 5.210 72.488 80.928 1.00 44.34 330 CYS C O 1
ATOM 2842 N N . HIS C 1 53 ? 5.727 71.335 82.769 1.00 33.80 331 HIS C N 1
ATOM 2843 C CA . HIS C 1 53 ? 5.424 72.468 83.614 1.00 40.56 331 HIS C CA 1
ATOM 2844 C C . HIS C 1 53 ? 6.286 73.657 83.220 1.00 40.00 331 HIS C C 1
ATOM 2845 O O . HIS C 1 53 ? 5.828 74.804 83.241 1.00 36.76 331 HIS C O 1
ATOM 2852 N N . GLU C 1 54 ? 7.516 73.369 82.805 1.00 41.79 332 GLU C N 1
ATOM 2853 C CA . GLU C 1 54 ? 8.464 74.407 82.403 1.00 37.85 332 GLU C CA 1
ATOM 2854 C C . GLU C 1 54 ? 8.013 75.100 81.106 1.00 37.04 332 GLU C C 1
ATOM 2855 O O . GLU C 1 54 ? 8.001 76.329 81.029 1.00 31.73 332 GLU C O 1
ATOM 2861 N N . ILE C 1 55 ? 7.636 74.305 80.104 1.00 37.75 333 ILE C N 1
ATOM 2862 C CA . ILE C 1 55 ? 7.164 74.812 78.817 1.00 36.03 333 ILE C CA 1
ATOM 2863 C C . ILE C 1 55 ? 5.920 75.686 79.025 1.00 43.04 333 ILE C C 1
ATOM 2864 O O . ILE C 1 55 ? 5.752 76.705 78.362 1.00 48.95 333 ILE C O 1
ATOM 2869 N N . GLN C 1 56 ? 5.052 75.283 79.944 1.00 45.35 334 GLN C N 1
ATOM 2870 C CA . GLN C 1 56 ? 3.832 76.032 80.231 1.00 47.76 334 GLN C CA 1
ATOM 2871 C C . GLN C 1 56 ? 4.152 77.337 80.919 1.00 42.92 334 GLN C C 1
ATOM 2872 O O . GLN C 1 56 ? 3.582 78.365 80.582 1.00 43.68 334 GLN C O 1
ATOM 2878 N N . ARG C 1 57 ? 5.067 77.290 81.884 1.00 37.89 335 ARG C N 1
ATOM 2879 C CA . ARG C 1 57 ? 5.477 78.488 82.615 1.00 35.15 335 ARG C CA 1
ATOM 2880 C C . ARG C 1 57 ? 5.954 79.581 81.679 1.00 33.97 335 ARG C C 1
ATOM 2881 O O . ARG C 1 57 ? 5.743 80.763 81.945 1.00 35.73 335 ARG C O 1
ATOM 2889 N N . PHE C 1 58 ? 6.634 79.182 80.604 1.00 31.46 336 PHE C N 1
ATOM 2890 C CA . PHE C 1 58 ? 7.200 80.149 79.680 1.00 33.92 336 PHE C CA 1
ATOM 2891 C C . PHE C 1 58 ? 6.416 80.407 78.443 1.00 32.57 336 PHE C C 1
ATOM 2892 O O . PHE C 1 58 ? 6.945 80.959 77.500 1.00 39.79 336 PHE C O 1
ATOM 2900 N N . GLY C 1 59 ? 5.144 80.019 78.456 1.00 38.86 337 GLY C N 1
ATOM 2901 C CA . GLY C 1 59 ? 4.277 80.263 77.318 1.00 35.01 337 GLY C CA 1
ATOM 2902 C C . GLY C 1 59 ? 4.542 79.435 76.079 1.00 40.20 337 GLY C C 1
ATOM 2903 O O . GLY C 1 59 ? 4.232 79.870 74.982 1.00 41.59 337 GLY C O 1
ATOM 2904 N N . GLY C 1 60 ? 5.106 78.244 76.237 1.00 35.06 338 GLY C N 1
ATOM 2905 C CA . GLY C 1 60 ? 5.379 77.428 75.071 1.00 31.25 338 GLY C CA 1
ATOM 2906 C C . GLY C 1 60 ? 4.250 76.459 74.740 1.00 33.05 338 GLY C C 1
ATOM 2907 O O . GLY C 1 60 ? 3.374 76.176 75.555 1.00 33.25 338 GLY C O 1
ATOM 2908 N N . ARG C 1 61 ? 4.323 75.911 73.541 1.00 33.52 339 ARG C N 1
ATOM 2909 C CA . ARG C 1 61 ? 3.341 74.990 73.028 1.00 35.46 339 ARG C CA 1
ATOM 2910 C C . ARG C 1 61 ? 4.032 73.722 72.551 1.00 34.49 339 ARG C C 1
ATOM 2911 O O . ARG C 1 61 ? 4.862 73.774 71.642 1.00 35.57 339 ARG C O 1
ATOM 2919 N N . GLU C 1 62 ? 3.699 72.586 73.156 1.00 34.79 340 GLU C N 1
ATOM 2920 C CA . GLU C 1 62 ? 4.273 71.316 72.737 1.00 41.82 340 GLU C CA 1
ATOM 2921 C C . GLU C 1 62 ? 3.753 71.018 71.329 1.00 40.49 340 GLU C C 1
ATOM 2922 O O . GLU C 1 62 ? 2.603 71.293 71.030 1.00 38.78 340 GLU C O 1
ATOM 2928 N N . VAL C 1 63 ? 4.615 70.481 70.468 1.00 37.44 341 VAL C N 1
ATOM 2929 C CA . VAL C 1 63 ? 4.228 70.146 69.104 1.00 45.73 341 VAL C CA 1
ATOM 2930 C C . VAL C 1 63 ? 4.855 68.806 68.729 1.00 49.80 341 VAL C C 1
ATOM 2931 O O . VAL C 1 63 ? 5.786 68.371 69.404 1.00 52.78 341 VAL C O 1
ATOM 2935 N N . ASN C 1 64 ? 4.337 68.167 67.671 1.00 59.88 342 ASN C N 1
ATOM 2936 C CA . ASN C 1 64 ? 4.827 66.876 67.133 1.00 65.68 342 ASN C CA 1
ATOM 2937 C C . ASN C 1 64 ? 5.067 65.783 68.174 1.00 71.60 342 ASN C C 1
ATOM 2938 O O . ASN C 1 64 ? 6.170 65.239 68.277 1.00 72.38 342 ASN C O 1
ATOM 2943 N N . THR C 1 65 ? 4.033 65.441 68.926 1.00 77.70 343 THR C N 1
ATOM 2944 C CA . THR C 1 65 ? 4.154 64.448 69.985 1.00 88.08 343 THR C CA 1
ATOM 2945 C C . THR C 1 65 ? 4.809 63.079 69.698 1.00 92.13 343 THR C C 1
ATOM 2946 O O . THR C 1 65 ? 5.056 62.318 70.634 1.00 95.89 343 THR C O 1
ATOM 2950 N N . ALA C 1 66 ? 5.102 62.756 68.440 1.00 94.12 344 ALA C N 1
ATOM 2951 C CA . ALA C 1 66 ? 5.748 61.473 68.131 1.00 97.64 344 ALA C CA 1
ATOM 2952 C C . ALA C 1 66 ? 7.177 61.503 68.679 1.00 100.56 344 ALA C C 1
ATOM 2953 O O . ALA C 1 66 ? 7.788 62.571 68.741 1.00 105.55 344 ALA C O 1
ATOM 2955 N N . GLY C 1 67 ? 7.714 60.347 69.071 1.00 100.57 345 GLY C N 1
ATOM 2956 C CA . GLY C 1 67 ? 9.067 60.310 69.618 1.00 98.40 345 GLY C CA 1
ATOM 2957 C C . GLY C 1 67 ? 9.025 60.772 71.062 1.00 97.40 345 GLY C C 1
ATOM 2958 O O . GLY C 1 67 ? 8.200 61.620 71.390 1.00 101.60 345 GLY C O 1
ATOM 2959 N N . ASP C 1 68 ? 9.891 60.248 71.930 1.00 93.97 346 ASP C N 1
ATOM 2960 C CA . ASP C 1 68 ? 9.846 60.651 73.343 1.00 93.62 346 ASP C CA 1
ATOM 2961 C C . ASP C 1 68 ? 10.724 61.831 73.793 1.00 88.69 346 ASP C C 1
ATOM 2962 O O . ASP C 1 68 ? 10.997 62.004 74.991 1.00 79.95 346 ASP C O 1
ATOM 2967 N N . GLY C 1 69 ? 11.171 62.634 72.834 1.00 81.56 347 GLY C N 1
ATOM 2968 C CA . GLY C 1 69 ? 11.933 63.814 73.187 1.00 68.56 347 GLY C CA 1
ATOM 2969 C C . GLY C 1 69 ? 10.868 64.899 73.298 1.00 59.38 347 GLY C C 1
ATOM 2970 O O . GLY C 1 69 ? 9.662 64.611 73.248 1.00 53.88 347 GLY C O 1
ATOM 2971 N N . PHE C 1 70 ? 11.284 66.142 73.457 1.00 44.11 348 PHE C N 1
ATOM 2972 C CA . PHE C 1 70 ? 10.318 67.219 73.535 1.00 47.77 348 PHE C CA 1
ATOM 2973 C C . PHE C 1 70 ? 10.549 68.307 72.502 1.00 46.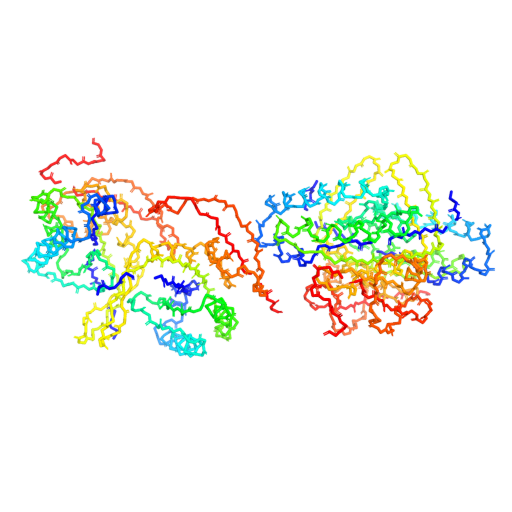57 348 PHE C C 1
ATOM 2974 O O . PHE C 1 70 ? 11.673 68.767 72.311 1.00 48.67 348 PHE C O 1
ATOM 2982 N N . VAL C 1 71 ? 9.472 68.717 71.841 1.00 37.42 349 VAL C N 1
ATOM 2983 C CA . VAL C 1 71 ? 9.537 69.781 70.856 1.00 36.67 349 VAL C CA 1
ATOM 2984 C C . VAL C 1 71 ? 8.478 70.819 71.214 1.00 35.45 349 VAL C C 1
ATOM 2985 O O . VAL C 1 71 ? 7.311 70.491 71.445 1.00 40.35 349 VAL C O 1
ATOM 2989 N N . ALA C 1 72 ? 8.885 72.076 71.277 1.00 27.73 350 ALA C N 1
ATOM 2990 C CA . ALA C 1 72 ? 7.953 73.123 71.616 1.00 30.42 350 ALA C CA 1
ATOM 2991 C C . ALA C 1 72 ? 8.250 74.428 70.893 1.00 29.43 350 ALA C C 1
ATOM 2992 O O . ALA C 1 72 ? 9.407 74.761 70.667 1.00 34.31 350 ALA C O 1
ATOM 2994 N N . THR C 1 73 ? 7.186 75.144 70.525 1.00 27.43 351 THR C N 1
ATOM 2995 C CA . THR C 1 73 ? 7.295 76.450 69.873 1.00 28.20 351 THR C CA 1
ATOM 2996 C C . THR C 1 73 ? 6.938 77.530 70.904 1.00 27.87 351 THR C C 1
ATOM 2997 O O . THR C 1 73 ? 6.149 77.296 71.828 1.00 31.14 351 THR C O 1
ATOM 3001 N N . PHE C 1 74 ? 7.571 78.687 70.756 1.00 28.35 352 PHE C N 1
ATOM 3002 C CA . PHE C 1 74 ? 7.371 79.848 71.611 1.00 31.83 352 PHE C CA 1
ATOM 3003 C C . PHE C 1 74 ? 7.244 81.092 70.750 1.00 41.17 352 PHE C C 1
ATOM 3004 O O . PHE C 1 74 ? 8.019 81.308 69.812 1.00 42.25 352 PHE C O 1
ATOM 3012 N N . THR C 1 75 ? 6.277 81.916 71.112 1.00 46.16 353 THR C N 1
ATOM 3013 C CA . THR C 1 75 ? 6.035 83.172 70.448 1.00 47.88 353 THR C CA 1
ATOM 3014 C C . THR C 1 75 ? 7.232 84.090 70.731 1.00 48.71 353 THR C C 1
ATOM 3015 O O . THR C 1 75 ? 7.691 84.854 69.869 1.00 47.26 353 THR C O 1
ATOM 3019 N N . SER C 1 76 ? 7.761 83.971 71.940 1.00 41.62 354 SER C N 1
ATOM 3020 C CA . SER C 1 76 ? 8.890 84.781 72.358 1.00 34.89 354 SER C CA 1
ATOM 3021 C C . SER C 1 76 ? 10.173 83.947 72.384 1.00 35.86 354 SER C C 1
ATOM 3022 O O . SER C 1 76 ? 10.276 82.958 73.123 1.00 34.84 354 SER C O 1
ATOM 3025 N N . PRO C 1 77 ? 11.163 84.325 71.569 1.00 32.10 355 PRO C N 1
ATOM 3026 C CA . PRO C 1 77 ? 12.443 83.601 71.521 1.00 34.55 355 PRO C CA 1
ATOM 3027 C C . PRO C 1 77 ? 13.169 83.681 72.880 1.00 29.60 355 PRO C C 1
ATOM 3028 O O . PRO C 1 77 ? 13.754 82.706 73.349 1.00 36.09 355 PRO C O 1
ATOM 3032 N N . SER C 1 78 ? 13.137 84.851 73.505 1.00 29.63 356 SER C N 1
ATOM 3033 C CA . SER C 1 78 ? 13.801 85.004 74.790 1.00 31.99 356 SER C CA 1
ATOM 3034 C C . SER C 1 78 ? 13.167 84.041 75.783 1.00 37.85 356 SER C C 1
ATOM 3035 O O . SER C 1 78 ? 13.871 83.434 76.594 1.00 33.48 356 SER C O 1
ATOM 3038 N N . ALA C 1 79 ? 11.845 83.881 75.720 1.00 27.66 357 ALA C N 1
ATOM 3039 C CA . ALA C 1 79 ? 11.198 82.943 76.634 1.00 35.15 357 ALA C CA 1
ATOM 3040 C C . ALA C 1 79 ? 11.622 81.467 76.368 1.00 34.07 357 ALA C C 1
ATOM 3041 O O . ALA C 1 79 ? 11.770 80.682 77.322 1.00 24.09 357 ALA C O 1
ATOM 3043 N N . ALA C 1 80 ? 11.837 81.100 75.098 1.00 27.97 358 ALA C N 1
ATOM 3044 C CA . ALA C 1 80 ? 12.242 79.730 74.764 1.00 27.53 358 ALA C CA 1
ATOM 3045 C C . ALA C 1 80 ? 13.619 79.476 75.353 1.00 29.50 358 ALA C C 1
ATOM 3046 O O . ALA C 1 80 ? 13.896 78.389 75.874 1.00 27.68 358 ALA C O 1
ATOM 3048 N N . ILE C 1 81 ? 14.466 80.497 75.301 1.00 27.25 359 ILE C N 1
ATOM 3049 C CA . ILE C 1 81 ? 15.811 80.389 75.853 1.00 32.29 359 ILE C CA 1
ATOM 3050 C C . ILE C 1 81 ? 15.810 80.252 77.396 1.00 33.43 359 ILE C C 1
ATOM 3051 O O . ILE C 1 81 ? 16.535 79.414 77.972 1.00 28.92 359 ILE C O 1
ATOM 3056 N N . ALA C 1 82 ? 14.997 81.078 78.058 1.00 29.94 360 ALA C N 1
ATOM 3057 C CA . ALA C 1 82 ? 14.899 81.064 79.519 1.00 26.82 360 ALA C CA 1
ATOM 3058 C C . ALA C 1 82 ? 14.333 79.719 79.933 1.00 30.64 360 ALA C C 1
ATOM 3059 O O . ALA C 1 82 ? 14.747 79.148 80.936 1.00 24.44 360 ALA C O 1
ATOM 3061 N N . CYS C 1 83 ? 13.383 79.212 79.150 1.00 27.29 361 CYS C N 1
ATOM 3062 C CA . CYS C 1 83 ? 12.787 77.915 79.440 1.00 25.98 361 CYS C CA 1
ATOM 3063 C C . CYS C 1 83 ? 13.861 76.789 79.360 1.00 30.20 361 CYS C C 1
ATOM 3064 O O . CYS C 1 83 ? 14.018 75.986 80.282 1.00 24.54 361 CYS C O 1
ATOM 3067 N N . ALA C 1 84 ? 14.586 76.723 78.248 1.00 25.81 362 ALA C N 1
ATOM 3068 C CA . ALA C 1 84 ? 15.627 75.713 78.097 1.00 21.46 362 ALA C CA 1
ATOM 3069 C C . ALA C 1 84 ? 16.614 75.818 79.274 1.00 22.16 362 ALA C C 1
ATOM 3070 O O . ALA C 1 84 ? 16.998 74.822 79.885 1.00 27.56 362 ALA C O 1
ATOM 3072 N N . ASP C 1 85 ? 16.990 77.042 79.602 1.00 28.15 363 ASP C N 1
ATOM 3073 C CA . ASP C 1 85 ? 17.913 77.309 80.696 1.00 28.53 363 ASP C CA 1
ATOM 3074 C C . ASP C 1 85 ? 17.394 76.695 81.998 1.00 30.34 363 ASP C C 1
ATOM 3075 O O . ASP C 1 85 ? 18.145 76.080 82.761 1.00 32.70 363 ASP C O 1
ATOM 3080 N N . ASP C 1 86 ? 16.101 76.861 82.256 1.00 31.52 364 ASP C N 1
ATOM 3081 C CA . ASP C 1 86 ? 15.486 76.317 83.467 1.00 31.24 364 ASP C CA 1
ATOM 3082 C C . ASP C 1 86 ? 15.287 74.793 83.457 1.00 36.50 364 ASP C C 1
ATOM 3083 O O . ASP C 1 86 ? 15.397 74.130 84.495 1.00 30.79 364 ASP C O 1
ATOM 3088 N N . ILE C 1 87 ? 14.964 74.249 82.289 1.00 34.61 365 ILE C N 1
ATOM 3089 C CA . ILE C 1 87 ? 14.756 72.828 82.142 1.00 27.84 365 ILE C CA 1
ATOM 3090 C C . ILE C 1 87 ? 16.054 72.088 82.437 1.00 29.42 365 ILE C C 1
ATOM 3091 O O . ILE C 1 87 ? 16.031 71.028 83.053 1.00 28.00 365 ILE C O 1
ATOM 3096 N N . VAL C 1 88 ? 17.182 72.652 82.011 1.00 24.62 366 VAL C N 1
ATOM 3097 C CA . VAL C 1 88 ? 18.466 71.990 82.217 1.00 29.15 366 VAL C CA 1
ATOM 3098 C C . VAL C 1 88 ? 18.718 71.775 83.709 1.00 33.40 366 VAL C C 1
ATOM 3099 O O . VAL C 1 88 ? 19.090 70.673 84.136 1.00 32.10 366 VAL C O 1
ATOM 3103 N N . ASP C 1 89 ? 18.472 72.816 84.499 1.00 33.51 367 ASP C N 1
ATOM 3104 C CA . ASP C 1 89 ? 18.655 72.715 85.932 1.00 39.54 367 ASP C CA 1
ATOM 3105 C C . ASP C 1 89 ? 17.613 71.816 86.587 1.00 37.02 367 ASP C C 1
ATOM 3106 O O . ASP C 1 89 ? 17.975 70.919 87.339 1.00 37.11 367 ASP C O 1
ATOM 3111 N N . ALA C 1 90 ? 16.337 72.025 86.273 1.00 34.61 368 ALA C N 1
ATOM 3112 C CA . ALA C 1 90 ? 15.256 71.253 86.887 1.00 30.96 368 ALA C CA 1
ATOM 3113 C C . ALA C 1 90 ? 15.370 69.759 86.639 1.00 39.15 368 ALA C C 1
ATOM 3114 O O . ALA C 1 90 ? 15.012 68.955 87.484 1.00 42.58 368 ALA C O 1
ATOM 3116 N N . VAL C 1 91 ? 15.880 69.370 85.487 1.00 36.01 369 VAL C N 1
ATOM 3117 C CA . VAL C 1 91 ? 15.993 67.948 85.219 1.00 43.40 369 VAL C CA 1
ATOM 3118 C C . VAL C 1 91 ? 17.119 67.301 86.019 1.00 46.61 369 VAL C C 1
ATOM 3119 O O . VAL C 1 91 ? 17.028 66.148 86.431 1.00 38.66 369 VAL C O 1
ATOM 3123 N N . ALA C 1 92 ? 18.182 68.061 86.239 1.00 57.67 370 ALA C N 1
ATOM 3124 C CA . ALA C 1 92 ? 19.332 67.576 86.984 1.00 59.09 370 ALA C CA 1
ATOM 3125 C C . ALA C 1 92 ? 18.886 66.983 88.307 1.00 58.62 370 ALA C C 1
ATOM 3126 O O . ALA C 1 92 ? 19.481 66.026 88.812 1.00 62.28 370 ALA C O 1
ATOM 3128 N N . ALA C 1 93 ? 17.820 67.538 88.863 1.00 57.37 371 ALA C N 1
ATOM 3129 C CA . ALA C 1 93 ? 17.304 67.041 90.132 1.00 56.17 371 ALA C CA 1
ATOM 3130 C C . ALA C 1 93 ? 16.766 65.626 90.051 1.00 52.56 371 ALA C C 1
ATOM 3131 O O . ALA C 1 93 ? 16.196 65.133 91.018 1.00 67.89 371 ALA C O 1
ATOM 3133 N N . LEU C 1 94 ? 16.919 64.970 88.908 1.00 49.37 372 LEU C N 1
ATOM 3134 C CA . LEU C 1 94 ? 16.434 63.597 88.752 1.00 45.97 372 LEU C CA 1
ATOM 3135 C C . LEU C 1 94 ? 17.590 62.652 88.425 1.00 44.17 372 LEU C C 1
ATOM 3136 O O . LEU C 1 94 ? 17.378 61.476 88.178 1.00 45.28 372 LEU C O 1
ATOM 3141 N N . GLY C 1 95 ? 18.810 63.170 88.403 1.00 40.31 373 GLY C N 1
ATOM 3142 C CA . GLY C 1 95 ? 19.936 62.323 88.073 1.00 50.53 373 GLY C CA 1
ATOM 3143 C C . GLY C 1 95 ? 20.190 62.131 86.580 1.00 49.85 373 GLY C C 1
ATOM 3144 O O . GLY C 1 95 ? 21.013 61.294 86.186 1.00 52.82 373 GLY C O 1
ATOM 3145 N N . ILE C 1 96 ? 19.473 62.870 85.743 1.00 45.18 374 ILE C N 1
ATOM 3146 C CA . ILE C 1 96 ? 19.689 62.770 84.303 1.00 49.73 374 ILE C CA 1
ATOM 3147 C C . ILE C 1 96 ? 19.996 64.149 83.737 1.00 47.28 374 ILE C C 1
ATOM 3148 O O . ILE C 1 96 ? 19.786 65.169 84.391 1.00 47.46 374 ILE C O 1
ATOM 3153 N N . GLU C 1 97 ? 20.508 64.176 82.519 1.00 42.93 375 GLU C N 1
ATOM 3154 C CA . GLU C 1 97 ? 20.835 65.433 81.878 1.00 43.26 375 GLU C CA 1
ATOM 3155 C C . GLU C 1 97 ? 20.164 65.456 80.535 1.00 43.02 375 GLU C C 1
ATOM 3156 O O . GLU C 1 97 ? 19.821 64.406 79.990 1.00 41.56 375 GLU C O 1
ATOM 3162 N N . VAL C 1 98 ? 19.972 66.658 80.005 1.00 38.88 376 VAL C N 1
ATOM 3163 C CA . VAL C 1 98 ? 19.364 66.798 78.703 1.00 33.60 376 VAL C CA 1
ATOM 3164 C C . VAL C 1 98 ? 20.229 67.710 77.883 1.00 32.10 376 VAL C C 1
ATOM 3165 O O . VAL C 1 98 ? 21.027 68.457 78.416 1.00 33.83 376 VAL C O 1
ATOM 3169 N N . ARG C 1 99 ? 20.062 67.622 76.575 1.00 26.25 377 ARG C N 1
ATOM 3170 C CA . ARG C 1 99 ? 20.778 68.457 75.656 1.00 28.14 377 ARG C CA 1
ATOM 3171 C C . ARG C 1 99 ? 19.617 69.174 74.978 1.00 34.89 377 ARG C C 1
ATOM 3172 O O . ARG C 1 99 ? 18.556 68.573 74.732 1.00 34.16 377 ARG C O 1
ATOM 3180 N N . ILE C 1 100 ? 19.796 70.455 74.685 1.00 28.88 378 ILE C N 1
ATOM 3181 C CA . ILE C 1 100 ? 18.725 71.199 74.065 1.00 29.20 378 ILE C CA 1
ATOM 3182 C C . ILE C 1 100 ? 19.210 72.019 72.908 1.00 29.98 378 ILE C C 1
ATOM 3183 O O . ILE C 1 100 ? 20.252 72.667 73.008 1.00 26.06 378 ILE C O 1
ATOM 3188 N N . GLY C 1 101 ? 18.432 72.003 71.826 1.00 26.65 379 GLY C N 1
ATOM 3189 C CA . GLY C 1 101 ? 18.759 72.801 70.664 1.00 25.11 379 GLY C CA 1
ATOM 3190 C C . GLY C 1 101 ? 17.639 73.792 70.408 1.00 28.45 379 GLY C C 1
ATOM 3191 O O . GLY C 1 101 ? 16.479 73.526 70.684 1.00 33.25 379 GLY C O 1
ATOM 3192 N N . ILE C 1 102 ? 17.985 74.956 69.892 1.00 31.78 380 ILE C N 1
ATOM 3193 C CA . ILE C 1 102 ? 16.987 75.964 69.602 1.00 25.19 380 ILE C CA 1
ATOM 3194 C C . ILE C 1 102 ? 17.259 76.623 68.270 1.00 27.29 380 ILE C C 1
ATOM 3195 O O . ILE C 1 102 ? 18.387 77.008 67.972 1.00 31.07 380 ILE C O 1
ATOM 3200 N N . HIS C 1 103 ? 16.213 76.776 67.475 1.00 30.83 381 HIS C N 1
ATOM 3201 C CA . HIS C 1 103 ? 16.349 77.413 66.187 1.00 31.44 381 HIS C CA 1
ATOM 3202 C C . HIS C 1 103 ? 15.062 78.161 65.908 1.00 26.93 381 HIS C C 1
ATOM 3203 O O . HIS C 1 103 ? 14.052 77.903 66.533 1.00 32.85 381 HIS C O 1
ATOM 3210 N N . ALA C 1 104 ? 15.112 79.105 64.981 1.00 26.32 382 ALA C N 1
ATOM 3211 C CA . ALA C 1 104 ? 13.937 79.868 64.588 1.00 28.19 382 ALA C CA 1
ATOM 3212 C C . ALA C 1 104 ? 13.901 79.932 63.064 1.00 29.33 382 ALA C C 1
ATOM 3213 O O . ALA C 1 104 ? 14.910 80.201 62.411 1.00 27.69 382 ALA C O 1
ATOM 3215 N N . GLY C 1 105 ? 12.730 79.683 62.497 1.00 30.22 383 GLY C N 1
ATOM 3216 C CA . GLY C 1 105 ? 12.600 79.702 61.061 1.00 28.05 383 GLY C CA 1
ATOM 3217 C C . GLY C 1 105 ? 11.152 79.669 60.654 1.00 34.58 383 GLY C C 1
ATOM 3218 O O . GLY C 1 105 ? 10.248 79.613 61.496 1.00 33.68 383 GLY C O 1
ATOM 3219 N N . GLU C 1 106 ? 10.935 79.720 59.348 1.00 34.99 384 GLU C N 1
ATOM 3220 C CA . GLU C 1 106 ? 9.593 79.690 58.786 1.00 41.84 384 GLU C CA 1
ATOM 3221 C C . GLU C 1 106 ? 9.197 78.198 58.658 1.00 42.74 384 GLU C C 1
ATOM 3222 O O . GLU C 1 106 ? 9.934 77.375 58.099 1.00 38.57 384 GLU C O 1
ATOM 3228 N N . VAL C 1 107 ? 8.036 77.857 59.200 1.00 33.13 385 VAL C N 1
ATOM 3229 C CA . VAL C 1 107 ? 7.585 76.492 59.178 1.00 38.51 385 VAL C CA 1
ATOM 3230 C C . VAL C 1 107 ? 6.124 76.442 58.791 1.00 46.79 385 VAL C C 1
ATOM 3231 O O . VAL C 1 107 ? 5.442 77.466 58.772 1.00 46.91 385 VAL C O 1
ATOM 3235 N N . GLU C 1 108 ? 5.664 75.232 58.486 1.00 51.77 386 GLU C N 1
ATOM 3236 C CA . GLU C 1 108 ? 4.280 74.972 58.115 1.00 59.18 386 GLU C CA 1
ATOM 3237 C C . GLU C 1 108 ? 3.638 74.426 59.370 1.00 55.17 386 GLU C C 1
ATOM 3238 O O . GLU C 1 108 ? 4.031 73.378 59.876 1.00 57.17 386 GLU C O 1
ATOM 3244 N N . VAL C 1 109 ? 2.658 75.160 59.867 1.00 55.85 387 VAL C N 1
ATOM 3245 C CA . VAL C 1 109 ? 1.931 74.823 61.074 1.00 59.66 387 VAL C CA 1
ATOM 3246 C C . VAL C 1 109 ? 0.531 74.338 60.723 1.00 70.32 387 VAL C C 1
ATOM 3247 O O . VAL C 1 109 ? -0.215 75.057 60.066 1.00 70.40 387 VAL C O 1
ATOM 3251 N N . ARG C 1 110 ? 0.176 73.124 61.139 1.00 79.43 388 ARG C N 1
ATOM 3252 C CA . ARG C 1 110 ? -1.169 72.614 60.883 1.00 90.13 388 ARG C CA 1
ATOM 3253 C C . ARG C 1 110 ? -1.800 72.177 62.195 1.00 99.23 388 ARG C C 1
ATOM 3254 O O . ARG C 1 110 ? -1.324 71.248 62.840 1.00 102.33 388 ARG C O 1
ATOM 3262 N N . ASP C 1 111 ? -2.864 72.846 62.620 1.00 111.75 389 ASP C N 1
ATOM 3263 C CA . ASP C 1 111 ? -3.470 72.446 63.879 1.00 123.49 389 ASP C CA 1
ATOM 3264 C C . ASP C 1 111 ? -4.730 71.585 63.790 1.00 128.17 389 ASP C C 1
ATOM 3265 O O . ASP C 1 111 ? -5.767 72.000 63.265 1.00 127.65 389 ASP C O 1
ATOM 3270 N N . ALA C 1 112 ? -4.597 70.359 64.294 1.00 134.88 390 ALA C N 1
ATOM 3271 C CA . ALA C 1 112 ? -5.683 69.385 64.364 1.00 139.17 390 ALA C CA 1
ATOM 3272 C C . ALA C 1 112 ? -5.984 69.282 65.863 1.00 142.76 390 ALA C C 1
ATOM 3273 O O . ALA C 1 112 ? -5.130 69.613 66.688 1.00 146.66 390 ALA C O 1
ATOM 3275 N N . SER C 1 113 ? -7.181 68.836 66.228 1.00 143.92 391 SER C N 1
ATOM 3276 C CA . SER C 1 113 ? -7.524 68.733 67.645 1.00 143.37 391 SER C CA 1
ATOM 3277 C C . SER C 1 113 ? -6.750 67.637 68.390 1.00 142.96 391 SER C C 1
ATOM 3278 O O . SER C 1 113 ? -6.894 67.486 69.609 1.00 143.72 391 SER C O 1
ATOM 3281 N N . HIS C 1 114 ? -5.927 66.883 67.660 1.00 139.90 392 HIS C N 1
ATOM 3282 C CA . HIS C 1 114 ? -5.127 65.810 68.254 1.00 134.43 392 HIS C CA 1
ATOM 3283 C C . HIS C 1 114 ? -3.718 66.335 68.551 1.00 130.16 392 HIS C C 1
ATOM 3284 O O . HIS C 1 114 ? -2.792 65.567 68.831 1.00 130.08 392 HIS C O 1
ATOM 3291 N N . GLY C 1 115 ? -3.569 67.654 68.485 1.00 123.40 393 GLY C N 1
ATOM 3292 C CA . GLY C 1 115 ? -2.280 68.267 68.729 1.00 115.02 393 GLY C CA 1
ATOM 3293 C C . GLY C 1 115 ? -1.829 69.052 67.513 1.00 108.12 393 GLY C C 1
ATOM 3294 O O . GLY C 1 115 ? -2.367 68.874 66.417 1.00 109.27 393 GLY C O 1
ATOM 3295 N N . THR C 1 116 ? -0.833 69.912 67.702 1.00 98.83 394 THR C N 1
ATOM 3296 C CA . THR C 1 116 ? -0.311 70.742 66.623 1.00 85.51 394 THR C CA 1
ATOM 3297 C C . THR C 1 116 ? 0.999 70.216 66.068 1.00 78.12 394 THR C C 1
ATOM 3298 O O . THR C 1 116 ? 1.908 69.890 66.824 1.00 71.45 394 THR C O 1
ATOM 3302 N N . ASP C 1 117 ? 1.088 70.133 64.744 1.00 72.73 395 ASP C N 1
ATOM 3303 C CA . ASP C 1 117 ? 2.304 69.664 64.086 1.00 72.44 395 ASP C CA 1
ATOM 3304 C C . ASP C 1 117 ? 2.995 70.766 63.295 1.00 64.85 395 ASP C C 1
ATOM 3305 O O . ASP C 1 117 ? 2.357 71.651 62.724 1.00 59.03 395 ASP C O 1
ATOM 3310 N N . VAL C 1 118 ? 4.316 70.700 63.268 1.00 54.76 396 VAL C N 1
ATOM 3311 C CA . VAL C 1 118 ? 5.112 71.682 62.569 1.00 52.62 396 VAL C CA 1
ATOM 3312 C C . VAL C 1 118 ? 6.008 70.950 61.588 1.00 48.38 396 VAL C C 1
ATOM 3313 O O . VAL C 1 118 ? 6.433 69.830 61.846 1.00 56.12 396 VAL C O 1
ATOM 3317 N N . ALA C 1 119 ? 6.292 71.579 60.458 1.00 43.40 397 ALA C N 1
ATOM 3318 C CA . ALA C 1 119 ? 7.135 70.951 59.453 1.00 41.43 397 ALA C CA 1
ATOM 3319 C C . ALA C 1 119 ? 7.903 72.007 58.662 1.00 40.20 397 ALA C C 1
ATOM 3320 O O . ALA C 1 119 ? 7.488 73.158 58.580 1.00 42.16 397 ALA C O 1
ATOM 3322 N N . GLY C 1 120 ? 9.030 71.609 58.090 1.00 40.03 398 GLY C N 1
ATOM 3323 C CA . GLY C 1 120 ? 9.840 72.543 57.331 1.00 40.39 398 GLY C CA 1
ATOM 3324 C C . GLY C 1 120 ? 11.320 72.354 57.588 1.00 45.07 398 GLY C C 1
ATOM 3325 O O . GLY C 1 120 ? 11.713 71.614 58.506 1.00 47.43 398 GLY C O 1
ATOM 3326 N N . VAL C 1 121 ? 12.145 73.012 56.772 1.00 39.39 399 VAL C N 1
ATOM 3327 C CA . VAL C 1 121 ? 13.590 72.935 56.915 1.00 36.59 399 VAL C CA 1
ATOM 3328 C C . VAL C 1 121 ? 13.958 73.357 58.357 1.00 42.33 399 VAL C C 1
ATOM 3329 O O . VAL C 1 121 ? 14.780 72.726 59.038 1.00 36.50 399 VAL C O 1
ATOM 3333 N N . ALA C 1 122 ? 13.339 74.437 58.813 1.00 34.01 400 ALA C N 1
ATOM 3334 C CA . ALA C 1 122 ? 13.605 74.946 60.148 1.00 41.76 400 ALA C CA 1
ATOM 3335 C C . ALA C 1 122 ? 13.536 73.832 61.185 1.00 41.74 400 ALA C C 1
ATOM 3336 O O . ALA C 1 122 ? 14.362 73.776 62.089 1.00 50.33 400 ALA C O 1
ATOM 3338 N N . VAL C 1 123 ? 12.541 72.960 61.067 1.00 39.43 401 VAL C N 1
ATOM 3339 C CA . VAL C 1 123 ? 12.384 71.870 62.010 1.00 36.31 401 VAL C CA 1
ATOM 3340 C C . VAL C 1 123 ? 13.560 70.903 61.960 1.00 43.95 401 VAL C C 1
ATOM 3341 O O . VAL C 1 123 ? 14.003 70.406 63.002 1.00 44.96 401 VAL C O 1
ATOM 3345 N N . HIS C 1 124 ? 14.078 70.638 60.763 1.00 42.73 402 HIS C N 1
ATOM 3346 C CA . HIS C 1 124 ? 15.221 69.730 60.643 1.00 44.96 402 HIS C CA 1
ATOM 3347 C C . HIS C 1 124 ? 16.439 70.372 61.275 1.00 39.94 402 HIS C C 1
ATOM 3348 O O . HIS C 1 124 ? 17.220 69.709 61.943 1.00 45.05 402 HIS C O 1
ATOM 3355 N N . ILE C 1 125 ? 16.589 71.672 61.060 1.00 39.51 403 ILE C N 1
ATOM 3356 C CA . ILE C 1 125 ? 17.710 72.416 61.606 1.00 43.66 403 ILE C CA 1
ATOM 3357 C C . ILE C 1 125 ? 17.706 72.275 63.126 1.00 40.78 403 ILE C C 1
ATOM 3358 O O . ILE C 1 125 ? 18.704 71.926 63.745 1.00 42.94 403 ILE C O 1
ATOM 3363 N N . GLY C 1 126 ? 16.562 72.560 63.719 1.00 37.23 404 GLY C N 1
ATOM 3364 C CA . GLY C 1 126 ? 16.448 72.477 65.162 1.00 40.08 404 GLY C CA 1
ATOM 3365 C C . GLY C 1 126 ? 16.799 71.117 65.711 1.00 36.22 404 GLY C C 1
ATOM 3366 O O . GLY C 1 126 ? 17.532 71.004 66.698 1.00 31.82 404 GLY C O 1
ATOM 3367 N N . ALA C 1 127 ? 16.277 70.080 65.070 1.00 35.75 405 ALA C N 1
ATOM 3368 C CA . ALA C 1 127 ? 16.547 68.726 65.516 1.00 39.58 405 ALA C CA 1
ATOM 3369 C C . ALA C 1 127 ? 18.061 68.483 65.459 1.00 36.60 405 ALA C C 1
ATOM 3370 O O . ALA C 1 127 ? 18.639 67.863 66.341 1.00 32.78 405 ALA C O 1
ATOM 3372 N N . ARG C 1 128 ? 18.697 68.998 64.416 1.00 38.54 406 ARG C N 1
ATOM 3373 C CA . ARG C 1 128 ? 20.129 68.829 64.255 1.00 45.70 406 ARG C CA 1
ATOM 3374 C C . ARG C 1 128 ? 20.940 69.618 65.298 1.00 45.63 406 ARG C C 1
ATOM 3375 O O . ARG C 1 128 ? 21.951 69.110 65.809 1.00 44.15 406 ARG C O 1
ATOM 3383 N N . VAL C 1 129 ? 20.509 70.846 65.606 1.00 37.52 407 VAL C N 1
ATOM 3384 C CA . VAL C 1 129 ? 21.196 71.658 66.606 1.00 32.39 407 VAL C CA 1
ATOM 3385 C C . VAL C 1 129 ? 21.165 70.892 67.935 1.00 37.82 407 VAL C C 1
ATOM 3386 O O . VAL C 1 129 ? 22.162 70.806 68.640 1.00 30.77 407 VAL C O 1
ATOM 3390 N N . CYS C 1 130 ? 20.020 70.305 68.263 1.00 38.74 408 CYS C N 1
ATOM 3391 C CA . CYS C 1 130 ? 19.897 69.550 69.491 1.00 31.48 408 CYS C CA 1
ATOM 3392 C C . CYS C 1 130 ? 20.877 68.375 69.540 1.00 37.17 408 CYS C C 1
ATOM 3393 O O . CYS C 1 130 ? 21.596 68.223 70.525 1.00 38.83 408 CYS C O 1
ATOM 3396 N N . ALA C 1 131 ? 20.899 67.536 68.498 1.00 39.07 409 ALA C N 1
ATOM 3397 C CA . ALA C 1 131 ? 21.815 66.369 68.448 1.00 37.72 409 ALA C CA 1
ATOM 3398 C C . ALA C 1 131 ? 23.286 66.733 68.699 1.00 39.18 409 ALA C C 1
ATOM 3399 O O . ALA C 1 131 ? 24.024 65.949 69.268 1.00 40.89 409 ALA C O 1
ATOM 3401 N N . LEU C 1 132 ? 23.693 67.919 68.253 1.00 35.17 410 LEU C N 1
ATOM 3402 C CA . LEU C 1 132 ? 25.044 68.439 68.429 1.00 36.94 410 LEU C CA 1
ATOM 3403 C C . LEU C 1 132 ? 25.354 69.036 69.826 1.00 43.73 410 LEU C C 1
ATOM 3404 O O . LEU C 1 132 ? 26.522 69.248 70.162 1.00 37.54 410 LEU C O 1
ATOM 3409 N N . ALA C 1 133 ? 24.321 69.326 70.621 1.00 34.81 411 ALA C N 1
ATOM 3410 C CA . ALA C 1 133 ? 24.517 69.914 71.940 1.00 39.12 411 ALA C CA 1
ATOM 3411 C C . ALA C 1 133 ? 25.063 68.883 72.915 1.00 37.89 411 ALA C C 1
ATOM 3412 O O . ALA C 1 133 ? 24.759 67.710 72.790 1.00 37.18 411 ALA C O 1
ATOM 3414 N N . GLY C 1 134 ? 25.860 69.310 73.894 1.00 35.35 412 GLY C N 1
ATOM 3415 C CA . GLY C 1 134 ? 26.387 68.347 74.847 1.00 29.01 412 GLY C CA 1
ATOM 3416 C C . GLY C 1 134 ? 25.462 68.245 76.046 1.00 39.45 412 GLY C C 1
ATOM 3417 O O . GLY C 1 134 ? 24.455 68.951 76.108 1.00 39.09 412 GLY C O 1
ATOM 3418 N N . PRO C 1 135 ? 25.769 67.382 77.022 1.00 39.69 413 PRO C N 1
ATOM 3419 C CA . PRO C 1 135 ? 24.922 67.223 78.219 1.00 34.74 413 PRO C CA 1
ATOM 3420 C C . PRO C 1 135 ? 24.745 68.548 78.974 1.00 34.12 413 PRO C C 1
ATOM 3421 O O . PRO C 1 135 ? 25.715 69.256 79.220 1.00 32.60 413 PRO C O 1
ATOM 3425 N N . SER C 1 136 ? 23.511 68.890 79.328 1.00 31.77 414 SER C N 1
ATOM 3426 C CA . SER C 1 136 ? 23.237 70.127 80.068 1.00 31.85 414 SER C CA 1
ATOM 3427 C C . SER C 1 136 ? 23.626 71.387 79.323 1.00 31.61 414 SER C C 1
ATOM 3428 O O . SER C 1 136 ? 23.816 72.468 79.911 1.00 34.90 414 SER C O 1
ATOM 3431 N N . GLU C 1 137 ? 23.707 71.257 78.012 1.00 34.49 415 GLU C N 1
ATOM 3432 C CA . GLU C 1 137 ? 24.052 72.379 77.168 1.00 38.01 415 GLU C CA 1
ATOM 3433 C C . GLU C 1 137 ? 22.853 72.830 76.319 1.00 35.41 415 GLU C C 1
ATOM 3434 O O . GLU C 1 137 ? 22.054 72.009 75.853 1.00 30.66 415 GLU C O 1
ATOM 3440 N N . VAL C 1 138 ? 22.722 74.143 76.155 1.00 28.40 416 VAL C N 1
ATOM 3441 C CA . VAL C 1 138 ? 21.685 74.720 75.341 1.00 25.73 416 VAL C CA 1
ATOM 3442 C C . VAL C 1 138 ? 22.410 75.288 74.123 1.00 36.48 416 VAL C C 1
ATOM 3443 O O . VAL C 1 138 ? 23.203 76.221 74.218 1.00 40.02 416 VAL C O 1
ATOM 3447 N N . LEU C 1 139 ? 22.140 74.714 72.967 1.00 33.30 417 LEU C N 1
ATOM 3448 C CA . LEU C 1 139 ? 22.788 75.160 71.755 1.00 25.70 417 LEU C CA 1
ATOM 3449 C C . LEU C 1 139 ? 21.783 75.841 70.867 1.00 24.88 417 LEU C C 1
ATOM 3450 O O . LEU C 1 139 ? 20.647 75.378 70.705 1.00 33.48 417 LEU C O 1
ATOM 3455 N N . VAL C 1 140 ? 22.175 76.950 70.281 1.00 21.03 418 VAL C N 1
ATOM 3456 C CA . VAL C 1 140 ? 21.258 77.630 69.396 1.00 29.23 418 VAL C CA 1
ATOM 3457 C C . VAL C 1 140 ? 21.954 77.974 68.083 1.00 32.51 418 VAL C C 1
ATOM 3458 O O . VAL C 1 140 ? 23.173 77.876 67.958 1.00 29.21 418 VAL C O 1
ATOM 3462 N N . SER C 1 141 ? 21.158 78.357 67.096 1.00 25.22 419 SER C N 1
ATOM 3463 C CA . SER C 1 141 ? 21.702 78.779 65.831 1.00 32.96 419 SER C CA 1
ATOM 3464 C C . SER C 1 141 ? 21.882 80.301 65.841 1.00 35.97 419 SER C C 1
ATOM 3465 O O . SER C 1 141 ? 21.200 81.042 66.587 1.00 31.54 419 SER C O 1
ATOM 3468 N N . SER C 1 142 ? 22.775 80.762 64.975 1.00 37.13 420 SER C N 1
ATOM 3469 C CA . SER C 1 142 ? 23.042 82.190 64.832 1.00 38.36 420 SER C CA 1
ATOM 3470 C C . SER C 1 142 ? 21.720 82.935 64.706 1.00 35.05 420 SER C C 1
ATOM 3471 O O . SER C 1 142 ? 21.545 84.021 65.242 1.00 34.68 420 SER C O 1
ATOM 3474 N N . THR C 1 143 ? 20.772 82.354 63.995 1.00 34.32 421 THR C N 1
ATOM 3475 C CA . THR C 1 143 ? 19.498 83.038 63.820 1.00 37.51 421 THR C CA 1
ATOM 3476 C C . THR C 1 143 ? 18.864 83.418 65.166 1.00 38.59 421 THR C C 1
ATOM 3477 O O . THR C 1 143 ? 18.381 84.540 65.352 1.00 37.69 421 THR C O 1
ATOM 3481 N N . VAL C 1 144 ? 18.878 82.474 66.102 1.00 37.64 422 VAL C N 1
ATOM 3482 C CA . VAL C 1 144 ? 18.320 82.699 67.427 1.00 34.56 422 VAL C CA 1
ATOM 3483 C C . VAL C 1 144 ? 19.143 83.761 68.148 1.00 35.52 422 VAL C C 1
ATOM 3484 O O . VAL C 1 144 ? 18.593 84.637 68.810 1.00 30.17 422 VAL C O 1
ATOM 3488 N N . ARG C 1 145 ? 20.463 83.697 68.031 1.00 30.45 423 ARG C N 1
ATOM 3489 C CA . ARG C 1 145 ? 21.234 84.734 68.687 1.00 36.63 423 ARG C CA 1
ATOM 3490 C C . ARG C 1 145 ? 20.870 86.148 68.159 1.00 35.44 423 ARG C C 1
ATOM 3491 O O . ARG C 1 145 ? 20.674 87.063 68.951 1.00 30.82 423 ARG C O 1
ATOM 3499 N N . ASP C 1 146 ? 20.755 86.312 66.839 1.00 38.62 424 ASP C N 1
ATOM 3500 C CA . ASP C 1 146 ? 20.426 87.611 66.211 1.00 38.48 424 ASP C CA 1
ATOM 3501 C C . ASP C 1 146 ? 19.034 88.111 66.571 1.00 35.52 424 ASP C C 1
ATOM 3502 O O . ASP C 1 146 ? 18.791 89.301 66.694 1.00 31.11 424 ASP C O 1
ATOM 3507 N N . ILE C 1 147 ? 18.109 87.183 66.691 1.00 31.46 425 ILE C N 1
ATOM 3508 C CA . ILE C 1 147 ? 16.737 87.523 67.003 1.00 36.13 425 ILE C CA 1
ATOM 3509 C C . ILE C 1 147 ? 16.558 88.128 68.404 1.00 39.64 425 ILE C C 1
ATOM 3510 O O . ILE C 1 147 ? 15.644 88.934 68.619 1.00 39.69 425 ILE C O 1
ATOM 3515 N N . VAL C 1 148 ? 17.423 87.743 69.347 1.00 34.16 426 VAL C N 1
ATOM 3516 C CA . VAL C 1 148 ? 17.339 88.250 70.702 1.00 34.20 426 VAL C CA 1
ATOM 3517 C C . VAL C 1 148 ? 18.397 89.303 70.993 1.00 39.53 426 VAL C C 1
ATOM 3518 O O . VAL C 1 148 ? 18.674 89.596 72.157 1.00 41.35 426 VAL C O 1
ATOM 3522 N N . ALA C 1 149 ? 18.956 89.881 69.923 1.00 46.17 427 ALA C N 1
ATOM 3523 C CA . ALA C 1 149 ? 19.993 90.935 69.989 1.00 40.71 427 ALA C CA 1
ATOM 3524 C C . ALA C 1 149 ? 19.622 91.962 71.024 1.00 39.43 427 ALA C C 1
ATOM 3525 O O . ALA C 1 149 ? 18.528 92.537 70.965 1.00 43.64 427 ALA C O 1
ATOM 3527 N N . GLY C 1 150 ? 20.510 92.188 71.983 1.00 39.98 428 GLY C N 1
ATOM 3528 C CA . GLY C 1 150 ? 20.216 93.174 73.017 1.00 45.43 428 GLY C CA 1
ATOM 3529 C C . GLY C 1 150 ? 19.496 92.682 74.271 1.00 48.37 428 GLY C C 1
ATOM 3530 O O . GLY C 1 150 ? 19.163 93.471 75.162 1.00 52.99 428 GLY C O 1
ATOM 3531 N N . SER C 1 151 ? 19.242 91.384 74.351 1.00 47.08 429 SER C N 1
ATOM 3532 C CA . SER C 1 151 ? 18.577 90.826 75.516 1.00 45.27 429 SER C CA 1
ATOM 3533 C C . SER C 1 151 ? 19.677 90.468 76.531 1.00 45.34 429 SER C C 1
ATOM 3534 O O . SER C 1 151 ? 20.877 90.587 76.242 1.00 35.29 429 SER C O 1
ATOM 3537 N N . ARG C 1 152 ? 19.272 90.017 77.709 1.00 45.86 430 ARG C N 1
ATOM 3538 C CA . ARG C 1 152 ? 20.255 89.660 78.724 1.00 52.14 430 ARG C CA 1
ATOM 3539 C C . ARG C 1 152 ? 20.987 88.359 78.403 1.00 48.20 430 ARG C C 1
ATOM 3540 O O . ARG C 1 152 ? 22.009 88.076 79.011 1.00 49.51 430 ARG C O 1
ATOM 3548 N N . HIS C 1 153 ? 20.479 87.577 77.449 1.00 47.37 431 HIS C N 1
ATOM 3549 C CA . HIS C 1 153 ? 21.121 86.305 77.093 1.00 42.21 431 HIS C CA 1
ATOM 3550 C C . HIS C 1 153 ? 22.401 86.499 76.312 1.00 41.73 431 HIS C C 1
ATOM 3551 O O . HIS C 1 153 ? 22.451 87.296 75.370 1.00 45.20 431 HIS C O 1
ATOM 3558 N N . ARG C 1 154 ? 23.440 85.768 76.701 1.00 40.31 432 ARG C N 1
ATOM 3559 C CA . ARG C 1 154 ? 24.728 85.865 76.020 1.00 43.64 432 ARG C CA 1
ATOM 3560 C C . ARG C 1 154 ? 25.128 84.516 75.415 1.00 43.14 432 ARG C C 1
ATOM 3561 O O . ARG C 1 154 ? 24.811 83.441 75.953 1.00 35.56 432 ARG C O 1
ATOM 3569 N N . PHE C 1 155 ? 25.806 84.578 74.274 1.00 41.49 433 PHE C N 1
ATOM 3570 C CA . PHE C 1 155 ? 26.229 83.367 73.589 1.00 41.58 433 PHE C CA 1
ATOM 3571 C C . PHE C 1 155 ? 27.690 83.386 73.185 1.00 45.79 433 PHE C C 1
ATOM 3572 O O . PHE C 1 155 ? 28.279 84.452 72.930 1.00 42.15 433 PHE C O 1
ATOM 3580 N N . ALA C 1 156 ? 28.265 82.191 73.114 1.00 42.11 434 ALA C N 1
ATOM 3581 C CA . ALA C 1 156 ? 29.646 82.019 72.679 1.00 49.53 434 ALA C CA 1
ATOM 3582 C C . ALA C 1 156 ? 29.588 81.299 71.327 1.00 53.81 434 ALA C C 1
ATOM 3583 O O . ALA C 1 156 ? 28.835 80.324 71.170 1.00 43.18 434 ALA C O 1
ATOM 3585 N N . GLU C 1 157 ? 30.372 81.785 70.362 1.00 60.32 435 GLU C N 1
ATOM 3586 C CA . GLU C 1 157 ? 30.430 81.185 69.028 1.00 67.58 435 GLU C CA 1
ATOM 3587 C C . GLU C 1 157 ? 31.009 79.792 69.191 1.00 67.13 435 GLU C C 1
ATOM 3588 O O . GLU C 1 157 ? 32.056 79.623 69.799 1.00 64.02 435 GLU C O 1
ATOM 3594 N N . ARG C 1 158 ? 30.312 78.800 68.651 1.00 69.77 436 ARG C N 1
ATOM 3595 C CA . ARG C 1 158 ? 30.715 77.410 68.778 1.00 72.12 436 ARG C CA 1
ATOM 3596 C C . ARG C 1 158 ? 31.210 76.871 67.455 1.00 81.25 436 ARG C C 1
ATOM 3597 O O . ARG C 1 158 ? 31.398 75.670 67.291 1.00 82.79 436 ARG C O 1
ATOM 3605 N N . GLY C 1 159 ? 31.420 77.764 66.500 1.00 91.17 437 GLY C N 1
ATOM 3606 C CA . GLY C 1 159 ? 31.908 77.320 65.211 1.00 98.84 437 GLY C CA 1
ATOM 3607 C C . GLY C 1 159 ? 30.828 77.247 64.157 1.00 103.16 437 GLY C C 1
ATOM 3608 O O . GLY C 1 159 ? 29.678 77.618 64.394 1.00 100.59 437 GLY C O 1
ATOM 3609 N N . GLU C 1 160 ? 31.202 76.746 62.987 1.00 109.48 438 GLU C N 1
ATOM 3610 C CA . GLU C 1 160 ? 30.273 76.654 61.877 1.00 114.47 438 GLU C CA 1
ATOM 3611 C C . GLU C 1 160 ? 30.156 75.269 61.255 1.00 115.60 438 GLU C C 1
ATOM 3612 O O . GLU C 1 160 ? 30.958 74.887 60.404 1.00 113.89 438 GLU C O 1
ATOM 3618 N N . GLN C 1 161 ? 29.148 74.523 61.697 1.00 120.15 439 GLN C N 1
ATOM 3619 C CA . GLN C 1 161 ? 28.873 73.187 61.180 1.00 124.35 439 GLN C CA 1
ATOM 3620 C C . GLN C 1 161 ? 28.257 73.354 59.794 1.00 128.59 439 GLN C C 1
ATOM 3621 O O . GLN C 1 161 ? 28.042 74.480 59.357 1.00 127.75 439 GLN C O 1
ATOM 3627 N N . GLU C 1 162 ? 27.986 72.253 59.095 1.00 133.03 440 GLU C N 1
ATOM 3628 C CA . GLU C 1 162 ? 27.371 72.369 57.776 1.00 136.69 440 GLU C CA 1
ATOM 3629 C C . GLU C 1 162 ? 25.934 71.868 57.750 1.00 136.67 440 GLU C C 1
ATOM 3630 O O . GLU C 1 162 ? 25.188 72.198 56.827 1.00 141.04 440 GLU C O 1
ATOM 3636 N N . LEU C 1 163 ? 25.541 71.079 58.751 1.00 133.46 441 LEU C N 1
ATOM 3637 C CA . LEU C 1 163 ? 24.174 70.551 58.803 1.00 130.05 441 LEU C CA 1
ATOM 3638 C C . LEU C 1 163 ? 23.822 69.999 57.412 1.00 133.26 441 LEU C C 1
ATOM 3639 O O . LEU C 1 163 ? 23.074 70.625 56.652 1.00 133.86 441 LEU C O 1
ATOM 3644 N N . LYS C 1 164 ? 24.365 68.825 57.090 1.00 135.02 442 LYS C N 1
ATOM 3645 C CA . LYS C 1 164 ? 24.162 68.198 55.782 1.00 135.54 442 LYS C CA 1
ATOM 3646 C C . LYS C 1 164 ? 22.760 67.646 55.527 1.00 136.32 442 LYS C C 1
ATOM 3647 O O . LYS C 1 164 ? 21.978 67.440 56.460 1.00 136.33 442 LYS C O 1
ATOM 3653 N N . GLY C 1 165 ? 22.458 67.413 54.249 1.00 136.93 443 GLY C N 1
ATOM 3654 C CA . GLY C 1 165 ? 21.153 66.909 53.854 1.00 135.74 443 GLY C CA 1
ATOM 3655 C C . GLY C 1 165 ? 20.162 68.056 53.765 1.00 134.81 443 GLY C C 1
ATOM 3656 O O . GLY C 1 165 ? 18.985 67.871 53.448 1.00 134.34 443 GLY C O 1
ATOM 3657 N N . VAL C 1 166 ? 20.658 69.256 54.049 1.00 134.23 444 VAL C N 1
ATOM 3658 C CA . VAL C 1 166 ? 19.850 70.468 54.024 1.00 131.57 444 VAL C CA 1
ATOM 3659 C C . VAL C 1 166 ? 20.728 71.681 53.687 1.00 127.61 444 VAL C C 1
ATOM 3660 O O . VAL C 1 166 ? 21.871 71.779 54.140 1.00 125.39 444 VAL C O 1
ATOM 3664 N N . PRO C 1 167 ? 20.138 72.585 52.909 1.00 124.66 445 PRO C N 1
ATOM 3665 C CA . PRO C 1 167 ? 20.856 73.776 52.444 1.00 122.66 445 PRO C CA 1
ATOM 3666 C C . PRO C 1 167 ? 21.613 74.583 53.547 1.00 121.23 445 PRO C C 1
ATOM 3667 O O . PRO C 1 167 ? 21.296 74.431 54.731 1.00 125.04 445 PRO C O 1
ATOM 3671 N N . GLY C 1 168 ? 22.562 75.402 53.182 1.00 117.81 446 GLY C N 1
ATOM 3672 C CA . GLY C 1 168 ? 23.138 76.299 54.149 1.00 110.10 446 GLY C CA 1
ATOM 3673 C C . GLY C 1 168 ? 24.559 76.090 54.653 1.00 106.68 446 GLY C C 1
ATOM 3674 O O . GLY C 1 168 ? 25.166 75.017 54.507 1.00 103.86 446 GLY C O 1
ATOM 3675 N N . ARG C 1 169 ? 25.042 77.170 55.250 1.00 103.22 447 ARG C N 1
ATOM 3676 C CA . ARG C 1 169 ? 26.289 77.273 55.927 1.00 100.10 447 ARG C CA 1
ATOM 3677 C C . ARG C 1 169 ? 26.013 76.910 57.413 1.00 94.08 447 ARG C C 1
ATOM 3678 O O . ARG C 1 169 ? 26.374 75.824 57.849 1.00 91.20 447 ARG C O 1
ATOM 3686 N N . TRP C 1 170 ? 25.363 77.782 58.210 1.00 83.22 448 TRP C N 1
ATOM 3687 C CA . TRP C 1 170 ? 24.965 77.573 59.671 1.00 75.81 448 TRP C CA 1
ATOM 3688 C C . TRP C 1 170 ? 26.093 77.659 60.691 1.00 70.79 448 TRP C C 1
ATOM 3689 O O . TRP C 1 170 ? 27.039 76.865 60.726 1.00 64.79 448 TRP C O 1
ATOM 3700 N N . ARG C 1 171 ? 25.928 78.677 61.515 1.00 68.29 449 ARG C N 1
ATOM 3701 C CA . ARG C 1 171 ? 26.818 79.011 62.617 1.00 64.87 449 ARG C CA 1
ATOM 3702 C C . ARG C 1 171 ? 26.081 78.668 63.919 1.00 57.78 449 ARG C C 1
ATOM 3703 O O . ARG C 1 171 ? 24.927 79.075 64.113 1.00 49.16 449 ARG C O 1
ATOM 3711 N N . LEU C 1 172 ? 26.740 77.908 64.792 1.00 48.51 450 LEU C N 1
ATOM 3712 C CA . LEU C 1 172 ? 26.153 77.544 66.079 1.00 49.55 450 LEU C CA 1
ATOM 3713 C C . LEU C 1 172 ? 26.693 78.395 67.225 1.00 46.50 450 LEU C C 1
ATOM 3714 O O . LEU C 1 172 ? 27.828 78.854 67.175 1.00 49.83 450 LEU C O 1
ATOM 3719 N N . CYS C 1 173 ? 25.864 78.608 68.245 1.00 43.01 451 CYS C N 1
ATOM 3720 C CA . CYS C 1 173 ? 26.251 79.376 69.430 1.00 44.19 451 CYS C CA 1
ATOM 3721 C C . CYS C 1 173 ? 25.765 78.629 70.691 1.00 46.20 451 CYS C C 1
ATOM 3722 O O . CYS C 1 173 ? 24.688 78.040 70.703 1.00 45.07 451 CYS C O 1
ATOM 3725 N N . VAL C 1 174 ? 26.563 78.651 71.748 1.00 42.65 452 VAL C N 1
ATOM 3726 C CA . VAL C 1 174 ? 26.187 78.002 72.997 1.00 42.15 452 VAL C CA 1
ATOM 3727 C C . VAL C 1 174 ? 25.661 79.080 73.922 1.00 39.27 452 VAL C C 1
ATOM 3728 O O . VAL C 1 174 ? 26.139 80.208 73.901 1.00 43.48 452 VAL C O 1
ATOM 3732 N N . LEU C 1 175 ? 24.678 78.751 74.741 1.00 37.37 453 LEU C N 1
ATOM 3733 C CA . LEU C 1 175 ? 24.132 79.765 75.638 1.00 42.11 453 LEU C CA 1
ATOM 3734 C C . LEU C 1 175 ? 25.024 79.810 76.871 1.00 38.07 453 LEU C C 1
ATOM 3735 O O . LEU C 1 175 ? 25.469 78.775 77.368 1.00 33.56 453 LEU C O 1
ATOM 3748 N N . ARG C 1 177 ? 25.445 80.016 80.428 1.00 36.21 455 ARG C N 1
ATOM 3749 C CA . ARG C 1 177 ? 24.603 79.790 81.602 1.00 39.77 455 ARG C CA 1
ATOM 3750 C C . ARG C 1 177 ? 25.366 80.034 82.903 1.00 43.21 455 ARG C C 1
ATOM 3751 O O . ARG C 1 177 ? 26.586 80.256 82.901 1.00 47.81 455 ARG C O 1
ATOM 3759 N N . ASP C 1 178 ? 24.634 80.001 84.014 1.00 45.74 456 ASP C N 1
ATOM 3760 C CA . ASP C 1 178 ? 25.241 80.187 85.310 1.00 41.70 456 ASP C CA 1
ATOM 3761 C C . ASP C 1 178 ? 25.739 78.801 85.683 1.00 49.73 456 ASP C C 1
ATOM 3762 O O . ASP C 1 178 ? 25.231 78.146 86.611 1.00 39.45 456 ASP C O 1
ATOM 3767 N N . ASP C 1 179 ? 26.757 78.395 84.925 1.00 51.54 457 ASP C N 1
ATOM 3768 C CA . ASP C 1 179 ? 27.406 77.092 85.005 1.00 63.54 457 ASP C CA 1
ATOM 3769 C C . ASP C 1 179 ? 28.541 77.110 83.955 1.00 66.70 457 ASP C C 1
ATOM 3770 O O . ASP C 1 179 ? 28.599 78.008 83.102 1.00 70.08 457 ASP C O 1
ATOM 3775 N N . ALA C 1 180 ? 29.440 76.129 84.025 1.00 70.20 458 ALA C N 1
ATOM 3776 C CA . ALA C 1 180 ? 30.555 76.030 83.082 1.00 70.54 458 ALA C CA 1
ATOM 3777 C C . ALA C 1 180 ? 29.992 75.874 81.676 1.00 70.57 458 ALA C C 1
ATOM 3778 O O . ALA C 1 180 ? 29.134 75.028 81.428 1.00 69.29 458 ALA C O 1
ATOM 3780 N N . THR C 1 181 ? 30.472 76.691 80.753 1.00 68.23 459 THR C N 1
ATOM 3781 C CA . THR C 1 181 ? 29.980 76.618 79.394 1.00 74.38 459 THR C CA 1
ATOM 3782 C C . THR C 1 181 ? 31.131 76.312 78.436 1.00 83.09 459 THR C C 1
ATOM 3783 O O . THR C 1 181 ? 32.212 76.886 78.561 1.00 85.85 459 THR C O 1
ATOM 3787 N N . ARG C 1 182 ? 30.902 75.384 77.504 1.00 95.05 460 ARG C N 1
ATOM 3788 C CA . ARG C 1 182 ? 31.926 74.981 76.535 1.00 106.69 460 ARG C CA 1
ATOM 3789 C C . ARG C 1 182 ? 32.282 76.135 75.588 1.00 111.43 460 ARG C C 1
ATOM 3790 O O . ARG C 1 182 ? 31.841 77.267 75.792 1.00 112.90 460 ARG C O 1
ATOM 3798 N N . THR C 1 183 ? 33.055 75.840 74.544 1.00 120.65 461 THR C N 1
ATOM 3799 C CA . THR C 1 183 ? 33.537 76.869 73.615 1.00 126.80 461 THR C CA 1
ATOM 3800 C C . THR C 1 183 ? 34.374 77.773 74.511 1.00 129.30 461 THR C C 1
ATOM 3801 O O . THR C 1 183 ? 34.025 78.931 74.772 1.00 125.31 461 THR C O 1
ATOM 3805 N N . ARG C 1 184 ? 35.465 77.185 75.001 1.00 134.37 462 ARG C N 1
ATOM 3806 C CA . ARG C 1 184 ? 36.432 77.805 75.913 1.00 136.69 462 ARG C CA 1
ATOM 3807 C C . ARG C 1 184 ? 36.154 77.396 77.379 1.00 139.25 462 ARG C C 1
ATOM 3808 O O . ARG C 1 184 ? 37.007 76.692 77.977 1.00 138.77 462 ARG C O 1
ATOM 3817 N N . ALA D 1 13 ? 1.463 50.418 75.628 1.00 91.74 291 ALA D N 1
ATOM 3818 C CA . ALA D 1 13 ? 2.941 50.350 75.867 1.00 94.74 291 ALA D CA 1
ATOM 3819 C C . ALA D 1 13 ? 3.505 48.934 75.660 1.00 93.31 291 ALA D C 1
ATOM 3820 O O . ALA D 1 13 ? 4.222 48.415 76.525 1.00 90.79 291 ALA D O 1
ATOM 3822 N N . GLU D 1 14 ? 3.199 48.340 74.501 1.00 88.79 292 GLU D N 1
ATOM 3823 C CA . GLU D 1 14 ? 3.626 46.980 74.133 1.00 83.58 292 GLU D CA 1
ATOM 3824 C C . GLU D 1 14 ? 5.004 46.851 73.469 1.00 74.86 292 GLU D C 1
ATOM 3825 O O . GLU D 1 14 ? 5.323 47.592 72.544 1.00 78.11 292 GLU D O 1
ATOM 3831 N N . ARG D 1 15 ? 5.809 45.900 73.935 1.00 60.01 293 ARG D N 1
ATOM 3832 C CA . ARG D 1 15 ? 7.117 45.633 73.340 1.00 52.56 293 ARG D CA 1
ATOM 3833 C C . ARG D 1 15 ? 6.861 44.663 72.194 1.00 51.41 293 ARG D C 1
ATOM 3834 O O . ARG D 1 15 ? 6.231 43.623 72.382 1.00 50.57 293 ARG D O 1
ATOM 3850 N N . LEU D 1 17 ? 8.221 43.066 68.051 1.00 40.17 295 LEU D N 1
ATOM 3851 C CA . LEU D 1 17 ? 9.152 42.949 66.961 1.00 39.55 295 LEU D CA 1
ATOM 3852 C C . LEU D 1 17 ? 8.418 43.511 65.737 1.00 42.62 295 LEU D C 1
ATOM 3853 O O . LEU D 1 17 ? 7.313 43.070 65.408 1.00 39.13 295 LEU D O 1
ATOM 3858 N N . ALA D 1 18 ? 9.013 44.487 65.062 1.00 36.79 296 ALA D N 1
ATOM 3859 C CA . ALA D 1 18 ? 8.341 45.047 63.897 1.00 35.53 296 ALA D CA 1
ATOM 3860 C C . ALA D 1 18 ? 9.267 45.376 62.754 1.00 32.64 296 ALA D C 1
ATOM 3861 O O . ALA D 1 18 ? 10.473 45.634 62.944 1.00 33.11 296 ALA D O 1
ATOM 3863 N N . THR D 1 19 ? 8.699 45.310 61.554 1.00 30.54 297 THR D N 1
ATOM 3864 C CA . THR D 1 19 ? 9.404 45.673 60.342 1.00 27.61 297 THR D CA 1
ATOM 3865 C C . THR D 1 19 ? 8.876 47.079 60.069 1.00 25.69 297 THR D C 1
ATOM 3866 O O . THR D 1 19 ? 7.671 47.260 59.981 1.00 38.43 297 THR D O 1
ATOM 3870 N N . ILE D 1 20 ? 9.771 48.066 59.987 1.00 30.52 298 ILE D N 1
ATOM 3871 C CA . ILE D 1 20 ? 9.391 49.461 59.747 1.00 26.08 298 ILE D CA 1
ATOM 3872 C C . ILE D 1 20 ? 9.977 49.991 58.434 1.00 34.70 298 ILE D C 1
ATOM 3873 O O . ILE D 1 20 ? 11.169 49.823 58.120 1.00 23.12 298 ILE D O 1
ATOM 3886 N N . PHE D 1 22 ? 10.634 53.387 56.169 1.00 19.96 300 PHE D N 1
ATOM 3887 C CA . PHE D 1 22 ? 10.665 54.848 56.182 1.00 21.53 300 PHE D CA 1
ATOM 3888 C C . PHE D 1 22 ? 10.867 55.335 54.762 1.00 25.56 300 PHE D C 1
ATOM 3889 O O . PHE D 1 22 ? 11.745 54.820 54.023 1.00 20.22 300 PHE D O 1
ATOM 3897 N N . THR D 1 23 ? 10.110 56.349 54.370 1.00 22.42 301 THR D N 1
ATOM 3898 C CA . THR D 1 23 ? 10.280 56.863 53.014 1.00 30.12 301 THR D CA 1
ATOM 3899 C C . THR D 1 23 ? 10.391 58.359 53.088 1.00 28.66 301 THR D C 1
ATOM 3900 O O . THR D 1 23 ? 9.907 58.981 54.026 1.00 30.60 301 THR D O 1
ATOM 3904 N N . ASP D 1 24 ? 10.996 58.944 52.075 1.00 31.33 302 ASP D N 1
ATOM 3905 C CA . ASP D 1 24 ? 11.159 60.375 52.059 1.00 26.15 302 ASP D CA 1
ATOM 3906 C C . ASP D 1 24 ? 11.314 60.868 50.613 1.00 28.55 302 ASP D C 1
ATOM 3907 O O . ASP D 1 24 ? 11.919 60.195 49.792 1.00 28.12 302 ASP D O 1
ATOM 3912 N N . ILE D 1 25 ? 10.799 62.054 50.316 1.00 26.17 303 ILE D N 1
ATOM 3913 C CA . ILE D 1 25 ? 10.915 62.601 48.976 1.00 26.91 303 ILE D CA 1
ATOM 3914 C C . ILE D 1 25 ? 12.267 63.254 48.767 1.00 29.24 303 ILE D C 1
ATOM 3915 O O . ILE D 1 25 ? 12.725 64.044 49.571 1.00 31.27 303 ILE D O 1
ATOM 3920 N N . VAL D 1 26 ? 12.915 62.902 47.678 1.00 29.02 304 VAL D N 1
ATOM 3921 C CA . VAL D 1 26 ? 14.207 63.468 47.361 1.00 29.86 304 VAL D CA 1
ATOM 3922 C C . VAL D 1 26 ? 13.987 64.906 46.901 1.00 33.97 304 VAL D C 1
ATOM 3923 O O . VAL D 1 26 ? 13.144 65.164 46.041 1.00 33.46 304 VAL D O 1
ATOM 3927 N N . GLY D 1 27 ? 14.731 65.836 47.494 1.00 34.54 305 GLY D N 1
ATOM 3928 C CA . GLY D 1 27 ? 14.616 67.250 47.150 1.00 25.31 305 GLY D CA 1
ATOM 3929 C C . GLY D 1 27 ? 13.278 67.929 47.418 1.00 30.15 305 GLY D C 1
ATOM 3930 O O . GLY D 1 27 ? 12.882 68.846 46.688 1.00 33.58 305 GLY D O 1
ATOM 3931 N N . SER D 1 28 ? 12.563 67.526 48.462 1.00 30.22 306 SER D N 1
ATOM 3932 C CA . SER D 1 28 ? 11.250 68.145 48.689 1.00 40.39 306 SER D CA 1
ATOM 3933 C C . SER D 1 28 ? 11.313 69.675 48.805 1.00 40.56 306 SER D C 1
ATOM 3934 O O . SER D 1 28 ? 10.442 70.397 48.305 1.00 39.10 306 SER D O 1
ATOM 3937 N N . THR D 1 29 ? 12.355 70.162 49.457 1.00 42.48 307 THR D N 1
ATOM 3938 C CA . THR D 1 29 ? 12.537 71.586 49.654 1.00 42.14 307 THR D CA 1
ATOM 3939 C C . THR D 1 29 ? 12.617 72.346 48.323 1.00 43.32 307 THR D C 1
ATOM 3940 O O . THR D 1 29 ? 11.953 73.377 48.151 1.00 35.68 307 THR D O 1
ATOM 3944 N N . GLN D 1 30 ? 13.412 71.836 47.384 1.00 35.23 308 GLN D N 1
ATOM 3945 C CA . GLN D 1 30 ? 13.546 72.495 46.097 1.00 40.28 308 GLN D CA 1
ATOM 3946 C C . GLN D 1 30 ? 12.262 72.367 45.248 1.00 44.19 308 GLN D C 1
ATOM 3947 O O . GLN D 1 30 ? 11.924 73.284 44.502 1.00 39.92 308 GLN D O 1
ATOM 3953 N N . HIS D 1 31 ? 11.542 71.252 45.360 1.00 36.68 309 HIS D N 1
ATOM 3954 C CA . HIS D 1 31 ? 10.323 71.122 44.570 1.00 39.07 309 HIS D CA 1
ATOM 3955 C C . HIS D 1 31 ? 9.327 72.151 45.074 1.00 40.33 309 HIS D C 1
ATOM 3956 O O . HIS D 1 31 ? 8.635 72.790 44.287 1.00 44.96 309 HIS D O 1
ATOM 3963 N N . ALA D 1 32 ? 9.252 72.308 46.391 1.00 33.99 310 ALA D N 1
ATOM 3964 C CA . ALA D 1 32 ? 8.308 73.249 46.964 1.00 43.92 310 ALA D CA 1
ATOM 3965 C C . ALA D 1 32 ? 8.642 74.688 46.625 1.00 46.01 310 ALA D C 1
ATOM 3966 O O . ALA D 1 32 ? 7.754 75.530 46.549 1.00 43.16 310 ALA D O 1
ATOM 3968 N N . ALA D 1 33 ? 9.922 74.963 46.411 1.00 46.71 311 ALA D N 1
ATOM 3969 C CA . ALA D 1 33 ? 10.344 76.315 46.099 1.00 49.35 311 ALA D CA 1
ATOM 3970 C C . ALA D 1 33 ? 10.155 76.601 44.605 1.00 52.38 311 ALA D C 1
ATOM 3971 O O . ALA D 1 33 ? 9.816 77.724 44.198 1.00 41.36 311 ALA D O 1
ATOM 3973 N N . ALA D 1 34 ? 10.365 75.581 43.787 1.00 46.61 312 ALA D N 1
ATOM 3974 C CA . ALA D 1 34 ? 10.212 75.752 42.354 1.00 55.68 312 ALA D CA 1
ATOM 3975 C C . ALA D 1 34 ? 8.736 75.739 41.905 1.00 54.47 312 ALA D C 1
ATOM 3976 O O . ALA D 1 34 ? 8.366 76.403 40.946 1.00 56.42 312 ALA D O 1
ATOM 3978 N N . LEU D 1 35 ? 7.896 74.999 42.615 1.00 54.99 313 LEU D N 1
ATOM 3979 C CA . LEU D 1 35 ? 6.489 74.883 42.255 1.00 51.68 313 LEU D CA 1
ATOM 3980 C C . LEU D 1 35 ? 5.575 75.876 42.940 1.00 53.53 313 LEU D C 1
ATOM 3981 O O . LEU D 1 35 ? 4.502 76.186 42.419 1.00 61.45 313 LEU D O 1
ATOM 3986 N N . GLY D 1 36 ? 5.978 76.373 44.104 1.00 46.70 314 GLY D N 1
ATOM 3987 C CA . GLY D 1 36 ? 5.122 77.303 44.819 1.00 41.40 314 GLY D CA 1
ATOM 3988 C C . GLY D 1 36 ? 4.134 76.484 45.619 1.00 44.99 314 GLY D C 1
ATOM 3989 O O . GLY D 1 36 ? 3.908 75.314 45.311 1.00 37.29 314 GLY D O 1
ATOM 3990 N N . ASP D 1 37 ? 3.534 77.089 46.636 1.00 52.12 315 ASP D N 1
ATOM 3991 C CA . ASP D 1 37 ? 2.610 76.372 47.520 1.00 65.86 315 ASP D CA 1
ATOM 3992 C C . ASP D 1 37 ? 1.480 75.604 46.868 1.00 69.59 315 ASP D C 1
ATOM 3993 O O . ASP D 1 37 ? 1.214 74.458 47.233 1.00 72.43 315 ASP D O 1
ATOM 3998 N N . ASP D 1 38 ? 0.820 76.245 45.911 1.00 70.46 316 ASP D N 1
ATOM 3999 C CA . ASP D 1 38 ? -0.303 75.661 45.185 1.00 67.82 316 ASP D CA 1
ATOM 4000 C C . ASP D 1 38 ? 0.016 74.310 44.537 1.00 59.45 316 ASP D C 1
ATOM 4001 O O . ASP D 1 38 ? -0.637 73.304 44.825 1.00 54.06 316 ASP D O 1
ATOM 4006 N N . ARG D 1 39 ? 1.013 74.311 43.652 1.00 51.22 317 ARG D N 1
ATOM 4007 C CA . ARG D 1 39 ? 1.432 73.120 42.931 1.00 43.67 317 ARG D CA 1
ATOM 4008 C C . ARG D 1 39 ? 2.088 72.074 43.814 1.00 51.81 317 ARG D C 1
ATOM 4009 O O . ARG D 1 39 ? 1.965 70.866 43.558 1.00 50.66 317 ARG D O 1
ATOM 4017 N N . TRP D 1 40 ? 2.783 72.531 44.852 1.00 49.13 318 TRP D N 1
ATOM 4018 C CA . TRP D 1 40 ? 3.442 71.615 45.762 1.00 46.59 318 TRP D CA 1
ATOM 4019 C C . TRP D 1 40 ? 2.382 70.843 46.552 1.00 45.21 318 TRP D C 1
ATOM 4020 O O . TRP D 1 40 ? 2.464 69.625 46.662 1.00 45.66 318 TRP D O 1
ATOM 4031 N N . ARG D 1 41 ? 1.383 71.541 47.086 1.00 46.74 319 ARG D N 1
ATOM 4032 C CA . ARG D 1 41 ? 0.310 70.878 47.830 1.00 50.34 319 ARG D CA 1
ATOM 4033 C C . ARG D 1 41 ? -0.339 69.795 46.962 1.00 48.95 319 ARG D C 1
ATOM 4034 O O . ARG D 1 41 ? -0.764 68.765 47.466 1.00 48.27 319 ARG D O 1
ATOM 4042 N N . ASP D 1 42 ? -0.431 70.040 45.658 1.00 49.86 320 ASP D N 1
ATOM 4043 C CA . ASP D 1 42 ? -1.029 69.072 44.732 1.00 51.00 320 ASP D CA 1
ATOM 4044 C C . ASP D 1 42 ? -0.209 67.782 44.690 1.00 46.75 320 ASP D C 1
ATOM 4045 O O . ASP D 1 42 ? -0.735 66.682 44.911 1.00 41.56 320 ASP D O 1
ATOM 4050 N N . LEU D 1 43 ? 1.076 67.943 44.379 1.00 38.63 321 LEU D N 1
ATOM 4051 C CA . LEU D 1 43 ? 2.023 66.843 44.289 1.00 42.01 321 LEU D CA 1
ATOM 4052 C C . LEU D 1 43 ? 2.047 66.011 45.597 1.00 42.33 321 LEU D C 1
ATOM 4053 O O . LEU D 1 43 ? 2.071 64.779 45.575 1.00 37.95 321 LEU D O 1
ATOM 4058 N N . LEU D 1 44 ? 2.012 66.711 46.724 1.00 33.95 322 LEU D N 1
ATOM 4059 C CA . LEU D 1 44 ? 2.019 66.109 48.032 1.00 32.99 322 LEU D CA 1
ATOM 4060 C C . LEU D 1 44 ? 0.733 65.340 48.288 1.00 41.92 322 LEU D C 1
ATOM 4061 O O . LEU D 1 44 ? 0.725 64.395 49.073 1.00 50.52 322 LEU D O 1
ATOM 4066 N N . ASP D 1 45 ? -0.370 65.747 47.666 1.00 40.28 323 ASP D N 1
ATOM 4067 C CA . ASP D 1 45 ? -1.605 64.996 47.841 1.00 43.06 323 ASP D CA 1
ATOM 4068 C C . ASP D 1 45 ? -1.535 63.749 46.927 1.00 44.31 323 ASP D C 1
ATOM 4069 O O . ASP D 1 45 ? -2.015 62.662 47.279 1.00 41.92 323 ASP D O 1
ATOM 4074 N N . ASN D 1 46 ? -0.921 63.911 45.755 1.00 29.09 324 ASN D N 1
ATOM 4075 C CA . ASN D 1 46 ? -0.786 62.797 44.840 1.00 35.36 324 ASN D CA 1
ATOM 4076 C C . ASN D 1 46 ? 0.115 61.740 45.464 1.00 37.58 324 ASN D C 1
ATOM 4077 O O . ASN D 1 46 ? -0.215 60.560 45.456 1.00 39.72 324 ASN D O 1
ATOM 4082 N N . HIS D 1 47 ? 1.246 62.181 46.015 1.00 42.20 325 HIS D N 1
ATOM 4083 C CA . HIS D 1 47 ? 2.220 61.305 46.666 1.00 39.67 325 HIS D CA 1
ATOM 4084 C C . HIS D 1 47 ? 1.584 60.537 47.823 1.00 33.94 325 HIS D C 1
ATOM 4085 O O . HIS D 1 47 ? 1.674 59.301 47.891 1.00 27.40 325 HIS D O 1
ATOM 4092 N N . ASP D 1 48 ? 0.907 61.264 48.705 1.00 24.31 326 ASP D N 1
ATOM 4093 C CA . ASP D 1 48 ? 0.286 60.620 49.863 1.00 29.22 326 ASP D CA 1
ATOM 4094 C C . ASP D 1 48 ? -0.789 59.617 49.490 1.00 32.65 326 ASP D C 1
ATOM 4095 O O . ASP D 1 48 ? -0.875 58.523 50.062 1.00 29.89 326 ASP D O 1
ATOM 4100 N N . THR D 1 49 ? -1.622 59.986 48.534 1.00 30.56 327 THR D N 1
ATOM 4101 C CA . THR D 1 49 ? -2.680 59.087 48.122 1.00 33.99 327 THR D CA 1
ATOM 4102 C C . THR D 1 49 ? -2.037 57.827 47.583 1.00 23.44 327 THR D C 1
ATOM 4103 O O . THR D 1 49 ? -2.453 56.731 47.927 1.00 28.05 327 THR D O 1
ATOM 4107 N N . ILE D 1 50 ? -1.022 57.995 46.737 1.00 32.08 328 ILE D N 1
ATOM 4108 C CA . ILE D 1 50 ? -0.320 56.857 46.149 1.00 35.35 328 ILE D CA 1
ATOM 4109 C C . ILE D 1 50 ? 0.331 55.985 47.228 1.00 37.99 328 ILE D C 1
ATOM 4110 O O . ILE D 1 50 ? 0.077 54.768 47.302 1.00 36.11 328 ILE D O 1
ATOM 4115 N N . VAL D 1 51 ? 1.151 56.603 48.074 1.00 30.65 329 VAL D N 1
ATOM 4116 C CA . VAL D 1 51 ? 1.847 55.843 49.103 1.00 30.65 329 VAL D CA 1
ATOM 4117 C C . VAL D 1 51 ? 0.889 55.149 50.056 1.00 34.91 329 VAL D C 1
ATOM 4118 O O . VAL D 1 51 ? 1.067 53.977 50.375 1.00 29.78 329 VAL D O 1
ATOM 4122 N N . CYS D 1 52 ? -0.148 55.859 50.489 1.00 40.20 330 CYS D N 1
ATOM 4123 C CA . CYS D 1 52 ? -1.126 55.281 51.411 1.00 38.93 330 CYS D CA 1
ATOM 4124 C C . CYS D 1 52 ? -1.837 54.074 50.771 1.00 42.79 330 CYS D C 1
ATOM 4125 O O . CYS D 1 52 ? -2.091 53.063 51.425 1.00 42.58 330 CYS D O 1
ATOM 4128 N N . HIS D 1 53 ? -2.136 54.150 49.481 1.00 43.10 331 HIS D N 1
ATOM 4129 C CA . HIS D 1 53 ? -2.799 53.014 48.845 1.00 50.32 331 HIS D CA 1
ATOM 4130 C C . HIS D 1 53 ? -1.859 51.797 48.772 1.00 44.87 331 HIS D C 1
ATOM 4131 O O . HIS D 1 53 ? -2.257 50.663 49.037 1.00 37.37 331 HIS D O 1
ATOM 4138 N N . GLU D 1 54 ? -0.609 52.050 48.416 1.00 42.94 332 GLU D N 1
ATOM 4139 C CA . GLU D 1 54 ? 0.399 51.006 48.312 1.00 38.72 332 GLU D CA 1
ATOM 4140 C C . GLU D 1 54 ? 0.560 50.293 49.668 1.00 37.71 332 GLU D C 1
ATOM 4141 O O . GLU D 1 54 ? 0.567 49.068 49.744 1.00 37.72 332 GLU D O 1
ATOM 4147 N N . ILE D 1 55 ? 0.683 51.073 50.736 1.00 32.90 333 ILE D N 1
ATOM 4148 C CA . ILE D 1 55 ? 0.819 50.516 52.072 1.00 39.35 333 ILE D CA 1
ATOM 4149 C C . ILE D 1 55 ? -0.381 49.619 52.413 1.00 39.25 333 ILE D C 1
ATOM 4150 O O . ILE D 1 55 ? -0.194 48.489 52.872 1.00 42.01 333 ILE D O 1
ATOM 4155 N N . GLN D 1 56 ? -1.603 50.120 52.211 1.00 45.74 334 GLN D N 1
ATOM 4156 C CA . GLN D 1 56 ? -2.810 49.330 52.480 1.00 42.13 334 GLN D CA 1
ATOM 4157 C C . GLN D 1 56 ? -2.731 48.045 51.671 1.00 47.53 334 GLN D C 1
ATOM 4158 O O . GLN D 1 56 ? -2.940 46.965 52.202 1.00 48.53 334 GLN D O 1
ATOM 4164 N N . ARG D 1 57 ? -2.448 48.187 50.375 1.00 43.90 335 ARG D N 1
ATOM 4165 C CA . ARG D 1 57 ? -2.317 47.072 49.442 1.00 39.79 335 ARG D CA 1
ATOM 4166 C C . ARG D 1 57 ? -1.463 45.935 49.992 1.00 47.50 335 ARG D C 1
ATOM 4167 O O . ARG D 1 57 ? -1.851 44.766 49.919 1.00 44.43 335 ARG D O 1
ATOM 4175 N N . PHE D 1 58 ? -0.286 46.266 50.519 1.00 37.87 336 PHE D N 1
ATOM 4176 C CA . PHE D 1 58 ? 0.584 45.227 51.037 1.00 35.32 336 PHE D CA 1
ATOM 4177 C C . PHE D 1 58 ? 0.431 44.901 52.518 1.00 33.57 336 PHE D C 1
ATOM 4178 O O . PHE D 1 58 ? 1.294 44.257 53.097 1.00 45.30 336 PHE D O 1
ATOM 4186 N N . GLY D 1 59 ? -0.660 45.343 53.134 1.00 34.91 337 GLY D N 1
ATOM 4187 C CA . GLY D 1 59 ? -0.894 45.046 54.541 1.00 33.65 337 GLY D CA 1
ATOM 4188 C C . GLY D 1 59 ? -0.136 45.853 55.587 1.00 40.37 337 GLY D C 1
ATOM 4189 O O . GLY D 1 59 ? -0.017 45.423 56.734 1.00 45.44 337 GLY D O 1
ATOM 4190 N N . GLY D 1 60 ? 0.380 47.017 55.215 1.00 40.17 338 GLY D N 1
ATOM 4191 C CA . GLY D 1 60 ? 1.105 47.817 56.182 1.00 34.18 338 GLY D CA 1
ATOM 4192 C C . GLY D 1 60 ? 0.190 48.751 56.952 1.00 39.71 338 GLY D C 1
ATOM 4193 O O . GLY D 1 60 ? -0.973 48.964 56.599 1.00 38.62 338 GLY D O 1
ATOM 4194 N N . ARG D 1 61 ? 0.734 49.336 58.004 1.00 38.62 339 ARG D N 1
ATOM 4195 C CA . ARG D 1 61 ? -0.017 50.237 58.840 1.00 38.13 339 ARG D CA 1
ATOM 4196 C C . ARG D 1 61 ? 0.785 51.509 59.014 1.00 36.93 339 ARG D C 1
ATOM 4197 O O . ARG D 1 61 ? 1.935 51.480 59.429 1.00 52.01 339 ARG D O 1
ATOM 4205 N N . GLU D 1 62 ? 0.189 52.632 58.667 1.00 38.45 340 GLU D N 1
ATOM 4206 C CA . GLU D 1 62 ? 0.878 53.881 58.828 1.00 40.06 340 GLU D CA 1
ATOM 4207 C C . GLU D 1 62 ? 0.971 54.139 60.313 1.00 36.76 340 GLU D C 1
ATOM 4208 O O . GLU D 1 62 ? 0.000 53.992 61.036 1.00 47.08 340 GLU D O 1
ATOM 4214 N N . VAL D 1 63 ? 2.147 54.519 60.765 1.00 31.63 341 VAL D N 1
ATOM 4215 C CA . VAL D 1 63 ? 2.350 54.805 62.156 1.00 41.05 341 VAL D CA 1
ATOM 4216 C C . VAL D 1 63 ? 2.784 56.244 62.170 1.00 47.40 341 VAL D C 1
ATOM 4217 O O . VAL D 1 63 ? 3.622 56.669 61.378 1.00 47.29 341 VAL D O 1
ATOM 4221 N N . ASN D 1 64 ? 2.176 56.984 63.082 1.00 64.31 342 ASN D N 1
ATOM 4222 C CA . ASN D 1 64 ? 2.376 58.412 63.215 1.00 76.42 342 ASN D CA 1
ATOM 4223 C C . ASN D 1 64 ? 3.736 59.062 63.081 1.00 76.71 342 ASN D C 1
ATOM 4224 O O . ASN D 1 64 ? 4.776 58.541 63.520 1.00 70.23 342 ASN D O 1
ATOM 4229 N N . THR D 1 65 ? 3.658 60.230 62.443 1.00 75.31 343 THR D N 1
ATOM 4230 C CA . THR D 1 65 ? 4.756 61.149 62.180 1.00 78.18 343 THR D CA 1
ATOM 4231 C C . THR D 1 65 ? 4.101 62.482 61.800 1.00 75.70 343 THR D C 1
ATOM 4232 O O . THR D 1 65 ? 2.941 62.527 61.375 1.00 62.84 343 THR D O 1
ATOM 4236 N N . ALA D 1 66 ? 4.844 63.563 61.980 1.00 79.77 344 ALA D N 1
ATOM 4237 C CA . ALA D 1 66 ? 4.367 64.890 61.617 1.00 86.96 344 ALA D CA 1
ATOM 4238 C C . ALA D 1 66 ? 5.343 65.344 60.553 1.00 90.69 344 ALA D C 1
ATOM 4239 O O . ALA D 1 66 ? 5.138 66.354 59.880 1.00 91.84 344 ALA D O 1
ATOM 4241 N N . GLY D 1 67 ? 6.414 64.566 60.425 1.00 94.38 345 GLY D N 1
ATOM 4242 C CA . GLY D 1 67 ? 7.459 64.859 59.471 1.00 96.73 345 GLY D CA 1
ATOM 4243 C C . GLY D 1 67 ? 7.178 64.348 58.080 1.00 97.75 345 GLY D C 1
ATOM 4244 O O . GLY D 1 67 ? 7.431 63.186 57.779 1.00 97.56 345 GLY D O 1
ATOM 4245 N N . ASP D 1 68 ? 6.643 65.243 57.254 1.00 100.91 346 ASP D N 1
ATOM 4246 C CA . ASP D 1 68 ? 6.308 65.023 55.842 1.00 102.78 346 ASP D CA 1
ATOM 4247 C C . ASP D 1 68 ? 6.413 63.607 55.243 1.00 98.21 346 ASP D C 1
ATOM 4248 O O . ASP D 1 68 ? 5.522 63.180 54.492 1.00 99.98 346 ASP D O 1
ATOM 4253 N N . GLY D 1 69 ? 7.503 62.901 55.549 1.00 87.35 347 GLY D N 1
ATOM 4254 C CA . GLY D 1 69 ? 7.703 61.557 55.032 1.00 71.38 347 GLY D CA 1
ATOM 4255 C C . GLY D 1 69 ? 6.801 60.508 55.658 1.00 59.33 347 GLY D C 1
ATOM 4256 O O . GLY D 1 69 ? 6.107 60.770 56.635 1.00 57.69 347 GLY D O 1
ATOM 4257 N N . PHE D 1 70 ? 6.810 59.314 55.081 1.00 50.93 348 PHE D N 1
ATOM 4258 C CA . PHE D 1 70 ? 6.006 58.219 55.584 1.00 40.64 348 PHE D CA 1
ATOM 4259 C C . PHE D 1 70 ? 6.773 57.208 56.411 1.00 39.16 348 PHE D C 1
ATOM 4260 O O . PHE D 1 70 ? 7.956 56.985 56.200 1.00 47.36 348 PHE D O 1
ATOM 4268 N N . VAL D 1 71 ? 6.073 56.597 57.359 1.00 34.42 349 VAL D N 1
ATOM 4269 C CA . VAL D 1 71 ? 6.627 55.538 58.198 1.00 27.53 349 VAL D CA 1
ATOM 4270 C C . VAL D 1 71 ? 5.488 54.540 58.373 1.00 32.52 349 VAL D C 1
ATOM 4271 O O . VAL D 1 71 ? 4.362 54.928 58.724 1.00 32.64 349 VAL D O 1
ATOM 4275 N N . ALA D 1 72 ? 5.760 53.263 58.117 1.00 32.90 350 ALA D N 1
ATOM 4276 C CA . ALA D 1 72 ? 4.737 52.234 58.248 1.00 27.51 350 ALA D CA 1
ATOM 4277 C C . ALA D 1 72 ? 5.306 50.903 58.719 1.00 30.44 350 ALA D C 1
ATOM 4278 O O . ALA D 1 72 ? 6.458 50.574 58.435 1.00 31.66 350 ALA D O 1
ATOM 4280 N N . THR D 1 73 ? 4.497 50.144 59.454 1.00 30.64 351 THR D N 1
ATOM 4281 C CA . THR D 1 73 ? 4.910 48.823 59.944 1.00 34.08 351 THR D CA 1
ATOM 4282 C C . THR D 1 73 ? 4.182 47.728 59.137 1.00 32.97 351 THR D C 1
ATOM 4283 O O . THR D 1 73 ? 3.113 47.947 58.581 1.00 35.76 351 THR D O 1
ATOM 4287 N N . PHE D 1 74 ? 4.795 46.558 59.069 1.00 28.84 352 PHE D N 1
ATOM 4288 C CA . PHE D 1 74 ? 4.264 45.412 58.356 1.00 32.67 352 PHE D CA 1
ATOM 4289 C C . PHE D 1 74 ? 4.499 44.164 59.190 1.00 31.50 352 PHE D C 1
ATOM 4290 O O . PHE D 1 74 ? 5.573 44.012 59.770 1.00 36.25 352 PHE D O 1
ATOM 4298 N N . THR D 1 75 ? 3.519 43.266 59.243 1.00 39.36 353 THR D N 1
ATOM 4299 C CA . THR D 1 75 ? 3.690 42.015 59.999 1.00 41.56 353 THR D CA 1
ATOM 4300 C C . THR D 1 75 ? 4.587 41.106 59.192 1.00 41.38 353 THR D C 1
ATOM 4301 O O . THR D 1 75 ? 5.148 40.154 59.713 1.00 43.20 353 THR D O 1
ATOM 4305 N N . SER D 1 76 ? 4.705 41.413 57.906 1.00 42.73 354 SER D N 1
ATOM 4306 C CA . SER D 1 76 ? 5.559 40.648 57.015 1.00 47.24 354 SER D CA 1
ATOM 4307 C C . SER D 1 76 ? 6.707 41.491 56.407 1.00 44.51 354 SER D C 1
ATOM 4308 O O . SER D 1 76 ? 6.470 42.480 55.714 1.00 46.45 354 SER D O 1
ATOM 4311 N N . PRO D 1 77 ? 7.962 41.113 56.675 1.00 38.31 355 PRO D N 1
ATOM 4312 C CA . PRO D 1 77 ? 9.104 41.862 56.113 1.00 34.74 355 PRO D CA 1
ATOM 4313 C C . PRO D 1 77 ? 9.181 41.713 54.581 1.00 34.70 355 PRO D C 1
ATOM 4314 O O . PRO D 1 77 ? 9.747 42.564 53.913 1.00 36.94 355 PRO D O 1
ATOM 4318 N N . SER D 1 78 ? 8.650 40.614 54.039 1.00 24.41 356 SER D N 1
ATOM 4319 C CA . SER D 1 78 ? 8.641 40.430 52.592 1.00 34.09 356 SER D CA 1
ATOM 4320 C C . SER D 1 78 ? 7.655 41.416 51.992 1.00 28.64 356 SER D C 1
ATOM 4321 O O . SER D 1 78 ? 7.919 41.991 50.937 1.00 36.11 356 SER D O 1
ATOM 4324 N N . ALA D 1 79 ? 6.519 41.605 52.665 1.00 24.42 357 ALA D N 1
ATOM 4325 C CA . ALA D 1 79 ? 5.497 42.558 52.209 1.00 26.53 357 ALA D CA 1
ATOM 4326 C C . ALA D 1 79 ? 6.038 43.985 52.209 1.00 30.75 357 ALA D C 1
ATOM 4327 O O . ALA D 1 79 ? 5.698 44.791 51.325 1.00 30.94 357 ALA D O 1
ATOM 4329 N N . ALA D 1 80 ? 6.863 44.297 53.215 1.00 25.29 358 ALA D N 1
ATOM 4330 C CA . ALA D 1 80 ? 7.456 45.618 53.338 1.00 27.67 358 ALA D CA 1
ATOM 4331 C C . ALA D 1 80 ? 8.407 45.886 52.152 1.00 30.01 358 ALA D C 1
ATOM 4332 O O . ALA D 1 80 ? 8.388 46.973 51.563 1.00 29.45 358 ALA D O 1
ATOM 4334 N N . ILE D 1 81 ? 9.227 44.891 51.807 1.00 25.78 359 ILE D N 1
ATOM 4335 C CA . ILE D 1 81 ? 10.192 45.053 50.722 1.00 25.97 359 ILE D CA 1
ATOM 4336 C C . ILE D 1 81 ? 9.452 45.228 49.406 1.00 35.39 359 ILE D C 1
ATOM 4337 O O . ILE D 1 81 ? 9.755 46.150 48.647 1.00 30.68 359 ILE D O 1
ATOM 4342 N N . ALA D 1 82 ? 8.470 44.361 49.151 1.00 31.55 360 ALA D N 1
ATOM 4343 C CA . ALA D 1 82 ? 7.691 44.416 47.897 1.00 36.67 360 ALA D CA 1
ATOM 4344 C C . ALA D 1 82 ? 6.892 45.723 47.812 1.00 29.73 360 ALA D C 1
ATOM 4345 O O . ALA D 1 82 ? 6.731 46.312 46.744 1.00 32.26 360 ALA D O 1
ATOM 4347 N N . CYS D 1 83 ? 6.416 46.189 48.948 1.00 29.42 361 CYS D N 1
ATOM 4348 C CA . CYS D 1 83 ? 5.694 47.440 48.954 1.00 30.97 361 CYS D CA 1
ATOM 4349 C C . CYS D 1 83 ? 6.695 48.585 48.603 1.00 33.19 361 CYS D C 1
ATOM 4350 O O . CYS D 1 83 ? 6.421 49.471 47.794 1.00 22.58 361 CYS D O 1
ATOM 4353 N N . ALA D 1 84 ? 7.860 48.576 49.228 1.00 28.07 362 ALA D N 1
ATOM 4354 C CA . ALA D 1 84 ? 8.836 49.620 48.942 1.00 28.21 362 ALA D CA 1
ATOM 4355 C C . ALA D 1 84 ? 9.164 49.606 47.442 1.00 26.84 362 ALA D C 1
ATOM 4356 O O . ALA D 1 84 ? 9.230 50.636 46.784 1.00 28.62 362 ALA D O 1
ATOM 4358 N N . ASP D 1 85 ? 9.366 48.418 46.906 1.00 29.17 363 ASP D N 1
ATOM 4359 C CA . ASP D 1 85 ? 9.724 48.297 45.512 1.00 30.41 363 ASP D CA 1
ATOM 4360 C C . ASP D 1 85 ? 8.683 48.930 44.595 1.00 30.87 363 ASP D C 1
ATOM 4361 O O . ASP D 1 85 ? 9.001 49.619 43.635 1.00 26.86 363 ASP D O 1
ATOM 4366 N N . ASP D 1 86 ? 7.426 48.672 44.904 1.00 33.98 364 ASP D N 1
ATOM 4367 C CA . ASP D 1 86 ? 6.337 49.227 44.141 1.00 32.93 364 ASP D CA 1
ATOM 4368 C C . ASP D 1 86 ? 6.184 50.735 44.350 1.00 33.32 364 ASP D C 1
ATOM 4369 O O . ASP D 1 86 ? 5.845 51.452 43.413 1.00 33.96 364 ASP D O 1
ATOM 4374 N N . ILE D 1 87 ? 6.427 51.228 45.567 1.00 25.60 365 ILE D N 1
ATOM 4375 C CA . ILE D 1 87 ? 6.279 52.666 45.800 1.00 27.30 365 ILE D CA 1
ATOM 4376 C C . ILE D 1 87 ? 7.263 53.461 44.949 1.00 28.12 365 ILE D C 1
ATOM 4377 O O . ILE D 1 87 ? 6.913 54.480 44.389 1.00 32.13 365 ILE D O 1
ATOM 4382 N N . VAL D 1 88 ? 8.495 52.980 44.849 1.00 27.31 366 VAL D N 1
ATOM 4383 C CA . VAL D 1 88 ? 9.503 53.664 44.075 1.00 26.82 366 VAL D CA 1
ATOM 4384 C C . VAL D 1 88 ? 9.045 53.862 42.633 1.00 32.59 366 VAL D C 1
ATOM 4385 O O . VAL D 1 88 ? 9.168 54.947 42.094 1.00 34.99 366 VAL D O 1
ATOM 4389 N N . ASP D 1 89 ? 8.522 52.814 42.001 1.00 40.11 367 ASP D N 1
ATOM 4390 C CA . ASP D 1 89 ? 8.062 52.953 40.627 1.00 34.07 367 ASP D CA 1
ATOM 4391 C C . ASP D 1 89 ? 6.808 53.841 40.557 1.00 35.00 367 ASP D C 1
ATOM 4392 O O . ASP D 1 89 ? 6.708 54.726 39.728 1.00 36.87 367 ASP D O 1
ATOM 4397 N N . ALA D 1 90 ? 5.871 53.632 41.466 1.00 29.63 368 ALA D N 1
ATOM 4398 C CA . ALA D 1 90 ? 4.637 54.400 41.434 1.00 35.84 368 ALA D CA 1
ATOM 4399 C C . ALA D 1 90 ? 4.791 55.909 41.560 1.00 39.93 368 ALA D C 1
ATOM 4400 O O . ALA D 1 90 ? 4.175 56.641 40.798 1.00 40.06 368 ALA D O 1
ATOM 4402 N N . VAL D 1 91 ? 5.599 56.386 42.505 1.00 34.81 369 VAL D N 1
ATOM 4403 C CA . VAL D 1 91 ? 5.737 57.821 42.647 1.00 35.14 369 VAL D CA 1
ATOM 4404 C C . VAL D 1 91 ? 6.550 58.393 41.506 1.00 38.33 369 VAL D C 1
ATOM 4405 O O . VAL D 1 91 ? 6.437 59.567 41.199 1.00 35.56 369 VAL D O 1
ATOM 4409 N N . ALA D 1 92 ? 7.360 57.561 40.866 1.00 40.50 370 ALA D N 1
ATOM 4410 C CA . ALA D 1 92 ? 8.159 58.038 39.752 1.00 44.96 370 ALA D CA 1
ATOM 4411 C C . ALA D 1 92 ? 7.236 58.648 38.709 1.00 48.51 370 ALA D C 1
ATOM 4412 O O . ALA D 1 92 ? 7.633 59.515 37.931 1.00 49.83 370 ALA D O 1
ATOM 4414 N N . ALA D 1 93 ? 5.990 58.190 38.718 1.00 47.82 371 ALA D N 1
ATOM 4415 C CA . ALA D 1 93 ? 4.984 58.664 37.782 1.00 48.01 371 ALA D CA 1
ATOM 4416 C C . ALA D 1 93 ? 4.762 60.162 37.890 1.00 44.57 371 ALA D C 1
ATOM 4417 O O . ALA D 1 93 ? 4.501 60.826 36.883 1.00 45.28 371 ALA D O 1
ATOM 4419 N N . LEU D 1 94 ? 4.865 60.680 39.112 1.00 40.73 372 LEU D N 1
ATOM 4420 C CA . LEU D 1 94 ? 4.666 62.104 39.395 1.00 37.44 372 LEU D CA 1
ATOM 4421 C C . LEU D 1 94 ? 5.904 62.944 39.055 1.00 33.97 372 LEU D C 1
ATOM 4422 O O . LEU D 1 94 ? 5.917 64.162 39.244 1.00 36.84 372 LEU D O 1
ATOM 4427 N N . GLY D 1 95 ? 6.940 62.300 38.543 1.00 32.91 373 GLY D N 1
ATOM 4428 C CA . GLY D 1 95 ? 8.138 63.046 38.234 1.00 40.22 373 GLY D CA 1
ATOM 4429 C C . GLY D 1 95 ? 9.090 63.284 39.409 1.00 48.67 373 GLY D C 1
ATOM 4430 O O . GLY D 1 95 ? 10.063 64.041 39.273 1.00 53.67 373 GLY D O 1
ATOM 4431 N N . ILE D 1 96 ? 8.830 62.660 40.560 1.00 42.57 374 ILE D N 1
ATOM 4432 C CA . ILE D 1 96 ? 9.717 62.814 41.717 1.00 41.65 374 ILE D CA 1
ATOM 4433 C C . ILE D 1 96 ? 10.297 61.470 42.094 1.00 40.37 374 ILE D C 1
ATOM 4434 O O . ILE D 1 96 ? 9.837 60.430 41.616 1.00 40.43 374 ILE D O 1
ATOM 4439 N N . GLU D 1 97 ? 11.328 61.490 42.926 1.00 39.24 375 GLU D N 1
ATOM 4440 C CA . GLU D 1 97 ? 11.928 60.264 43.401 1.00 30.84 375 GLU D CA 1
ATOM 4441 C C . GLU D 1 97 ? 11.774 60.199 44.903 1.00 37.85 375 GLU D C 1
ATOM 4442 O O . GLU D 1 97 ? 11.610 61.223 45.593 1.00 38.63 375 GLU D O 1
ATOM 4448 N N . VAL D 1 98 ? 11.879 58.988 45.429 1.00 35.31 376 VAL D N 1
ATOM 4449 C CA . VAL D 1 98 ? 11.707 58.798 46.847 1.00 26.32 376 VAL D CA 1
ATOM 4450 C C . VAL D 1 98 ? 12.862 57.938 47.328 1.00 31.56 376 VAL D C 1
ATOM 4451 O O . VAL D 1 98 ? 13.456 57.202 46.538 1.00 33.28 376 VAL D O 1
ATOM 4455 N N . ARG D 1 99 ? 13.236 58.057 48.600 1.00 29.87 377 ARG D N 1
ATOM 4456 C CA . ARG D 1 99 ? 14.312 57.213 49.128 1.00 26.70 377 ARG D CA 1
ATOM 4457 C C . ARG D 1 99 ? 13.649 56.358 50.225 1.00 25.07 377 ARG D C 1
ATOM 4458 O O . ARG D 1 99 ? 12.773 56.849 50.952 1.00 26.83 377 ARG D O 1
ATOM 4466 N N . ILE D 1 100 ? 14.039 55.088 50.331 1.00 21.58 378 ILE D N 1
ATOM 4467 C CA . ILE D 1 100 ? 13.411 54.203 51.305 1.00 23.37 378 ILE D CA 1
ATOM 4468 C C . ILE D 1 100 ? 14.350 53.329 52.088 1.00 21.84 378 ILE D C 1
ATOM 4469 O O . ILE D 1 100 ? 15.259 52.705 51.528 1.00 22.44 378 ILE D O 1
ATOM 4474 N N . GLY D 1 101 ? 14.084 53.281 53.388 1.00 25.28 379 GLY D N 1
ATOM 4475 C CA . GLY D 1 101 ? 14.868 52.485 54.322 1.00 24.72 379 GLY D CA 1
ATOM 4476 C C . GLY D 1 101 ? 13.935 51.541 55.075 1.00 33.15 379 GLY D C 1
ATOM 4477 O O . GLY D 1 101 ? 12.798 51.889 55.454 1.00 20.75 379 GLY D O 1
ATOM 4478 N N . ILE D 1 102 ? 14.396 50.322 55.274 1.00 22.46 380 ILE D N 1
ATOM 4479 C CA . ILE D 1 102 ? 13.593 49.353 55.997 1.00 27.85 380 ILE D CA 1
ATOM 4480 C C . ILE D 1 102 ? 14.456 48.735 57.074 1.00 26.05 380 ILE D C 1
ATOM 4481 O O . ILE D 1 102 ? 15.618 48.436 56.822 1.00 25.91 380 ILE D O 1
ATOM 4486 N N . HIS D 1 103 ? 13.894 48.554 58.265 1.00 25.23 381 HIS D N 1
ATOM 4487 C CA . HIS D 1 103 ? 14.636 47.943 59.371 1.00 32.85 381 HIS D CA 1
ATOM 4488 C C . HIS D 1 103 ? 13.646 47.156 60.220 1.00 31.24 381 HIS D C 1
ATOM 4489 O O . HIS D 1 103 ? 12.427 47.434 60.208 1.00 33.22 381 HIS D O 1
ATOM 4496 N N . ALA D 1 104 ? 14.151 46.154 60.919 1.00 22.92 382 ALA D N 1
ATOM 4497 C CA . ALA D 1 104 ? 13.305 45.368 61.821 1.00 29.80 382 ALA D CA 1
ATOM 4498 C C . ALA D 1 104 ? 13.952 45.302 63.190 1.00 29.84 382 ALA D C 1
ATOM 4499 O O . ALA D 1 104 ? 15.138 44.978 63.313 1.00 30.19 382 ALA D O 1
ATOM 4501 N N . GLY D 1 105 ? 13.163 45.611 64.211 1.00 29.00 383 GLY D N 1
ATOM 4502 C CA . GLY D 1 105 ? 13.664 45.574 65.571 1.00 33.75 383 GLY D CA 1
ATOM 4503 C C . GLY D 1 105 ? 12.519 45.643 66.559 1.00 32.82 383 GLY D C 1
ATOM 4504 O O . GLY D 1 105 ? 11.357 45.799 66.184 1.00 33.75 383 GLY D O 1
ATOM 4505 N N . GLU D 1 106 ? 12.848 45.529 67.835 1.00 40.18 384 GLU D N 1
ATOM 4506 C CA . GLU D 1 106 ? 11.838 45.577 68.888 1.00 40.30 384 GLU D CA 1
ATOM 4507 C C . GLU D 1 106 ? 11.562 47.058 69.114 1.00 38.40 384 GLU D C 1
ATOM 4508 O O . GLU D 1 106 ? 12.478 47.879 69.162 1.00 40.74 384 GLU D O 1
ATOM 4514 N N . VAL D 1 107 ? 10.292 47.401 69.222 1.00 36.87 385 VAL D N 1
ATOM 4515 C CA . VAL D 1 107 ? 9.904 48.781 69.436 1.00 38.69 385 VAL D CA 1
ATOM 4516 C C . VAL D 1 107 ? 8.732 48.826 70.403 1.00 42.48 385 VAL D C 1
ATOM 4517 O O . VAL D 1 107 ? 8.007 47.836 70.567 1.00 36.06 385 VAL D O 1
ATOM 4521 N N . GLU D 1 108 ? 8.549 49.980 71.039 1.00 49.17 386 GLU D N 1
ATOM 4522 C CA . GLU D 1 108 ? 7.427 50.175 71.947 1.00 55.56 386 GLU D CA 1
ATOM 4523 C C . GLU D 1 108 ? 6.279 50.636 71.050 1.00 53.54 386 GLU D C 1
ATOM 4524 O O . GLU D 1 108 ? 6.409 51.634 70.351 1.00 51.63 386 GLU D O 1
ATOM 4530 N N . VAL D 1 109 ? 5.171 49.906 71.060 1.00 54.63 387 VAL D N 1
ATOM 4531 C CA . VAL D 1 109 ? 4.006 50.261 70.253 1.00 59.55 387 VAL D CA 1
ATOM 4532 C C . VAL D 1 109 ? 2.892 50.775 71.157 1.00 67.54 387 VAL D C 1
ATOM 4533 O O . VAL D 1 109 ? 2.752 50.321 72.292 1.00 71.24 387 VAL D O 1
ATOM 4537 N N . ARG D 1 110 ? 2.115 51.733 70.653 1.00 72.96 388 ARG D N 1
ATOM 4538 C CA . ARG D 1 110 ? 0.995 52.314 71.396 1.00 76.67 388 ARG D CA 1
ATOM 4539 C C . ARG D 1 110 ? -0.101 52.594 70.386 1.00 79.59 388 ARG D C 1
ATOM 4540 O O . ARG D 1 110 ? -0.013 53.552 69.624 1.00 78.23 388 ARG D O 1
ATOM 4548 N N . ASP D 1 111 ? -1.126 51.749 70.380 1.00 86.97 389 ASP D N 1
ATOM 4549 C CA . ASP D 1 111 ? -2.242 51.897 69.453 1.00 94.00 389 ASP D CA 1
ATOM 4550 C C . ASP D 1 111 ? -3.310 52.820 70.055 1.00 96.60 389 ASP D C 1
ATOM 4551 O O . ASP D 1 111 ? -3.857 52.536 71.119 1.00 101.42 389 ASP D O 1
ATOM 4556 N N . ALA D 1 112 ? -3.590 53.931 69.378 1.00 96.31 390 ALA D N 1
ATOM 4557 C CA . ALA D 1 112 ? -4.583 54.894 69.844 1.00 93.08 390 ALA D CA 1
ATOM 4558 C C . ALA D 1 112 ? -5.698 55.062 68.818 1.00 96.41 390 ALA D C 1
ATOM 4559 O O . ALA D 1 112 ? -5.828 54.267 67.879 1.00 97.65 390 ALA D O 1
ATOM 4561 N N . SER D 1 113 ? -6.507 56.099 69.012 1.00 99.46 391 SER D N 1
ATOM 4562 C CA . SER D 1 113 ? -7.613 56.394 68.109 1.00 99.15 391 SER D CA 1
ATOM 4563 C C . SER D 1 113 ? -7.101 57.371 67.071 1.00 99.12 391 SER D C 1
ATOM 4564 O O . SER D 1 113 ? -7.562 57.377 65.931 1.00 96.85 391 SER D O 1
ATOM 4567 N N . HIS D 1 114 ? -6.147 58.200 67.489 1.00 100.80 392 HIS D N 1
ATOM 4568 C CA . HIS D 1 114 ? -5.529 59.195 66.615 1.00 101.78 392 HIS D CA 1
ATOM 4569 C C . HIS D 1 114 ? -4.513 58.523 65.683 1.00 95.65 392 HIS D C 1
ATOM 4570 O O . HIS D 1 114 ? -3.959 59.160 64.787 1.00 98.16 392 HIS D O 1
ATOM 4577 N N . GLY D 1 115 ? -4.288 57.230 65.902 1.00 86.48 393 GLY D N 1
ATOM 4578 C CA . GLY D 1 115 ? -3.347 56.478 65.098 1.00 75.11 393 GLY D CA 1
ATOM 4579 C C . GLY D 1 115 ? -2.446 55.630 65.975 1.00 70.51 393 GLY D C 1
ATOM 4580 O O . GLY D 1 115 ? -2.682 55.478 67.170 1.00 71.88 393 GLY D O 1
ATOM 4581 N N . THR D 1 116 ? -1.398 55.083 65.379 1.00 63.08 394 THR D N 1
ATOM 4582 C CA . THR D 1 116 ? -0.447 54.241 66.092 1.00 51.50 394 THR D CA 1
ATOM 4583 C C . THR D 1 116 ? 0.908 54.943 66.175 1.00 46.70 394 THR D C 1
ATOM 4584 O O . THR D 1 116 ? 1.371 55.519 65.201 1.00 42.96 394 THR D O 1
ATOM 4588 N N . ASP D 1 117 ? 1.531 54.914 67.346 1.00 48.64 395 ASP D N 1
ATOM 4589 C CA . ASP D 1 117 ? 2.853 55.514 67.534 1.00 46.83 395 ASP D CA 1
ATOM 4590 C C . ASP D 1 117 ? 3.866 54.407 67.873 1.00 46.43 395 ASP D C 1
ATOM 4591 O O . ASP D 1 117 ? 3.579 53.449 68.595 1.00 39.54 395 ASP D O 1
ATOM 4596 N N . VAL D 1 118 ? 5.062 54.533 67.330 1.00 43.89 396 VAL D N 1
ATOM 4597 C CA . VAL D 1 118 ? 6.073 53.524 67.528 1.00 37.77 396 VAL D CA 1
ATOM 4598 C C . VAL D 1 118 ? 7.336 54.227 67.967 1.00 41.71 396 VAL D C 1
ATOM 4599 O O . VAL D 1 118 ? 7.647 55.297 67.446 1.00 45.29 396 VAL D O 1
ATOM 4603 N N . ALA D 1 119 ? 8.056 53.641 68.926 1.00 38.96 397 ALA D N 1
ATOM 4604 C CA . ALA D 1 119 ? 9.267 54.270 69.432 1.00 42.39 397 ALA D CA 1
ATOM 4605 C C . ALA D 1 119 ? 10.377 53.285 69.779 1.00 43.17 397 ALA D C 1
ATOM 4606 O O . ALA D 1 119 ? 10.139 52.078 69.923 1.00 39.07 397 ALA D O 1
ATOM 4608 N N . GLY D 1 120 ? 11.592 53.808 69.920 1.00 37.35 398 GLY D N 1
ATOM 4609 C CA . GLY D 1 120 ? 12.712 52.951 70.255 1.00 34.41 398 GLY D CA 1
ATOM 4610 C C . GLY D 1 120 ? 13.912 53.107 69.342 1.00 42.74 398 GLY D C 1
ATOM 4611 O O . GLY D 1 120 ? 13.826 53.730 68.276 1.00 42.50 398 GLY D O 1
ATOM 4612 N N . VAL D 1 121 ? 15.036 52.529 69.758 1.00 33.48 399 VAL D N 1
ATOM 4613 C CA . VAL D 1 121 ? 16.258 52.604 68.971 1.00 40.44 399 VAL D CA 1
ATOM 4614 C C . VAL D 1 121 ? 16.012 52.082 67.550 1.00 36.45 399 VAL D C 1
ATOM 4615 O O . VAL D 1 121 ? 16.499 52.655 66.591 1.00 33.81 399 VAL D O 1
ATOM 4619 N N . ALA D 1 122 ? 15.214 51.025 67.419 1.00 36.49 400 ALA D N 1
ATOM 4620 C CA . ALA D 1 122 ? 14.933 50.457 66.106 1.00 36.22 400 ALA D CA 1
ATOM 4621 C C . ALA D 1 122 ? 14.333 51.514 65.194 1.00 36.36 400 ALA D C 1
ATOM 4622 O O . ALA D 1 122 ? 14.619 51.539 64.000 1.00 38.29 400 ALA D O 1
ATOM 4624 N N . VAL D 1 123 ? 13.503 52.382 65.759 1.00 36.14 401 VAL D N 1
ATOM 4625 C CA . VAL D 1 123 ? 12.876 53.431 64.978 1.00 30.27 401 VAL D CA 1
ATOM 4626 C C . VAL D 1 123 ? 13.935 54.430 64.490 1.00 38.06 401 VAL D C 1
ATOM 4627 O O . VAL D 1 123 ? 13.851 54.910 63.362 1.00 33.02 401 VAL D O 1
ATOM 4631 N N . HIS D 1 124 ? 14.930 54.733 65.326 1.00 33.08 402 HIS D N 1
ATOM 4632 C CA . HIS D 1 124 ? 15.987 55.666 64.939 1.00 32.12 402 HIS D CA 1
ATOM 4633 C C . HIS D 1 124 ? 16.878 55.045 63.879 1.00 27.71 402 HIS D C 1
ATOM 4634 O O . HIS D 1 124 ? 17.323 55.715 62.963 1.00 29.45 402 HIS D O 1
ATOM 4641 N N . ILE D 1 125 ? 17.137 53.754 64.003 1.00 31.17 403 ILE D N 1
ATOM 4642 C CA . ILE D 1 125 ? 17.946 53.076 63.008 1.00 35.46 403 ILE D CA 1
ATOM 4643 C C . ILE D 1 125 ? 17.215 53.121 61.651 1.00 34.80 403 ILE D C 1
ATOM 4644 O O . ILE D 1 125 ? 17.808 53.461 60.618 1.00 28.90 403 ILE D O 1
ATOM 4649 N N . GLY D 1 126 ? 15.920 52.805 61.662 1.00 28.28 404 GLY D N 1
ATOM 4650 C CA . GLY D 1 126 ? 15.142 52.857 60.436 1.00 26.91 404 GLY D CA 1
ATOM 4651 C C . GLY D 1 126 ? 15.261 54.209 59.730 1.00 29.18 404 GLY D C 1
ATOM 4652 O O . GLY D 1 126 ? 15.575 54.280 58.553 1.00 29.88 404 GLY D O 1
ATOM 4653 N N . ALA D 1 127 ? 15.025 55.286 60.463 1.00 26.11 405 ALA D N 1
ATOM 4654 C CA . ALA D 1 127 ? 15.119 56.626 59.910 1.00 25.76 405 ALA D CA 1
ATOM 4655 C C . ALA D 1 127 ? 16.534 56.883 59.364 1.00 29.90 405 ALA D C 1
ATOM 4656 O O . ALA D 1 127 ? 16.694 57.566 58.353 1.00 25.80 405 ALA D O 1
ATOM 4658 N N . ARG D 1 128 ? 17.550 56.360 60.049 1.00 26.46 406 ARG D N 1
ATOM 4659 C CA . ARG D 1 128 ? 18.943 56.534 59.621 1.00 31.16 406 ARG D CA 1
ATOM 4660 C C . ARG D 1 128 ? 19.225 55.828 58.292 1.00 31.82 406 ARG D C 1
ATOM 4661 O O . ARG D 1 128 ? 19.896 56.366 57.414 1.00 33.66 406 ARG D O 1
ATOM 4669 N N . VAL D 1 129 ? 18.732 54.602 58.174 1.00 27.69 407 VAL D N 1
ATOM 4670 C CA . VAL D 1 129 ? 18.916 53.821 56.965 1.00 27.70 407 VAL D CA 1
ATOM 4671 C C . VAL D 1 129 ? 18.262 54.537 55.789 1.00 30.83 407 VAL D C 1
ATOM 4672 O O . VAL D 1 129 ? 18.819 54.599 54.704 1.00 29.15 407 VAL D O 1
ATOM 4676 N N . CYS D 1 130 ? 17.093 55.104 56.030 1.00 22.89 408 CYS D N 1
ATOM 4677 C CA . CYS D 1 130 ? 16.375 55.840 55.016 1.00 28.72 408 CYS D CA 1
ATOM 4678 C C . CYS D 1 130 ? 17.243 56.987 54.520 1.00 28.24 408 CYS D C 1
ATOM 4679 O O . CYS D 1 130 ? 17.428 57.141 53.317 1.00 30.12 408 CYS D O 1
ATOM 4682 N N . ALA D 1 131 ? 17.788 57.777 55.442 1.00 28.18 409 ALA D N 1
ATOM 4683 C CA . ALA D 1 131 ? 18.662 58.909 55.081 1.00 33.18 409 ALA D CA 1
ATOM 4684 C C . ALA D 1 131 ? 19.873 58.486 54.259 1.00 31.01 409 ALA D C 1
ATOM 4685 O O . ALA D 1 131 ? 20.312 59.240 53.403 1.00 34.61 409 ALA D O 1
ATOM 4687 N N . LEU D 1 132 ? 20.404 57.286 54.515 1.00 35.61 410 LEU D N 1
ATOM 4688 C CA . LEU D 1 132 ? 21.564 56.801 53.768 1.00 36.21 410 LEU D CA 1
ATOM 4689 C C . LEU D 1 132 ? 21.158 56.220 52.417 1.00 42.61 410 LEU D C 1
ATOM 4690 O O . LEU D 1 132 ? 22.012 55.879 51.597 1.00 42.32 410 LEU D O 1
ATOM 4695 N N . ALA D 1 133 ? 19.858 56.096 52.181 1.00 35.77 411 ALA D N 1
ATOM 4696 C CA . ALA D 1 133 ? 19.408 55.541 50.919 1.00 39.96 411 ALA D CA 1
ATOM 4697 C C . ALA D 1 133 ? 19.461 56.603 49.808 1.00 40.54 411 ALA D C 1
ATOM 4698 O O . ALA D 1 133 ? 19.171 57.787 50.038 1.00 39.35 411 ALA D O 1
ATOM 4700 N N . GLY D 1 134 ? 19.835 56.168 48.610 1.00 36.52 412 GLY D N 1
ATOM 4701 C CA . GLY D 1 134 ? 19.911 57.080 47.485 1.00 32.28 412 GLY D CA 1
ATOM 4702 C C . GLY D 1 134 ? 18.563 57.231 46.828 1.00 32.20 412 GLY D C 1
ATOM 4703 O O . GLY D 1 134 ? 17.626 56.497 47.145 1.00 33.18 412 GLY D O 1
ATOM 4704 N N . PRO D 1 135 ? 18.427 58.182 45.909 1.00 34.26 413 PRO D N 1
ATOM 4705 C CA . PRO D 1 135 ? 17.141 58.403 45.215 1.00 30.57 413 PRO D CA 1
ATOM 4706 C C . PRO D 1 135 ? 16.654 57.121 44.529 1.00 31.53 413 PRO D C 1
ATOM 4707 O O . PRO D 1 135 ? 17.453 56.421 43.895 1.00 35.70 413 PRO D O 1
ATOM 4711 N N . SER D 1 136 ? 15.362 56.813 44.665 1.00 29.90 414 SER D N 1
ATOM 4712 C CA . SER D 1 136 ? 14.764 55.622 44.051 1.00 29.91 414 SER D CA 1
ATOM 4713 C C . SER D 1 136 ? 15.399 54.314 44.526 1.00 33.88 414 SER D C 1
ATOM 4714 O O . SER D 1 136 ? 15.302 53.286 43.869 1.00 38.81 414 SER D O 1
ATOM 4717 N N . GLU D 1 137 ? 16.043 54.354 45.678 1.00 33.28 415 GLU D N 1
ATOM 4718 C CA . GLU D 1 137 ? 16.703 53.176 46.206 1.00 32.08 415 GLU D CA 1
ATOM 4719 C C . GLU D 1 137 ? 15.980 52.653 47.431 1.00 28.31 415 GLU D C 1
ATOM 4720 O O . GLU D 1 137 ? 15.402 53.427 48.204 1.00 27.34 415 GLU D O 1
ATOM 4726 N N . VAL D 1 138 ? 16.028 51.340 47.611 1.00 24.46 416 VAL D N 1
ATOM 4727 C CA . VAL D 1 138 ? 15.432 50.710 48.777 1.00 22.72 416 VAL D CA 1
ATOM 4728 C C . VAL D 1 138 ? 16.617 50.159 49.552 1.00 26.92 416 VAL D C 1
ATOM 4729 O O . VAL D 1 138 ? 17.258 49.197 49.132 1.00 26.72 416 VAL D O 1
ATOM 4733 N N . LEU D 1 139 ? 16.940 50.810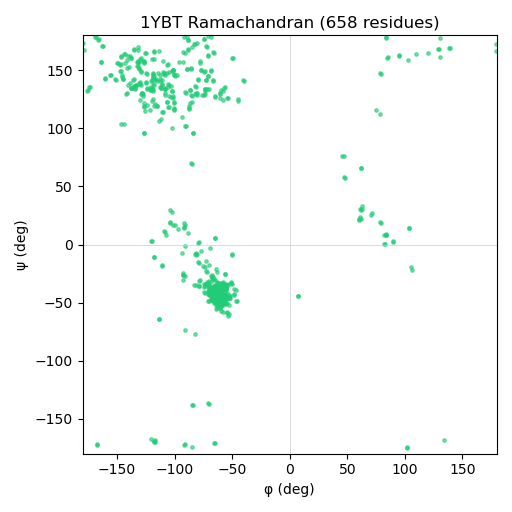 50.658 1.00 24.77 417 LEU D N 1
ATOM 4734 C CA . LEU D 1 139 ? 18.064 50.388 51.463 1.00 25.03 417 LEU D CA 1
ATOM 4735 C C . LEU D 1 139 ? 17.519 49.648 52.673 1.00 28.76 417 LEU D C 1
ATOM 4736 O O . LEU D 1 139 ? 16.582 50.092 53.351 1.00 24.76 417 LEU D O 1
ATOM 4741 N N . VAL D 1 140 ? 18.164 48.537 52.970 1.00 24.56 418 VAL D N 1
ATOM 4742 C CA . VAL D 1 140 ? 17.725 47.670 54.034 1.00 28.39 418 VAL D CA 1
ATOM 4743 C C . VAL D 1 140 ? 18.860 47.325 54.993 1.00 31.60 418 VAL D C 1
ATOM 4744 O O . VAL D 1 140 ? 20.026 47.269 54.605 1.00 30.26 418 VAL D O 1
ATOM 4748 N N . SER D 1 141 ? 18.529 47.114 56.253 1.00 24.33 419 SER D N 1
ATOM 4749 C CA . SER D 1 141 ? 19.560 46.715 57.220 1.00 30.30 419 SER D CA 1
ATOM 4750 C C . SER D 1 141 ? 19.838 45.205 57.004 1.00 31.69 419 SER D C 1
ATOM 4751 O O . SER D 1 141 ? 18.998 44.482 56.458 1.00 28.32 419 SER D O 1
ATOM 4754 N N . SER D 1 142 ? 21.010 44.727 57.418 1.00 35.11 420 SER D N 1
ATOM 4755 C CA . SER D 1 142 ? 21.352 43.301 57.262 1.00 38.35 420 SER D CA 1
ATOM 4756 C C . SER D 1 142 ? 20.383 42.473 58.087 1.00 34.54 420 SER D C 1
ATOM 4757 O O . SER D 1 142 ? 20.174 41.309 57.816 1.00 36.16 420 SER D O 1
ATOM 4760 N N . THR D 1 143 ? 19.790 43.083 59.096 1.00 31.22 421 THR D N 1
ATOM 4761 C CA . THR D 1 143 ? 18.811 42.388 59.910 1.00 34.75 421 THR D CA 1
ATOM 4762 C C . THR D 1 143 ? 17.628 42.007 59.019 1.00 39.30 421 THR D C 1
ATOM 4763 O O . THR D 1 143 ? 17.128 40.896 59.094 1.00 32.23 421 THR D O 1
ATOM 4767 N N . VAL D 1 144 ? 17.187 42.943 58.181 1.00 30.16 422 VAL D N 1
ATOM 4768 C CA . VAL D 1 144 ? 16.071 42.686 57.303 1.00 28.79 422 VAL D CA 1
ATOM 4769 C C . VAL D 1 144 ? 16.457 41.675 56.239 1.00 34.21 422 VAL D C 1
ATOM 4770 O O . VAL D 1 144 ? 15.649 40.808 55.907 1.00 26.75 422 VAL D O 1
ATOM 4774 N N . ARG D 1 145 ? 17.666 41.779 55.690 1.00 29.92 423 ARG D N 1
ATOM 4775 C CA . ARG D 1 145 ? 18.073 40.783 54.699 1.00 38.40 423 ARG D CA 1
ATOM 4776 C C . ARG D 1 145 ? 17.983 39.379 55.345 1.00 43.61 423 ARG D C 1
ATOM 4777 O O . ARG D 1 145 ? 17.358 38.468 54.786 1.00 42.56 423 ARG D O 1
ATOM 4785 N N . ASP D 1 146 ? 18.581 39.226 56.533 1.00 45.50 424 ASP D N 1
ATOM 4786 C CA . ASP D 1 146 ? 18.565 37.952 57.280 1.00 45.38 424 ASP D CA 1
ATOM 4787 C C . ASP D 1 146 ? 17.158 37.408 57.497 1.00 36.77 424 ASP D C 1
ATOM 4788 O O . ASP D 1 146 ? 16.925 36.226 57.323 1.00 39.55 424 ASP D O 1
ATOM 4793 N N . ILE D 1 147 ? 16.241 38.273 57.919 1.00 33.17 425 ILE D N 1
ATOM 4794 C CA . ILE D 1 147 ? 14.852 37.898 58.176 1.00 35.46 425 ILE D CA 1
ATOM 4795 C C . ILE D 1 147 ? 14.176 37.246 56.960 1.00 36.26 425 ILE D C 1
ATOM 4796 O O . ILE D 1 147 ? 13.338 36.373 57.130 1.00 45.10 425 ILE D O 1
ATOM 4801 N N . VAL D 1 148 ? 14.502 37.712 55.749 1.00 32.38 426 VAL D N 1
ATOM 4802 C CA . VAL D 1 148 ? 13.891 37.199 54.526 1.00 33.92 426 VAL D CA 1
ATOM 4803 C C . VAL D 1 148 ? 14.826 36.280 53.769 1.00 45.56 426 VAL D C 1
ATOM 4804 O O . VAL D 1 148 ? 14.772 36.182 52.534 1.00 47.77 426 VAL D O 1
ATOM 4808 N N . ALA D 1 149 ? 15.698 35.617 54.521 1.00 47.76 427 ALA D N 1
ATOM 4809 C CA . ALA D 1 149 ? 16.633 34.655 53.957 1.00 44.48 427 ALA D CA 1
ATOM 4810 C C . ALA D 1 149 ? 15.753 33.615 53.269 1.00 35.12 427 ALA D C 1
ATOM 4811 O O . ALA D 1 149 ? 14.884 33.059 53.921 1.00 41.95 427 ALA D O 1
ATOM 4813 N N . GLY D 1 150 ? 15.952 33.361 51.975 1.00 37.31 428 GLY D N 1
ATOM 4814 C CA . GLY D 1 150 ? 15.141 32.344 51.309 1.00 40.55 428 GLY D CA 1
ATOM 4815 C C . GLY D 1 150 ? 14.077 32.880 50.358 1.00 52.20 428 GLY D C 1
ATOM 4816 O O . GLY D 1 150 ? 13.587 32.163 49.458 1.00 48.49 428 GLY D O 1
ATOM 4817 N N . SER D 1 151 ? 13.707 34.142 50.572 1.00 47.31 429 SER D N 1
ATOM 4818 C CA . SER D 1 151 ? 12.727 34.822 49.747 1.00 36.04 429 SER D CA 1
ATOM 4819 C C . SER D 1 151 ? 13.364 35.028 48.372 1.00 41.00 429 SER D C 1
ATOM 4820 O O . SER D 1 151 ? 14.542 34.685 48.129 1.00 32.19 429 SER D O 1
ATOM 4823 N N . ARG D 1 152 ? 12.580 35.618 47.480 1.00 38.62 430 ARG D N 1
ATOM 4824 C CA . ARG D 1 152 ? 13.052 35.894 46.128 1.00 39.49 430 ARG D CA 1
ATOM 4825 C C . ARG D 1 152 ? 13.892 37.180 46.074 1.00 35.96 430 ARG D C 1
ATOM 4826 O O . ARG D 1 152 ? 14.519 37.456 45.054 1.00 38.97 430 ARG D O 1
ATOM 4834 N N . HIS D 1 153 ? 13.933 37.959 47.158 1.00 26.29 431 HIS D N 1
ATOM 4835 C CA . HIS D 1 153 ? 14.678 39.216 47.088 1.00 31.99 431 HIS D CA 1
ATOM 4836 C C . HIS D 1 153 ? 16.208 39.098 47.072 1.00 36.54 431 HIS D C 1
ATOM 4837 O O . HIS D 1 153 ? 16.788 38.233 47.733 1.00 34.09 431 HIS D O 1
ATOM 4844 N N . ARG D 1 154 ? 16.844 39.954 46.274 1.00 25.15 432 ARG D N 1
ATOM 4845 C CA . ARG D 1 154 ? 18.301 39.983 46.160 1.00 32.73 432 ARG D CA 1
ATOM 4846 C C . ARG D 1 154 ? 18.882 41.348 46.591 1.00 28.97 432 ARG D C 1
ATOM 4847 O O . ARG D 1 154 ? 18.287 42.402 46.345 1.00 34.35 432 ARG D O 1
ATOM 4855 N N . PHE D 1 155 ? 20.048 41.316 47.227 1.00 31.62 433 PHE D N 1
ATOM 4856 C CA . PHE D 1 155 ? 20.692 42.528 47.727 1.00 25.56 433 PHE D CA 1
ATOM 4857 C C . PHE D 1 155 ? 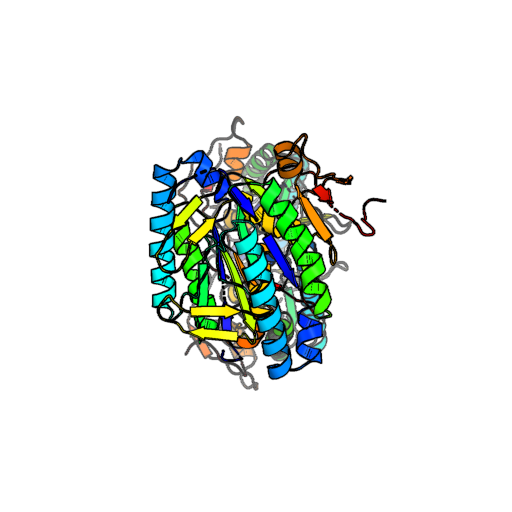22.186 42.651 47.393 1.00 32.36 433 PHE D C 1
ATOM 4858 O O . PHE D 1 155 ? 22.859 41.676 47.118 1.00 39.53 433 PHE D O 1
ATOM 4866 N N . ALA D 1 156 ? 22.689 43.874 47.399 1.00 32.08 434 ALA D N 1
ATOM 4867 C CA . ALA D 1 156 ? 24.100 44.135 47.183 1.00 33.41 434 ALA D CA 1
ATOM 4868 C C . ALA D 1 156 ? 24.491 44.712 48.535 1.00 39.25 434 ALA D C 1
ATOM 4869 O O . ALA D 1 156 ? 23.950 45.728 48.976 1.00 35.02 434 ALA D O 1
ATOM 4871 N N . GLU D 1 157 ? 25.408 44.055 49.217 1.00 48.52 435 GLU D N 1
ATOM 4872 C CA . GLU D 1 157 ? 25.801 44.515 50.538 1.00 56.04 435 GLU D CA 1
ATOM 4873 C C . GLU D 1 157 ? 26.922 45.540 50.554 1.00 52.42 435 GLU D C 1
ATOM 4874 O O . GLU D 1 157 ? 28.037 45.268 50.111 1.00 61.43 435 GLU D O 1
ATOM 4880 N N . ARG D 1 158 ? 26.613 46.730 51.054 1.00 52.04 436 ARG D N 1
ATOM 4881 C CA . ARG D 1 158 ? 27.615 47.771 51.188 1.00 55.39 436 ARG D CA 1
ATOM 4882 C C . ARG D 1 158 ? 28.363 47.467 52.482 1.00 65.01 436 ARG D C 1
ATOM 4883 O O . ARG D 1 158 ? 27.978 46.559 53.244 1.00 64.48 436 ARG D O 1
ATOM 4891 N N . GLY D 1 159 ? 29.436 48.207 52.727 1.00 72.81 437 GLY D N 1
ATOM 4892 C CA . GLY D 1 159 ? 30.236 47.962 53.916 1.00 79.11 437 GLY D CA 1
ATOM 4893 C C . GLY D 1 159 ? 29.592 48.231 55.262 1.00 80.65 437 GLY D C 1
ATOM 4894 O O . GLY D 1 159 ? 28.544 48.889 5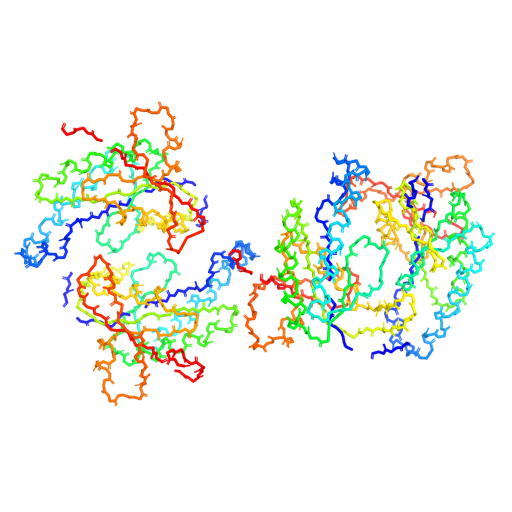5.365 1.00 82.94 437 GLY D O 1
ATOM 4895 N N . GLU D 1 160 ? 30.228 47.708 56.305 1.00 81.02 438 GLU D N 1
ATOM 4896 C CA . GLU D 1 160 ? 29.740 47.914 57.657 1.00 84.97 438 GLU D CA 1
ATOM 4897 C C . GLU D 1 160 ? 30.117 49.317 58.105 1.00 83.24 438 GLU D C 1
ATOM 4898 O O . GLU D 1 160 ? 31.129 49.877 57.672 1.00 78.88 438 GLU D O 1
ATOM 4904 N N . GLN D 1 161 ? 29.288 49.880 58.975 1.00 84.05 439 GLN D N 1
ATOM 4905 C CA . GLN D 1 161 ? 29.502 51.225 59.472 1.00 84.04 439 GLN D CA 1
ATOM 4906 C C . GLN D 1 161 ? 28.678 51.435 60.723 1.00 86.17 439 GLN D C 1
ATOM 4907 O O . GLN D 1 161 ? 27.832 50.614 61.076 1.00 84.08 439 GLN D O 1
ATOM 4913 N N . GLU D 1 162 ? 28.927 52.550 61.392 1.00 90.11 440 GLU D N 1
ATOM 4914 C CA . GLU D 1 162 ? 28.172 52.862 62.581 1.00 94.30 440 GLU D CA 1
ATOM 4915 C C . GLU D 1 162 ? 27.238 54.013 62.237 1.00 93.82 440 GLU D C 1
ATOM 4916 O O . GLU D 1 162 ? 27.613 54.971 61.554 1.00 92.22 440 GLU D O 1
ATOM 4922 N N . LEU D 1 163 ? 25.990 53.868 62.658 1.00 93.73 441 LEU D N 1
ATOM 4923 C CA . LEU D 1 163 ? 24.985 54.893 62.453 1.00 91.16 441 LEU D CA 1
ATOM 4924 C C . LEU D 1 163 ? 25.152 55.706 63.730 1.00 94.87 441 LEU D C 1
ATOM 4925 O O . LEU D 1 163 ? 24.712 55.289 64.805 1.00 96.35 441 LEU D O 1
ATOM 4930 N N . LYS D 1 164 ? 25.834 56.842 63.620 1.00 98.97 442 LYS D N 1
ATOM 4931 C CA . LYS D 1 164 ? 26.090 57.671 64.789 1.00 100.76 442 LYS D CA 1
ATOM 4932 C C . LYS D 1 164 ? 24.796 58.003 65.518 1.00 99.56 442 LYS D C 1
ATOM 4933 O O . LYS D 1 164 ? 23.837 58.517 64.926 1.00 96.04 442 LYS D O 1
ATOM 4939 N N . GLY D 1 165 ? 24.793 57.688 66.811 1.00 97.55 443 GLY D N 1
ATOM 4940 C CA . GLY D 1 165 ? 23.632 57.907 67.655 1.00 97.14 443 GLY D CA 1
ATOM 4941 C C . GLY D 1 165 ? 22.926 56.586 67.908 1.00 96.40 443 GLY D C 1
ATOM 4942 O O . GLY D 1 165 ? 21.792 56.566 68.385 1.00 95.89 443 GLY D O 1
ATOM 4943 N N . VAL D 1 166 ? 23.616 55.483 67.603 1.00 93.86 444 VAL D N 1
ATOM 4944 C CA . VAL D 1 166 ? 23.074 54.130 67.746 1.00 84.55 444 VAL D CA 1
ATOM 4945 C C . VAL D 1 166 ? 24.131 53.110 68.173 1.00 81.58 444 VAL D C 1
ATOM 4946 O O . VAL D 1 166 ? 25.274 53.174 67.725 1.00 83.17 444 VAL D O 1
ATOM 4950 N N . PRO D 1 167 ? 23.755 52.146 69.041 1.00 82.63 445 PRO D N 1
ATOM 4951 C CA . PRO D 1 167 ? 24.663 51.099 69.533 1.00 80.43 445 PRO D CA 1
ATOM 4952 C C . PRO D 1 167 ? 24.980 50.107 68.418 1.00 77.78 445 PRO D C 1
ATOM 4953 O O . PRO D 1 167 ? 24.126 49.815 67.588 1.00 75.53 445 PRO D O 1
ATOM 4957 N N . GLY D 1 168 ? 26.198 49.585 68.400 1.00 76.90 446 GLY D N 1
ATOM 4958 C CA . GLY D 1 168 ? 26.542 48.602 67.388 1.00 75.57 446 GLY D CA 1
ATOM 4959 C C . GLY D 1 168 ? 26.975 49.109 66.028 1.00 73.56 446 GLY D C 1
ATOM 4960 O O . GLY D 1 168 ? 26.997 50.317 65.768 1.00 72.19 446 GLY D O 1
ATOM 4961 N N . ARG D 1 169 ? 27.313 48.151 65.165 1.00 71.28 447 ARG D N 1
ATOM 4962 C CA . ARG D 1 169 ? 27.779 48.402 63.801 1.00 72.01 447 ARG D CA 1
ATOM 4963 C C . ARG D 1 169 ? 26.799 47.763 62.803 1.00 66.35 447 ARG D C 1
ATOM 4964 O O . ARG D 1 169 ? 26.411 46.604 62.965 1.00 60.50 447 ARG D O 1
ATOM 4972 N N . TRP D 1 170 ? 26.412 48.507 61.767 1.00 60.41 448 TRP D N 1
ATOM 4973 C CA . TRP D 1 170 ? 25.444 47.989 60.806 1.00 56.09 448 TRP D CA 1
ATOM 4974 C C . TRP D 1 170 ? 25.891 47.853 59.364 1.00 54.26 448 TRP D C 1
ATOM 4975 O O . TRP D 1 170 ? 26.558 48.722 58.812 1.00 49.29 448 TRP D O 1
ATOM 4986 N N . ARG D 1 171 ? 25.508 46.742 58.755 1.00 53.02 449 ARG D N 1
ATOM 4987 C CA . ARG D 1 171 ? 25.824 46.515 57.359 1.00 51.53 449 ARG D CA 1
ATOM 4988 C C . ARG D 1 171 ? 24.522 46.831 56.592 1.00 46.60 449 ARG D C 1
ATOM 4989 O O . ARG D 1 171 ? 23.471 46.287 56.917 1.00 43.79 449 ARG D O 1
ATOM 4997 N N . LEU D 1 172 ? 24.581 47.718 55.600 1.00 38.58 450 LEU D N 1
ATOM 4998 C CA . LEU D 1 172 ? 23.375 48.076 54.840 1.00 33.16 450 LEU D CA 1
ATOM 4999 C C . LEU D 1 172 ? 23.339 47.448 53.460 1.00 35.23 450 LEU D C 1
ATOM 5000 O O . LEU D 1 172 ? 24.337 47.449 52.747 1.00 39.85 450 LEU D O 1
ATOM 5005 N N . CYS D 1 173 ? 22.172 46.951 53.068 1.00 36.52 451 CYS D N 1
ATOM 5006 C CA . CYS D 1 173 ? 22.008 46.279 51.777 1.00 36.57 451 CYS D CA 1
ATOM 5007 C C . CYS D 1 173 ? 20.997 46.943 50.840 1.00 29.79 451 CYS D C 1
ATOM 5008 O O . CYS D 1 173 ? 19.890 47.298 51.228 1.00 32.68 451 CYS D O 1
ATOM 5011 N N . VAL D 1 174 ? 21.397 47.087 49.590 1.00 29.46 452 VAL D N 1
ATOM 5012 C CA . VAL D 1 174 ? 20.558 47.687 48.560 1.00 30.99 452 VAL D CA 1
ATOM 5013 C C . VAL D 1 174 ? 19.743 46.612 47.852 1.00 29.48 452 VAL D C 1
ATOM 5014 O O . VAL D 1 174 ? 20.293 45.614 47.410 1.00 29.79 452 VAL D O 1
ATOM 5018 N N . LEU D 1 175 ? 18.446 46.828 47.715 1.00 25.18 453 LEU D N 1
ATOM 5019 C CA . LEU D 1 175 ? 17.580 45.857 47.035 1.00 28.32 453 LEU D CA 1
ATOM 5020 C C . LEU D 1 175 ? 17.886 45.885 45.540 1.00 29.02 453 LEU D C 1
ATOM 5021 O O . LEU D 1 175 ? 17.937 46.954 44.938 1.00 33.29 453 LEU D O 1
ATOM 5034 N N . ARG D 1 177 ? 16.669 45.889 42.274 1.00 38.38 455 ARG D N 1
ATOM 5035 C CA . ARG D 1 177 ? 15.362 46.126 41.661 1.00 50.84 455 ARG D CA 1
ATOM 5036 C C . ARG D 1 177 ? 15.333 45.697 40.191 1.00 57.16 455 ARG D C 1
ATOM 5037 O O . ARG D 1 177 ? 16.277 45.072 39.710 1.00 60.59 455 ARG D O 1
ATOM 5045 N N . ASP D 1 178 ? 14.260 45.998 39.473 1.00 73.48 456 ASP D N 1
ATOM 5046 C CA . ASP D 1 178 ? 14.197 45.554 38.089 1.00 91.31 456 ASP D CA 1
ATOM 5047 C C . ASP D 1 178 ? 14.227 46.641 37.031 1.00 101.61 456 ASP D C 1
ATOM 5048 O O . ASP D 1 178 ? 15.155 46.702 36.224 1.00 104.46 456 ASP D O 1
ATOM 5053 N N . ASP D 1 179 ? 13.200 47.484 37.020 1.00 114.96 457 ASP D N 1
ATOM 5054 C CA . ASP D 1 179 ? 13.108 48.568 36.046 1.00 124.23 457 ASP D CA 1
ATOM 5055 C C . ASP D 1 179 ? 13.009 48.027 34.607 1.00 125.74 457 ASP D C 1
ATOM 5056 O O . ASP D 1 179 ? 13.175 46.800 34.420 1.00 126.87 457 ASP D O 1
#

InterPro domains:
  IPR000073 Alpha/beta hydrolase fold-1 [PF00561] (63-156)
  IPR001054 Adenylyl cyclase class-3/4/guanylyl cyclase [PF00211] (296-445)
  IPR001054 Adenylyl cyclase class-3/4/guanylyl cyclase [PS50125] (297-408)
  IPR001054 Adenylyl cyclase class-3/4/guanylyl cyclase [SM00044] (195-437)
  IPR001054 Adenylyl cyclase class-3/4/guanylyl cyclase [cd07302] (296-450)
  IPR029058 Alpha/Beta hydrolase fold [G3DSA:3.40.50.1820] (14-283)
  IPR029058 Alpha/Beta hydrolase fold [SSF53474] (8-283)
  IPR029787 Nucleotide cyclase [G3DSA:3.30.70.1230] (286-462)
  IPR029787 Nucleotide cyclase [SSF55073] (291-456)
  IPR050471 AB hydrolase [PTHR43433] (1-284)

B-factor: mean 54.13, std 28.21, range [11.03, 157.12]

Sequence (666 aa):
AERLATIFTDIVGSTQHAAALGDDRWRDLLDNHDTIVCHEIQRFGGREVNTAGDGFVATFTSPSAAIACADDIVDAVAALGIEVRIGIHAGEVEVRDASHGTDVAGVAVHIGARVCALAGPSEVLVSSTVRDIVAGSRHRFAERGEQELKGVPGRWRLCVLRDDAERLATIFTDIVGSTQHAAALGDDRWRDLLDNHDTIVCHEIQRFGGREVNTAGDGFVATFTSPSAAIACADDIVDAVAALGIEVRIGIHAGEVEVRDASHGTDVAGVAVHIGARVCALAGPSEVLVSSTVRDIVAGSRHRFAERGEQELKGVPGRWRLCVLRDDATRTRAERLATIFTDIVGSTQHAAALGDDRWRDLLDNHDTIVCHEIQRFGGREVNTAGDGFVATFTSPSAAIACADDIVDAVAALGIEVRIGIHAGEVEVRDASHGTDVAGVAVHIGARVCALAGPSEVLVSSTVRDIVAGSRHRFAERGEQELKGVPGRWRLCVLRDDATRTRAERLATIFTDIVGSTQHAAALGDDRWRDLLDNHDTIVCHEIQRFGGREVNTAGDGFVATFTSPSAAIACADDIVDAVAALGIEVRIGIHAGEVEVRDASHGTDVAGVAVHIGARVCALAGPSEVLVSSTVRDIVAGSRHRFAERGEQELKGVPGRWRLCVLRDD

Solvent-accessible surface area: 33052 Å² total

CATH classification: 3.30.70.1230

Nearest PDB structures (foldseek):
  1ybt-assembly1_B  TM=9.965E-01  e=3.414E-29  Mycobacterium tuberculosis CDC1551
  5d0h-assembly1_A  TM=9.014E-01  e=6.981E-14  Mycobacterium avium subsp. avium 10-9275
  5d0h-assembly1_B  TM=8.673E-01  e=7.836E-14  Mycobacterium avium subsp. avium 10-9275
  5d15-assembly1_B  TM=9.051E-01  e=6.276E-13  Mycobacterium avium subsp. avium 10-9275
  4wp3-assembly3_C  TM=8.607E-01  e=6.711E-12  Mycobacterium avium

Foldseek 3Di:
DDKKWKKWKFWPPLVVVCVVQDPVVSVVLLVVLVVLLVVLCVVLAWFWADDPPSITMIIHPDLVSVQVSLQVSQVVSVVVVTWMFAEIEIDMWDWDQDPVGIHTDDLRVVVRVLQRVVTDTSWHKYWVRSVVVCVPPPWDWDKDDWADSPVHPDIIIMTITHDD/DDKKWKKWKDWDPLVVVDVVQDPVVSVVLLVVLCVLLVVLCVVLAWFWADPPDSITMIIHPDLVSVVVSLQVSQVVSVVSVIWMFAEMEIGMWDWDDDPVGIYTDDPRVLVRVVQRVPGDTSWYKYWVRSVVVCPPHPKDWAWPAWDCSPPDDDTITMTTTHPDDTPPD/DDKKWKKWKDWDPLVVVDVVQDPVVSVVLLVVLVVLLVVLCVVLAWFWADPPDSITMIIHPDLVSVVVSLQVSQVVSVVSVIWMFAEMEIGMWDWDDDVVGIYTDDPRVLVRVVQRVPGDTSWYKYWVRSVVVCPPPPKDWAWPAWDCSPPDDDTITMTTTHPDDTPPD/DDKKWKKWKFWDPLVVVCVVLPPVVSVVLLVVLCVLLVVLCVVLAWFWADDPPSITMIIHPDLVSVVVSLQVSQVVSVVVVTWMFAEIEIDMWHWDQDPVGIHTDDLRVVVRVLQRVVTDTSWHKYWVRSVVVCPPPPWDWDKDDWADSPVHPDIIIMTITHDD

Organism: Mycobacterium tuberculosis (strain ATCC 25618 / H37Rv) (NCBI:txid83332)

Secondary structure (DSSP, 8-state):
-B--EE--EEETTHHHHHHHHHHHHHHHHHHHHHHHHHHHHHHTT-EE---SSSSB-EEBS-HHHHHHHHHHHHHHHHTTT--EEEEE-EE--EEEE-SS-EEEESHHHHHHHHHHHHSPTT-EEEEHHHHHHTTTSS---EEEEEE--TTSSS-EEEEE----/-B--EE--EEETTHHHHHHHH-HHHHHHHHHHHHHHHHHHHHHTT-EE----SSSB-EEBS-HHHHHHHHHHHHHHHHTTT--EEEEE-EE--EEEEEBTEEEEESHHHHHHHHHHHH--TT-EEEEHHHHHHTTTSS---EE------TTS-----EEE---S--S--/-B--EE--EEETTHHHHHHHH-HHHHHHHHHHHHHHHHHHHHHTTEEE----SSSB-EEES-HHHHHHHHHHHHHHHHTTT--EEEEE-EE--EEEEETTEEEEESHHHHHHHHHHHH--TT-EEEEHHHHHHTTTSS---EE------TTSS----EEE---S--S--/-B--EE--EEETTHHHHHHHHHHHHHHHHHHHHHHHHHHHHHHTT-EE---SSSSB-EEBS-HHHHHHHHHHHHHHHHTTT--EEEEE-EE--E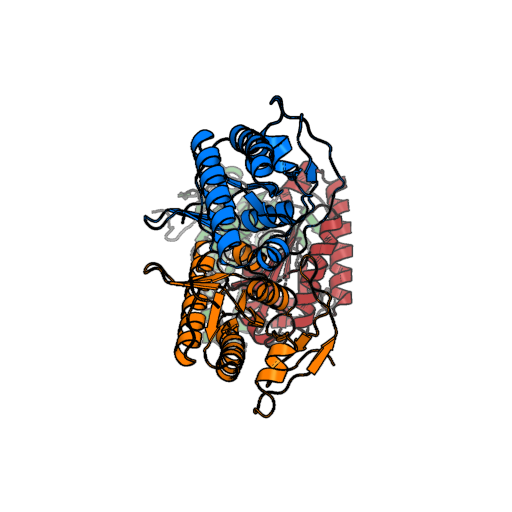EEE-SS-EEEESHHHHHHHHHHHHSPTT-EEEEHHHHHHTTTSS---EEEEEE--TTSSS-EEEEE----

GO terms:
  GO:0030145 manganese ion binding (F, IDA)
  GO:0004016 adenylate cyclase activity (F, IDA)
  GO:0006171 cAMP biosynthetic process (P, IDA)
  GO:0042803 protein homodimerization activity (F, IPI)

Radius of gyration: 32.95 Å; Cα contacts (8 Å, |Δi|>4): 1291; chains: 4; bounding box: 61×87×94 Å